Protein 3NCT (pdb70)

InterPro domains:
  IPR009385 Protein PsiB [NF010255] (1-143)
  IPR009385 Protein PsiB [PF06290] (4-141)
  IPR038131 Protein PsiB-like superfamily [G3DSA:3.40.50.11880] (1-144)

Solvent-accessible surface area: 22614 Å² total

Structure (mmCIF, N/CA/C/O backbone):
data_3NCT
#
_entry.id   3NCT
#
_cell.length_a   93.815
_cell.length_b   93.815
_cell.length_c   164.827
_cell.angle_alpha   90.00
_cell.angle_beta   90.00
_cell.angle_gamma   90.00
#
_symmetry.space_group_name_H-M   'P 43 21 2'
#
loop_
_entity.id
_entity.type
_entity.pdbx_description
1 polymer 'Protein psiB'
2 water water
#
loop_
_atom_site.group_PDB
_atom_site.id
_atom_site.type_symbol
_atom_site.label_atom_id
_atom_site.label_alt_id
_atom_site.label_comp_id
_atom_site.label_asym_id
_atom_site.label_entity_id
_atom_site.label_seq_id
_atom_site.pdbx_PDB_ins_code
_atom_site.Cartn_x
_atom_site.Cartn_y
_atom_site.Cartn_z
_atom_site.occupancy
_atom_site.B_iso_or_equiv
_atom_site.auth_seq_id
_atom_site.auth_comp_id
_atom_site.auth_asym_id
_atom_site.auth_atom_id
_atom_site.pdbx_PDB_model_num
ATOM 1 N N . LEU A 1 7 ? -27.787 3.465 -30.316 1.00 64.48 7 LEU A N 1
ATOM 2 C CA . LEU A 1 7 ? -26.855 3.626 -31.473 1.00 63.48 7 LEU A CA 1
ATOM 3 C C . LEU A 1 7 ? -25.583 4.359 -31.073 1.00 63.79 7 LEU A C 1
ATOM 4 O O . LEU A 1 7 ? -24.477 3.890 -31.356 1.00 61.95 7 LEU A O 1
ATOM 9 N N . ASN A 1 8 ? -25.741 5.507 -30.415 1.00 65.65 8 ASN A N 1
ATOM 10 C CA . ASN A 1 8 ? -24.587 6.326 -30.082 1.00 66.27 8 ASN A CA 1
ATOM 11 C C . ASN A 1 8 ? -23.661 5.664 -29.063 1.00 64.25 8 ASN A C 1
ATOM 12 O O . ASN A 1 8 ? -22.439 5.738 -29.193 1.00 63.80 8 ASN A O 1
ATOM 17 N N . VAL A 1 9 ? -24.244 5.011 -28.063 1.00 62.81 9 VAL A N 1
ATOM 18 C CA . VAL A 1 9 ? -23.465 4.206 -27.128 1.00 61.04 9 VAL A CA 1
ATOM 19 C C . VAL A 1 9 ? -22.653 3.105 -27.853 1.00 57.64 9 VAL A C 1
ATOM 20 O O . VAL A 1 9 ? -21.470 2.942 -27.573 1.00 57.28 9 VAL A O 1
ATOM 24 N N . LEU A 1 10 ? -23.265 2.395 -28.803 1.00 55.16 10 LEU A N 1
ATOM 25 C CA . LEU A 1 10 ? -22.538 1.391 -29.616 1.00 52.52 10 LEU A CA 1
ATOM 26 C C . LEU A 1 10 ? -21.309 1.962 -30.352 1.00 52.09 10 LEU A C 1
ATOM 27 O O . LEU A 1 10 ? -20.263 1.312 -30.425 1.00 50.48 10 LEU A O 1
ATOM 32 N N . GLN A 1 11 ? -21.461 3.169 -30.901 1.00 53.12 11 GLN A N 1
ATOM 33 C CA . GLN A 1 11 ? -20.394 3.848 -31.633 1.00 53.97 11 GLN A CA 1
ATOM 34 C C . GLN A 1 11 ? -19.279 4.307 -30.695 1.00 54.81 11 GLN A C 1
ATOM 35 O O . GLN A 1 11 ? -18.109 4.417 -31.088 1.00 54.73 11 GLN A O 1
ATOM 41 N N . THR A 1 12 ? -19.663 4.546 -29.446 1.00 55.32 12 THR A N 1
ATOM 42 C CA . THR A 1 12 ? -18.816 5.176 -28.450 1.00 56.88 12 THR A CA 1
ATOM 43 C C . THR A 1 12 ? -18.002 4.169 -27.613 1.00 55.53 12 THR A C 1
ATOM 44 O O . THR A 1 12 ? -16.935 4.501 -27.063 1.00 56.42 12 THR A O 1
ATOM 56 N N . ASN A 1 14 ? -15.499 1.273 -26.682 1.00 50.54 14 ASN A N 1
ATOM 57 C CA . ASN A 1 14 ? -14.245 0.746 -27.221 1.00 49.38 14 ASN A CA 1
ATOM 58 C C . ASN A 1 14 ? -14.218 -0.780 -27.150 1.00 47.06 14 ASN A C 1
ATOM 59 O O . ASN A 1 14 ? -15.126 -1.394 -26.578 1.00 46.27 14 ASN A O 1
ATOM 64 N N . ALA A 1 15 ? -13.184 -1.383 -27.734 1.00 45.75 15 ALA A N 1
ATOM 65 C CA . ALA A 1 15 ? -13.031 -2.831 -27.779 1.00 43.49 15 ALA A CA 1
ATOM 66 C C . ALA A 1 15 ? -13.191 -3.475 -26.400 1.00 43.45 15 ALA A C 1
ATOM 67 O O . ALA A 1 15 ? -13.878 -4.495 -26.250 1.00 41.52 15 ALA A O 1
ATOM 69 N N . GLN A 1 16 ? -12.548 -2.873 -25.401 1.00 44.85 16 GLN A N 1
ATOM 70 C CA . GLN A 1 16 ? -12.574 -3.392 -24.042 1.00 45.81 16 GLN A CA 1
ATOM 71 C C . GLN A 1 16 ? -13.974 -3.363 -23.407 1.00 45.13 16 GLN A C 1
ATOM 72 O O . GLN A 1 16 ? -14.306 -4.276 -22.649 1.00 44.43 16 GLN A O 1
ATOM 78 N N . GLU A 1 17 ? -14.795 -2.351 -23.712 1.00 45.34 17 GLU A N 1
ATOM 79 C CA . GLU A 1 17 ? -16.173 -2.346 -23.185 1.00 46.09 17 GLU A CA 1
ATOM 80 C C . GLU A 1 17 ? -17.032 -3.467 -23.786 1.00 43.59 17 GLU A C 1
ATOM 81 O O . GLU A 1 17 ? -17.847 -4.072 -23.078 1.00 43.16 17 GLU A O 1
ATOM 87 N N . TYR A 1 18 ? -16.832 -3.746 -25.078 1.00 41.64 18 TYR A N 1
ATOM 88 C CA . TYR A 1 18 ? -17.444 -4.915 -25.729 1.00 39.72 18 TYR A CA 1
ATOM 89 C C . TYR A 1 18 ? -17.098 -6.214 -25.019 1.00 39.02 18 TYR A C 1
ATOM 90 O O . TYR A 1 18 ? -17.987 -7.010 -24.738 1.00 37.92 18 TYR A O 1
ATOM 99 N N . GLU A 1 19 ? -15.817 -6.410 -24.700 1.00 39.85 19 GLU A N 1
ATOM 100 C CA . GLU A 1 19 ? -15.386 -7.603 -23.965 1.00 39.96 19 GLU A CA 1
ATOM 101 C C . GLU A 1 19 ? -15.890 -7.608 -22.515 1.00 41.05 19 GLU A C 1
ATOM 102 O O . GLU A 1 19 ? -16.213 -8.661 -21.991 1.00 40.92 19 GLU A O 1
ATOM 108 N N . ASP A 1 20 ? -15.941 -6.436 -21.878 1.00 42.45 20 ASP A N 1
ATOM 109 C CA . ASP A 1 20 ? -16.453 -6.305 -20.505 1.00 43.87 20 ASP A CA 1
ATOM 110 C C . ASP A 1 20 ? -17.921 -6.707 -20.419 1.00 42.84 20 ASP A C 1
ATOM 111 O O . ASP A 1 20 ? -18.344 -7.292 -19.429 1.00 43.16 20 ASP A O 1
ATOM 116 N N . ILE A 1 21 ? -18.703 -6.359 -21.439 1.00 41.57 21 ILE A N 1
ATOM 117 C CA . ILE A 1 21 ? -20.108 -6.778 -21.470 1.00 40.92 21 ILE A CA 1
ATOM 118 C C . ILE A 1 21 ? -20.246 -8.296 -21.679 1.00 39.66 21 ILE A C 1
ATOM 119 O O . ILE A 1 21 ? -21.019 -8.941 -20.963 1.00 38.82 21 ILE A O 1
ATOM 124 N N . ARG A 1 22 ? -19.492 -8.870 -22.624 1.00 38.63 22 ARG A N 1
ATOM 125 C CA . ARG A 1 22 ? -19.539 -10.322 -22.789 1.00 38.65 22 ARG A CA 1
ATOM 126 C C . ARG A 1 22 ? -19.091 -10.991 -21.480 1.00 39.09 22 ARG A C 1
ATOM 127 O O . ARG A 1 22 ? -19.679 -11.984 -21.069 1.00 38.72 22 ARG A O 1
ATOM 135 N N . ALA A 1 23 ? -18.074 -10.433 -20.824 1.00 40.10 23 ALA A N 1
ATOM 136 C CA . ALA A 1 23 ? -17.609 -10.978 -19.533 1.00 41.46 23 ALA A CA 1
ATOM 137 C C . ALA A 1 23 ? -18.622 -10.827 -18.400 1.00 42.69 23 ALA A C 1
ATOM 138 O O . ALA A 1 23 ? -18.697 -11.689 -17.520 1.00 43.43 23 ALA A O 1
ATOM 140 N N . ALA A 1 24 ? -19.410 -9.752 -18.423 1.00 43.22 24 ALA A N 1
ATOM 141 C CA . ALA A 1 24 ? -20.371 -9.499 -17.342 1.00 44.88 24 ALA A CA 1
ATOM 142 C C . ALA A 1 24 ? -21.398 -10.627 -17.240 1.00 44.45 24 ALA A C 1
ATOM 143 O O . ALA A 1 24 ? -21.864 -10.964 -16.157 1.00 4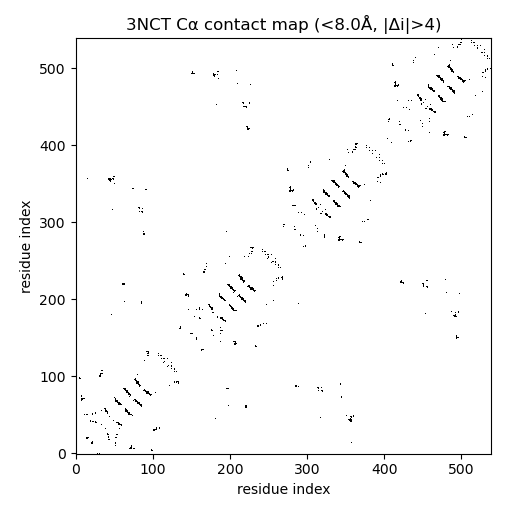6.09 24 ALA A O 1
ATOM 145 N N . GLY A 1 25 ? -21.748 -11.207 -18.377 1.00 42.92 25 GLY A N 1
ATOM 146 C CA . GLY A 1 25 ? -22.643 -12.348 -18.366 1.00 42.73 25 GLY A CA 1
ATOM 147 C C . GLY A 1 25 ? -23.425 -12.498 -19.647 1.00 41.26 25 GLY A C 1
ATOM 148 O O . GLY A 1 25 ? -23.434 -11.612 -20.516 1.00 40.61 25 GLY A O 1
ATOM 149 N N . SER A 1 26 ? -24.118 -13.623 -19.712 1.00 40.90 26 SER A N 1
ATOM 150 C CA . SER A 1 26 ? -24.868 -14.050 -20.867 1.00 40.07 26 SER A CA 1
ATOM 151 C C . SER A 1 26 ? -26.062 -13.135 -21.127 1.00 39.81 26 SER A C 1
ATOM 152 O O . SER A 1 26 ? -26.355 -12.823 -22.273 1.00 38.41 26 SER A O 1
ATOM 155 N N . ASP A 1 27 ? -26.759 -12.740 -20.062 1.00 41.03 27 ASP A N 1
ATOM 156 C CA . ASP A 1 27 ? -27.881 -11.808 -20.176 1.00 42.46 27 ASP A CA 1
ATOM 157 C C . ASP A 1 27 ? -27.427 -10.456 -20.745 1.00 41.43 27 ASP A C 1
ATOM 158 O O . ASP A 1 27 ? -28.051 -9.924 -21.663 1.00 41.21 27 ASP A O 1
ATOM 163 N N . GLU A 1 28 ? -26.354 -9.913 -20.181 1.00 41.19 28 GLU A N 1
ATOM 164 C CA . GLU A 1 28 ? -25.802 -8.617 -20.611 1.00 41.17 28 GLU A CA 1
ATOM 165 C C . GLU A 1 28 ? -25.374 -8.655 -22.074 1.00 39.15 28 GLU A C 1
ATOM 166 O O . GLU A 1 28 ? -25.670 -7.733 -22.833 1.00 39.07 28 GLU A O 1
ATOM 172 N N . ARG A 1 29 ? -24.716 -9.749 -22.464 1.00 38.09 29 ARG A N 1
ATOM 173 C CA . ARG A 1 29 ? -24.252 -9.965 -23.842 1.00 36.75 29 ARG A CA 1
ATOM 174 C C . ARG A 1 29 ? -25.423 -10.059 -24.826 1.00 36.39 29 ARG A C 1
ATOM 175 O O . ARG A 1 29 ? -25.403 -9.446 -25.897 1.00 36.25 29 ARG A O 1
ATOM 183 N N . ARG A 1 30 ? -26.437 -10.825 -24.444 1.00 36.25 30 ARG A N 1
ATOM 184 C CA . ARG A 1 30 ? -27.668 -10.946 -25.213 1.00 36.52 30 ARG A CA 1
ATOM 185 C C . ARG A 1 30 ? -28.275 -9.566 -25.494 1.00 37.24 30 ARG A C 1
ATOM 186 O O . ARG A 1 30 ? -28.627 -9.275 -26.630 1.00 36.28 30 ARG A O 1
ATOM 194 N N . GLU A 1 31 ? -28.378 -8.714 -24.469 1.00 39.14 31 GLU A N 1
ATOM 195 C CA . GLU A 1 31 ? -28.963 -7.374 -24.653 1.00 41.43 31 GLU A CA 1
ATOM 196 C C . GLU A 1 31 ? -28.132 -6.523 -25.607 1.00 39.90 31 GLU A C 1
ATOM 197 O O . GLU A 1 31 ? -28.686 -5.787 -26.411 1.00 40.90 31 GLU A O 1
ATOM 203 N N . LEU A 1 32 ? -26.810 -6.632 -25.512 1.00 38.75 32 LEU A N 1
ATOM 204 C CA . LEU A 1 32 ? -25.901 -5.931 -26.420 1.00 38.36 32 LEU A CA 1
ATOM 205 C C . LEU A 1 32 ? -26.063 -6.450 -27.865 1.00 37.09 32 LEU A C 1
ATOM 206 O O . LEU A 1 32 ? -26.105 -5.664 -28.818 1.00 37.63 32 LEU A O 1
ATOM 211 N N . THR A 1 33 ? -26.158 -7.771 -28.010 1.00 35.63 33 THR A N 1
ATOM 212 C CA . THR A 1 33 ? -26.376 -8.397 -29.312 1.00 34.13 33 THR A CA 1
ATOM 213 C C . THR A 1 33 ? -27.694 -7.923 -29.935 1.00 35.18 33 THR A C 1
ATOM 214 O O . THR A 1 33 ? -27.719 -7.536 -31.109 1.00 34.45 33 THR A O 1
ATOM 218 N N . HIS A 1 34 ? -28.778 -7.926 -29.153 1.00 36.58 34 HIS A N 1
ATOM 219 C CA . HIS A 1 34 ? -30.069 -7.437 -29.659 1.00 38.86 34 HIS A CA 1
ATOM 220 C C . HIS A 1 34 ? -30.056 -5.945 -30.045 1.00 39.88 34 HIS A C 1
ATOM 221 O O . HIS A 1 34 ? -30.700 -5.558 -31.024 1.00 40.26 34 HIS A O 1
ATOM 228 N N . ALA A 1 35 ? -29.333 -5.121 -29.285 1.00 40.56 35 ALA A N 1
ATOM 229 C CA . ALA A 1 35 ? -29.245 -3.670 -29.583 1.00 42.07 35 ALA A CA 1
ATOM 230 C C . ALA A 1 35 ? -28.537 -3.425 -30.918 1.00 41.43 35 ALA A C 1
ATOM 231 O O . ALA A 1 35 ? -28.986 -2.619 -31.722 1.00 42.55 35 ALA A O 1
ATOM 233 N N . VAL A 1 36 ? -27.442 -4.144 -31.155 1.00 40.26 36 VAL A N 1
ATOM 234 C CA . VAL A 1 36 ? -26.768 -4.140 -32.455 1.00 39.66 36 VAL A CA 1
ATOM 235 C C . VAL A 1 36 ? -27.730 -4.560 -33.588 1.00 40.18 36 VAL A C 1
ATOM 236 O O . VAL A 1 36 ? -27.900 -3.837 -34.579 1.00 40.76 36 VAL A O 1
ATOM 248 N N . ARG A 1 38 ? -30.971 -4.645 -33.703 1.00 44.65 38 ARG A N 1
ATOM 249 C CA . ARG A 1 38 ? -32.065 -3.678 -33.849 1.00 48.49 38 ARG A CA 1
ATOM 250 C C . ARG A 1 38 ? -31.728 -2.526 -34.814 1.00 49.09 38 ARG A C 1
ATOM 251 O O . ARG A 1 38 ? -32.626 -1.968 -35.452 1.00 50.58 38 ARG A O 1
ATOM 259 N N . GLU A 1 39 ? -30.441 -2.187 -34.929 1.00 48.38 39 GLU A N 1
ATOM 260 C CA . GLU A 1 39 ? -29.997 -1.103 -35.824 1.00 49.37 39 GLU A CA 1
ATOM 261 C C . GLU A 1 39 ? -29.821 -1.546 -37.283 1.00 48.16 39 GLU A C 1
ATOM 262 O O . GLU A 1 39 ? -29.660 -0.710 -38.170 1.00 48.66 39 GLU A O 1
ATOM 268 N N . LEU A 1 40 ? -29.868 -2.858 -37.524 1.00 46.11 40 LEU A N 1
ATOM 269 C CA . LEU A 1 40 ? -29.560 -3.423 -38.836 1.00 45.30 40 LEU A CA 1
ATOM 270 C C . LEU A 1 40 ? -30.801 -3.897 -39.594 1.00 46.57 40 LEU A C 1
ATOM 271 O O . LEU A 1 40 ? -31.808 -4.255 -38.986 1.00 47.12 40 LEU A O 1
ATOM 276 N N . ASP A 1 41 ? -30.720 -3.907 -40.922 1.00 47.28 41 ASP A N 1
ATOM 277 C CA . ASP A 1 41 ? -31.789 -4.483 -41.746 1.00 48.92 41 ASP A CA 1
ATOM 278 C C . ASP A 1 41 ? -31.284 -5.658 -42.562 1.00 47.42 41 ASP A C 1
ATOM 279 O O . ASP A 1 41 ? -30.320 -5.533 -43.323 1.00 47.52 41 ASP A O 1
ATOM 284 N N . ALA A 1 42 ? -31.926 -6.805 -42.389 1.00 46.64 42 ALA A N 1
ATOM 285 C CA . ALA A 1 42 ? -31.643 -7.966 -43.209 1.00 44.93 42 ALA A CA 1
ATOM 286 C C . ALA A 1 42 ? -32.363 -7.767 -44.527 1.00 45.92 42 ALA A C 1
ATOM 287 O O . ALA A 1 42 ? -33.506 -7.316 -44.532 1.00 47.16 42 ALA A O 1
ATOM 289 N N . PRO A 1 43 ? -31.703 -8.101 -45.648 1.00 45.12 43 PRO A N 1
ATOM 290 C CA . PRO A 1 43 ? -32.403 -8.023 -46.925 1.00 46.52 43 PRO A CA 1
ATOM 291 C C . PRO A 1 43 ? -33.574 -9.012 -46.941 1.00 47.16 43 PRO A C 1
ATOM 292 O O . PRO A 1 43 ? -33.608 -9.949 -46.123 1.00 45.53 43 PRO A O 1
ATOM 296 N N . ASP A 1 44 ? -34.528 -8.787 -47.846 1.00 48.76 44 ASP A N 1
ATOM 297 C CA . ASP A 1 44 ? -35.652 -9.697 -48.016 1.00 49.62 44 ASP A CA 1
ATOM 298 C C . ASP A 1 44 ? -35.133 -11.091 -48.343 1.00 47.25 44 ASP A C 1
ATOM 299 O O . ASP A 1 44 ? -34.175 -11.251 -49.107 1.00 45.75 44 ASP A O 1
ATOM 304 N N . ASN A 1 45 ? -35.770 -12.092 -47.745 1.00 46.42 45 ASN A N 1
ATOM 305 C CA . ASN A 1 45 ? -35.434 -13.501 -47.980 1.00 44.73 45 ASN A CA 1
ATOM 306 C C . ASN A 1 45 ? -34.071 -13.913 -47.424 1.00 41.72 45 ASN A C 1
ATOM 307 O O . ASN A 1 45 ? -33.487 -14.902 -47.870 1.00 41.05 45 ASN A O 1
ATOM 312 N N . TRP A 1 46 ? -33.569 -13.131 -46.470 1.00 39.96 46 TRP A N 1
ATOM 313 C CA . TRP A 1 46 ? -32.369 -13.457 -45.713 1.00 37.75 46 TRP A CA 1
ATOM 314 C C . TRP A 1 46 ? -32.738 -13.497 -44.252 1.00 37.25 46 TRP A C 1
ATOM 315 O O . TRP A 1 46 ? -33.655 -12.797 -43.833 1.00 37.85 46 TRP A O 1
ATOM 326 N N . THR A 1 47 ? -31.996 -14.278 -43.468 1.00 35.95 47 THR A N 1
ATOM 327 C CA . THR A 1 47 ? -32.195 -14.297 -42.030 1.00 36.57 47 THR A CA 1
ATOM 328 C C . THR A 1 47 ? -31.043 -13.576 -41.339 1.00 35.75 47 THR A C 1
ATOM 329 O O . THR A 1 47 ? -29.987 -13.377 -41.925 1.00 35.00 47 THR A O 1
ATOM 341 N N . ASN A 1 49 ? -29.135 -13.643 -37.475 1.00 34.53 49 ASN A N 1
ATOM 342 C CA A ASN A 1 49 ? -29.029 -14.318 -36.184 0.50 34.28 49 ASN A CA 1
ATOM 343 C CA B ASN A 1 49 ? -29.019 -14.366 -36.201 0.50 34.66 49 ASN A CA 1
ATOM 344 C C . ASN A 1 49 ? -27.763 -13.915 -35.459 1.00 33.70 49 ASN A C 1
ATOM 345 O O . ASN A 1 49 ? -26.703 -13.810 -36.066 1.00 32.75 49 ASN A O 1
ATOM 354 N N . GLY A 1 50 ? -27.894 -13.670 -34.156 1.00 33.68 50 GLY A N 1
ATOM 355 C CA . GLY A 1 50 ? -26.765 -13.275 -33.318 1.00 33.45 50 GLY A CA 1
ATOM 356 C C . GLY A 1 50 ? -26.258 -14.452 -32.516 1.00 33.34 50 GLY A C 1
ATOM 357 O O . GLY A 1 50 ? -27.025 -15.349 -32.194 1.00 34.61 50 GLY A O 1
ATOM 358 N N . GLU A 1 51 ? -24.969 -14.472 -32.197 1.00 32.77 51 GLU A N 1
ATOM 359 C CA . GLU A 1 51 ? -24.437 -15.532 -31.348 1.00 32.83 51 GLU A CA 1
ATOM 360 C C . GLU A 1 51 ? -24.846 -15.294 -29.886 1.00 33.66 51 GLU A C 1
ATOM 361 O O . GLU A 1 51 ? -24.639 -14.196 -29.356 1.00 34.46 51 GLU A O 1
ATOM 367 N N . TYR A 1 52 ? -25.438 -16.309 -29.252 1.00 34.34 52 TYR A N 1
ATOM 368 C CA A TYR A 1 52 ? -25.782 -16.184 -27.836 0.50 35.22 52 TYR A CA 1
ATOM 369 C CA B TYR A 1 52 ? -25.866 -16.281 -27.841 0.50 35.82 52 TYR A CA 1
ATOM 370 C C . TYR A 1 52 ? -24.804 -16.918 -26.932 1.00 35.85 52 TYR A C 1
ATOM 371 O O . TYR A 1 52 ? -24.625 -16.526 -25.778 1.00 37.17 52 TYR A O 1
ATOM 388 N N . GLY A 1 53 ? -24.141 -17.946 -27.457 1.00 34.89 53 GLY A N 1
ATOM 389 C CA . GLY A 1 53 ? -23.116 -18.660 -26.701 1.00 35.28 53 GLY A CA 1
ATOM 390 C C . GLY A 1 53 ? -21.818 -18.735 -27.487 1.00 34.38 53 GLY A C 1
ATOM 391 O O . GLY A 1 53 ? -21.190 -17.718 -27.759 1.00 34.39 53 GLY A O 1
ATOM 392 N N . SER A 1 54 ? -21.422 -19.943 -27.856 1.00 34.14 54 SER A N 1
ATOM 393 C CA . SER A 1 54 ? -20.243 -20.145 -28.688 1.00 34.75 54 SER A CA 1
ATOM 394 C C . SER A 1 54 ? -20.569 -20.944 -29.962 1.00 34.50 54 SER A C 1
ATOM 395 O O . SER A 1 54 ? -19.670 -21.546 -30.563 1.00 34.93 54 SER A O 1
ATOM 398 N N . GLU A 1 55 ? -21.842 -20.938 -30.376 1.00 34.07 55 GLU A N 1
ATOM 399 C CA . GLU A 1 55 ? -22.270 -21.670 -31.583 1.00 34.47 55 GLU A CA 1
ATOM 400 C C . GLU A 1 55 ? -21.720 -21.074 -32.898 1.00 34.36 55 GLU A C 1
ATOM 401 O O . GLU A 1 55 ? -21.698 -21.764 -33.906 1.00 34.08 55 GLU A O 1
ATOM 407 N N . PHE A 1 56 ? -21.293 -19.802 -32.892 1.00 34.12 56 PHE A N 1
ATOM 408 C CA . PHE A 1 56 ? -20.574 -19.222 -34.057 1.00 33.83 56 PHE A CA 1
ATOM 409 C C . PHE A 1 56 ? -19.050 -19.106 -33.801 1.00 34.54 56 PHE A C 1
ATOM 410 O O . PHE A 1 56 ? -18.350 -18.328 -34.479 1.00 34.52 56 PHE A O 1
ATOM 418 N N . GLY A 1 57 ? -18.545 -19.859 -32.822 1.00 34.72 57 GLY A N 1
ATOM 419 C CA . GLY A 1 57 ? -17.109 -19.835 -32.483 1.00 35.48 57 GLY A CA 1
ATOM 420 C C . GLY A 1 57 ? -16.722 -18.997 -31.254 1.00 35.49 57 GLY A C 1
ATOM 421 O O . GLY A 1 57 ? -15.684 -19.234 -30.638 1.00 36.87 57 GLY A O 1
ATOM 422 N N . GLY A 1 58 ? -17.551 -18.020 -30.904 1.00 34.37 58 GLY A N 1
ATOM 423 C CA . GLY A 1 58 ? -17.344 -17.201 -29.708 1.00 34.55 58 GLY A CA 1
ATOM 424 C C . GLY A 1 58 ? -16.194 -16.198 -29.766 1.00 35.20 58 GLY A C 1
ATOM 425 O O . GLY A 1 58 ? -15.792 -15.662 -28.731 1.00 35.59 58 GLY A O 1
ATOM 426 N N . PHE A 1 59 ? -15.674 -15.935 -30.966 1.00 34.26 59 PHE A N 1
ATOM 427 C CA . PHE A 1 59 ? -14.486 -15.089 -31.127 1.00 34.81 59 PHE A CA 1
ATOM 428 C C . PHE A 1 59 ? -14.746 -13.632 -30.783 1.00 34.65 59 PHE A C 1
ATOM 429 O O . PHE A 1 59 ? -13.850 -12.938 -30.303 1.00 35.78 59 PHE A O 1
ATOM 437 N N . PHE A 1 60 ? -15.970 -13.173 -31.018 1.00 33.06 60 PHE A N 1
ATOM 438 C CA . PHE A 1 60 ? -16.267 -11.749 -30.931 1.00 33.76 60 PHE A CA 1
ATOM 439 C C . PHE A 1 60 ? -17.386 -11.511 -29.928 1.00 33.69 60 PHE A C 1
ATOM 440 O O . PHE A 1 60 ? -18.337 -12.281 -29.882 1.00 34.07 60 PHE A O 1
ATOM 448 N N . PRO A 1 61 ? -17.272 -10.456 -29.105 1.00 34.62 61 PRO A N 1
ATOM 449 C CA . PRO A 1 61 ? -18.329 -10.184 -28.129 1.00 35.19 61 PRO A CA 1
ATOM 450 C C . PRO A 1 61 ? -19.720 -10.101 -28.772 1.00 34.76 61 PRO A C 1
ATOM 451 O O . PRO A 1 61 ? -20.679 -10.603 -28.199 1.00 35.15 61 PRO A O 1
ATOM 455 N N . VAL A 1 62 ? -19.820 -9.487 -29.951 1.00 34.45 62 VAL A N 1
ATOM 456 C CA . VAL A 1 62 ? -21.039 -9.576 -30.763 1.00 33.64 62 VAL A CA 1
ATOM 457 C C . VAL A 1 62 ? -20.693 -10.113 -32.151 1.00 32.82 62 VAL A C 1
ATOM 458 O O . VAL A 1 62 ? -19.732 -9.669 -32.781 1.00 33.55 62 VAL A O 1
ATOM 462 N N . GLN A 1 63 ? -21.459 -11.099 -32.593 1.00 31.87 63 GLN A N 1
ATOM 463 C CA . GLN A 1 63 ? -21.319 -11.650 -33.930 1.00 31.40 63 GLN A CA 1
ATOM 464 C C . GLN A 1 63 ? -22.703 -11.880 -34.503 1.00 30.90 63 GLN A C 1
ATOM 465 O O . GLN A 1 63 ? -23.483 -12.645 -33.946 1.00 30.59 63 GLN A O 1
ATOM 471 N N . VAL A 1 64 ? -23.010 -11.195 -35.599 1.00 31.40 64 VAL A N 1
ATOM 472 C CA . VAL A 1 64 ? -24.309 -11.354 -36.253 1.00 31.97 64 VAL A CA 1
ATOM 473 C C . VAL A 1 64 ? -24.107 -11.970 -37.630 1.00 32.35 64 VAL A C 1
ATOM 474 O O . VAL A 1 64 ? -23.269 -11.493 -38.408 1.00 32.77 64 VAL A O 1
ATOM 478 N N . ARG A 1 65 ? -24.857 -13.036 -37.921 1.00 31.50 65 ARG A N 1
ATOM 479 C CA . ARG A 1 65 ? -24.790 -13.662 -39.245 1.00 31.42 65 ARG A CA 1
ATOM 480 C C . ARG A 1 65 ? -25.997 -13.321 -40.096 1.00 32.13 65 ARG A C 1
ATOM 481 O O . ARG A 1 65 ? -27.125 -13.285 -39.596 1.00 32.69 65 ARG A O 1
ATOM 489 N N . PHE A 1 66 ? -25.738 -13.062 -41.377 1.00 31.76 66 PHE A N 1
ATOM 490 C CA . PHE A 1 66 ? -26.780 -12.790 -42.360 1.00 32.17 66 PHE A CA 1
ATOM 491 C C . PHE A 1 66 ? -26.649 -13.814 -43.488 1.00 32.17 66 PHE A C 1
ATOM 492 O O . PHE A 1 66 ? -25.573 -13.956 -44.100 1.00 31.73 66 PHE A O 1
ATOM 500 N N . THR A 1 67 ? -27.748 -14.518 -43.755 1.00 31.76 67 THR A N 1
ATOM 501 C CA . THR A 1 67 ? -27.729 -15.695 -44.606 1.00 31.71 67 THR A CA 1
ATOM 502 C C . THR A 1 67 ? -28.902 -15.667 -45.583 1.00 32.47 67 THR A C 1
ATOM 503 O O . THR A 1 67 ? -30.050 -15.523 -45.176 1.00 32.98 67 THR A O 1
ATOM 507 N N . PRO A 1 68 ? -28.615 -15.780 -46.881 1.00 32.82 68 PRO A N 1
ATOM 508 C CA . PRO A 1 68 ? -29.700 -15.968 -47.855 1.00 33.91 68 PRO A CA 1
ATOM 509 C C . PRO A 1 68 ? -30.296 -17.354 -47.676 1.00 34.16 68 PRO A C 1
ATOM 510 O O . PRO A 1 68 ? -29.615 -18.258 -47.170 1.00 33.54 68 PRO A O 1
ATOM 514 N N . ALA A 1 69 ? -31.560 -17.510 -48.062 1.00 34.80 69 ALA A N 1
ATOM 515 C CA . ALA A 1 69 ? -32.281 -18.762 -47.868 1.00 35.22 69 ALA A CA 1
ATOM 516 C C . ALA A 1 69 ? -31.647 -19.932 -48.617 1.00 34.99 69 ALA A C 1
ATOM 517 O O . ALA A 1 69 ? -31.771 -21.072 -48.173 1.00 35.61 69 ALA A O 1
ATOM 519 N N . HIS A 1 70 ? -30.964 -19.654 -49.727 1.00 34.38 70 HIS A N 1
ATOM 520 C CA . HIS A 1 70 ? -30.266 -20.700 -50.482 1.00 34.93 70 HIS A CA 1
ATOM 521 C C . HIS A 1 70 ? -28.988 -21.199 -49.785 1.00 33.75 70 HIS A C 1
ATOM 522 O O . HIS A 1 70 ? -28.485 -22.268 -50.113 1.00 34.43 70 HIS A O 1
ATOM 529 N N . GLU A 1 71 ? -28.481 -20.435 -48.814 1.00 32.28 71 GLU A N 1
ATOM 530 C CA . GLU A 1 71 ? -27.364 -20.863 -47.966 1.00 31.36 71 GLU A CA 1
ATOM 531 C C . GLU A 1 71 ? -26.065 -21.227 -48.723 1.00 31.69 71 GLU A C 1
ATOM 532 O O . GLU A 1 71 ? -25.254 -22.021 -48.233 1.00 30.96 71 GLU A O 1
ATOM 538 N N . ARG A 1 72 ? -25.870 -20.642 -49.907 1.00 32.30 72 ARG A N 1
ATOM 539 C CA . ARG A 1 72 ? -24.622 -20.829 -50.659 1.00 33.17 72 ARG A CA 1
ATOM 540 C C . ARG A 1 72 ? -23.455 -20.091 -50.015 1.00 32.06 72 ARG A C 1
ATOM 541 O O . ARG A 1 72 ? -22.297 -20.460 -50.200 1.00 32.32 72 ARG A O 1
ATOM 549 N N . PHE A 1 73 ? -23.769 -19.049 -49.256 1.00 31.26 73 PHE A N 1
ATOM 550 C CA . PHE A 1 73 ? -22.761 -18.279 -48.541 1.00 31.19 73 PHE A CA 1
ATOM 551 C C . PHE A 1 73 ? -23.436 -17.513 -47.414 1.00 30.55 73 PHE A C 1
ATOM 552 O O . PHE A 1 73 ? -24.659 -17.496 -47.339 1.00 30.69 73 PHE A O 1
ATOM 560 N N . HIS A 1 74 ? -22.651 -16.879 -46.546 1.00 29.60 74 HIS A N 1
ATOM 561 C CA . HIS A 1 74 ? -23.225 -15.951 -45.576 1.00 29.68 74 HIS A CA 1
ATOM 562 C C . HIS A 1 74 ? -22.241 -14.828 -45.279 1.00 29.89 74 HIS A C 1
ATOM 563 O O . HIS A 1 74 ? -21.061 -14.923 -45.624 1.00 30.27 74 HIS A O 1
ATOM 570 N N . LEU A 1 75 ? -22.743 -13.778 -44.632 1.00 29.86 75 LEU A N 1
ATOM 571 C CA . LEU A 1 75 ? -21.895 -12.707 -44.116 1.00 30.12 75 LEU A CA 1
ATOM 572 C C . LEU A 1 75 ? -21.983 -12.701 -42.596 1.00 29.82 75 LEU A C 1
ATOM 573 O O . LEU A 1 75 ? -22.997 -13.118 -42.024 1.00 29.81 75 LEU A O 1
ATOM 578 N N . ALA A 1 76 ? -20.899 -12.286 -41.949 1.00 29.43 76 ALA A N 1
ATOM 579 C CA . ALA A 1 76 ? -20.896 -12.164 -40.507 1.00 29.71 76 ALA A CA 1
ATOM 580 C C . ALA A 1 76 ? -20.313 -10.812 -40.128 1.00 30.66 76 ALA A C 1
ATOM 581 O O . ALA A 1 76 ? -19.238 -10.432 -40.605 1.00 31.19 76 ALA A O 1
ATOM 583 N N . LEU A 1 77 ? -21.041 -10.100 -39.276 1.00 30.66 77 LEU A N 1
ATOM 584 C CA . LEU A 1 77 ? -20.566 -8.875 -38.688 1.00 31.55 77 LEU A CA 1
ATOM 585 C C . LEU A 1 77 ? -19.947 -9.216 -37.330 1.00 31.33 77 LEU A C 1
ATOM 586 O O . LEU A 1 77 ? -20.612 -9.801 -36.481 1.00 30.91 77 LEU A O 1
ATOM 591 N N . CYS A 1 78 ? -18.683 -8.851 -37.142 1.00 31.71 78 CYS A N 1
ATOM 592 C CA . CYS A 1 78 ? -17.909 -9.219 -35.951 1.00 32.24 78 CYS A CA 1
ATOM 593 C C . CYS A 1 78 ? -17.459 -7.940 -35.223 1.00 32.92 78 CYS A C 1
ATOM 594 O O . CYS A 1 78 ? -16.888 -7.038 -35.838 1.00 32.75 78 CYS A O 1
ATOM 597 N N . SER A 1 79 ? -17.734 -7.873 -33.920 1.00 32.92 79 SER A N 1
ATOM 598 C CA . SER A 1 79 ? -17.533 -6.647 -33.156 1.00 33.43 79 SER A CA 1
ATOM 599 C C . SER A 1 79 ? -16.085 -6.492 -32.707 1.00 34.19 79 SER A C 1
ATOM 600 O O . SER A 1 79 ? -15.321 -7.457 -32.720 1.00 33.60 79 SER A O 1
ATOM 603 N N . PRO A 1 80 ? -15.701 -5.271 -32.300 1.00 35.59 80 PRO A N 1
ATOM 604 C CA . PRO A 1 80 ? -14.410 -5.108 -31.635 1.00 36.89 80 PRO A CA 1
ATOM 605 C C . PRO A 1 80 ? -14.365 -5.930 -30.356 1.00 36.73 80 PRO A C 1
ATOM 606 O O . PRO A 1 80 ? -15.412 -6.281 -29.806 1.00 35.77 80 PRO A O 1
ATOM 610 N N . GLY A 1 81 ? -13.156 -6.249 -29.918 1.00 38.06 81 GLY A N 1
ATOM 611 C CA . GLY A 1 81 ? -12.919 -7.009 -28.695 1.00 39.29 81 GLY A CA 1
ATOM 612 C C . GLY A 1 81 ? -11.448 -7.355 -28.641 1.00 41.11 81 GLY A C 1
ATOM 613 O O . GLY A 1 81 ? -10.620 -6.586 -29.134 1.00 42.48 81 GLY A O 1
ATOM 614 N N . ASP A 1 82 ? -11.121 -8.512 -28.068 1.00 41.67 82 ASP A N 1
ATOM 615 C CA . ASP A 1 82 ? -9.730 -8.967 -27.977 1.00 43.64 82 ASP A CA 1
ATOM 616 C C . ASP A 1 82 ? -9.111 -9.237 -29.346 1.00 43.26 82 ASP A C 1
ATOM 617 O O . ASP A 1 82 ? -7.950 -8.904 -29.576 1.00 44.88 82 ASP A O 1
ATOM 622 N N . VAL A 1 83 ? -9.886 -9.861 -30.232 1.00 41.50 83 VAL A N 1
ATOM 623 C CA . VAL A 1 83 ? -9.413 -10.340 -31.541 1.00 41.28 83 VAL A CA 1
ATOM 624 C C . VAL A 1 83 ? -9.204 -9.192 -32.554 1.00 42.13 83 VAL A C 1
ATOM 625 O O . VAL A 1 83 ? -8.232 -9.186 -33.312 1.00 43.33 83 VAL A O 1
ATOM 629 N N . SER A 1 84 ? -10.112 -8.218 -32.547 1.00 41.77 84 SER A N 1
ATOM 630 C CA . SER A 1 84 ? -10.092 -7.106 -33.497 1.00 41.79 84 SER A CA 1
ATOM 631 C C . SER A 1 84 ? -10.433 -5.793 -32.798 1.00 42.24 84 SER A C 1
ATOM 632 O O . SER A 1 84 ? -11.364 -5.745 -31.993 1.00 42.02 84 SER A O 1
ATOM 635 N N . GLN A 1 85 ? -9.682 -4.733 -33.101 1.00 43.23 85 GLN A N 1
ATOM 636 C CA . GLN A 1 85 ? -9.992 -3.392 -32.594 1.00 43.59 85 GLN A CA 1
ATOM 637 C C . GLN A 1 85 ? -11.153 -2.741 -33.367 1.00 42.33 85 GLN A C 1
ATOM 638 O O . GLN A 1 85 ? -11.718 -1.739 -32.923 1.00 42.78 85 GLN A O 1
ATOM 644 N N . VAL A 1 86 ? -11.514 -3.328 -34.508 1.00 40.14 86 VAL A N 1
ATOM 645 C CA . VAL A 1 86 ? -12.520 -2.757 -35.402 1.00 39.32 86 VAL A CA 1
ATOM 646 C C . VAL A 1 86 ? -13.665 -3.735 -35.686 1.00 37.91 86 VAL A C 1
ATOM 647 O O . VAL A 1 86 ? -13.494 -4.956 -35.587 1.00 36.08 86 VAL A O 1
ATOM 651 N N . TRP A 1 87 ? -14.828 -3.196 -36.050 1.00 38.12 87 TRP A N 1
ATOM 652 C CA . TRP A 1 87 ? -15.891 -4.020 -36.614 1.00 37.20 87 TRP A CA 1
ATOM 653 C C . TRP A 1 87 ? -15.393 -4.582 -37.935 1.00 37.39 87 TRP A C 1
ATOM 654 O O . TRP A 1 87 ? -14.815 -3.850 -38.726 1.00 38.43 87 TRP A O 1
ATOM 665 N N . VAL A 1 88 ? -15.571 -5.880 -38.158 1.00 36.75 88 VAL A N 1
ATOM 666 C CA . VAL A 1 88 ? -15.329 -6.466 -39.487 1.00 37.21 88 VAL A CA 1
ATOM 667 C C . VAL A 1 88 ? -16.576 -7.125 -40.061 1.00 36.13 88 VAL A C 1
ATOM 668 O O . VAL A 1 88 ? -17.316 -7.836 -39.360 1.00 35.33 88 VAL A O 1
ATOM 672 N N . LEU A 1 89 ? -16.814 -6.880 -41.343 1.00 35.99 89 LEU A N 1
ATOM 673 C CA . LEU A 1 89 ? -17.831 -7.619 -42.071 1.00 34.87 89 LEU A CA 1
ATOM 674 C C . LEU A 1 89 ? -17.109 -8.561 -43.032 1.00 34.53 89 LEU A C 1
ATOM 675 O O . LEU A 1 89 ? -16.323 -8.123 -43.887 1.00 34.98 89 LEU A O 1
ATOM 680 N N . VAL A 1 90 ? -17.367 -9.854 -42.871 1.00 33.18 90 VAL A N 1
ATOM 681 C CA . VAL A 1 90 ? -16.765 -10.879 -43.717 1.00 32.78 90 VAL A CA 1
ATOM 682 C C . VAL A 1 90 ? -17.855 -11.590 -44.542 1.00 32.45 90 VAL A C 1
ATOM 683 O O . VAL A 1 90 ? -19.010 -11.638 -44.141 1.00 31.27 90 VAL A O 1
ATOM 687 N N . LEU A 1 91 ? -17.477 -12.110 -45.708 1.00 33.17 91 LEU A N 1
ATOM 688 C CA . LEU A 1 91 ? -18.344 -12.970 -46.503 1.00 32.58 91 LEU A CA 1
ATOM 689 C C . LEU A 1 91 ? -17.646 -14.312 -46.572 1.00 32.72 91 LEU A C 1
ATOM 690 O O . LEU A 1 91 ? -16.480 -14.388 -46.960 1.00 33.68 91 LEU A O 1
ATOM 695 N N . VAL A 1 92 ? -18.359 -15.362 -46.172 1.00 32.11 92 VAL A N 1
ATOM 696 C CA . VAL A 1 92 ? -17.827 -16.726 -46.166 1.00 31.87 92 VAL A CA 1
ATOM 697 C C . VAL A 1 92 ? -18.670 -17.576 -47.110 1.00 31.90 92 VAL A C 1
ATOM 698 O O . VAL A 1 92 ? -19.879 -17.696 -46.923 1.00 30.89 92 VAL A O 1
ATOM 702 N N . ASN A 1 93 ? -18.045 -18.129 -48.146 1.00 32.87 93 ASN A N 1
ATOM 703 C CA . ASN A 1 93 ? -18.741 -19.053 -49.033 1.00 33.15 93 ASN A CA 1
ATOM 704 C C . ASN A 1 93 ? -18.844 -20.423 -48.394 1.00 32.82 93 ASN A C 1
ATOM 705 O O . ASN A 1 93 ? -17.987 -20.800 -47.591 1.00 32.67 93 ASN A O 1
ATOM 710 N N . ALA A 1 94 ? -19.883 -21.169 -48.753 1.00 33.03 94 ALA A N 1
ATOM 711 C CA . ALA A 1 94 ? -19.918 -22.598 -48.465 1.00 33.90 94 ALA A CA 1
ATOM 712 C C . ALA A 1 94 ? -18.532 -23.185 -48.721 1.00 35.23 94 ALA A C 1
ATOM 713 O O . ALA A 1 94 ? -17.898 -22.874 -49.735 1.00 36.53 94 ALA A O 1
ATOM 715 N N . GLY A 1 95 ? -18.045 -24.003 -47.793 1.00 35.43 95 GLY A N 1
ATOM 716 C CA . GLY A 1 95 ? -16.731 -24.618 -47.937 1.00 36.61 95 GLY A CA 1
ATOM 717 C C . GLY A 1 95 ? -15.548 -23.743 -47.539 1.00 37.06 95 GLY A C 1
ATOM 718 O O . GLY A 1 95 ? -14.408 -24.152 -47.689 1.00 37.95 95 GLY A O 1
ATOM 719 N N . GLY A 1 96 ? -15.812 -22.534 -47.050 1.00 36.57 96 GLY A N 1
ATOM 720 C CA . GLY A 1 96 ? -14.752 -21.653 -46.512 1.00 36.99 96 GLY A CA 1
ATOM 721 C C . GLY A 1 96 ? -13.943 -20.870 -47.533 1.00 38.23 96 GLY A C 1
ATOM 722 O O . GLY A 1 96 ? -12.973 -20.205 -47.176 1.00 38.64 96 GLY A O 1
ATOM 723 N N . GLU A 1 97 ? -14.353 -20.934 -48.795 1.00 38.99 97 GLU A N 1
ATOM 724 C CA . GLU A 1 97 ? -13.644 -20.291 -49.897 1.00 41.05 97 GLU A CA 1
ATOM 725 C C . GLU A 1 97 ? -14.618 -20.162 -51.065 1.00 40.82 97 GLU A C 1
ATOM 726 O O . GLU A 1 97 ? -15.277 -21.131 -51.405 1.00 41.10 97 GLU A O 1
ATOM 732 N N . PRO A 1 98 ? -14.693 -18.977 -51.698 1.00 40.74 98 PRO A N 1
ATOM 733 C CA . PRO A 1 98 ? -13.898 -17.802 -51.346 1.00 40.72 98 PRO A CA 1
ATOM 734 C C . PRO A 1 98 ? -14.320 -17.160 -50.024 1.00 38.77 98 PRO A C 1
ATOM 735 O O . PRO A 1 98 ? -15.420 -17.414 -49.511 1.00 37.65 98 PRO A O 1
ATOM 739 N N . PHE A 1 99 ? -13.416 -16.356 -49.479 1.00 38.18 99 PHE A N 1
ATOM 740 C CA . PHE A 1 99 ? -13.617 -15.675 -48.217 1.00 36.55 99 PHE A CA 1
ATOM 741 C C . PHE A 1 99 ? -13.018 -14.288 -48.354 1.00 36.90 99 PHE A C 1
ATOM 742 O O . PHE A 1 99 ? -12.013 -14.132 -49.036 1.00 38.77 99 PHE A O 1
ATOM 750 N N . ALA A 1 100 ? -13.635 -13.289 -47.728 1.00 35.18 100 ALA A N 1
ATOM 751 C CA . ALA A 1 100 ? -12.985 -11.991 -47.595 1.00 35.97 100 ALA A CA 1
ATOM 752 C C . ALA A 1 100 ? -13.576 -11.146 -46.485 1.00 34.64 100 ALA A C 1
ATOM 753 O O . ALA A 1 100 ? -14.743 -11.283 -46.137 1.00 33.52 100 ALA A O 1
ATOM 755 N N . VAL A 1 101 ? -12.748 -10.267 -45.939 1.00 35.17 101 VAL A N 1
ATOM 756 C CA . VAL A 1 101 ? -13.232 -9.123 -45.192 1.00 35.15 101 VAL A CA 1
ATOM 757 C C . VAL A 1 101 ? -13.699 -8.105 -46.246 1.00 35.85 101 VAL A C 1
ATOM 758 O O . VAL A 1 101 ? -12.914 -7.657 -47.070 1.00 37.02 101 VAL A O 1
ATOM 762 N N . VAL A 1 102 ? -14.981 -7.764 -46.246 1.00 35.80 102 VAL A N 1
ATOM 763 C CA . VAL A 1 102 ? -15.505 -6.849 -47.266 1.00 36.86 102 VAL A CA 1
ATOM 764 C C . VAL A 1 102 ? -15.605 -5.402 -46.777 1.00 38.53 102 VAL A C 1
ATOM 765 O O . VAL A 1 102 ? -15.730 -4.465 -47.586 1.00 39.68 102 VAL A O 1
ATOM 769 N N . GLN A 1 103 ? -15.532 -5.234 -45.460 1.00 38.78 103 GLN A N 1
ATOM 770 C CA . GLN A 1 103 ? -15.668 -3.932 -44.827 1.00 40.83 103 GLN A CA 1
ATOM 771 C C . GLN A 1 103 ? -15.149 -3.956 -43.392 1.00 41.28 103 GLN A C 1
ATOM 772 O O . GLN A 1 103 ? -15.354 -4.922 -42.641 1.00 39.12 103 GLN A O 1
ATOM 778 N N . VAL A 1 104 ? -14.483 -2.865 -43.031 1.00 43.20 104 VAL A N 1
ATOM 779 C CA . VAL A 1 104 ? -13.955 -2.648 -41.696 1.00 44.73 104 VAL A CA 1
ATOM 780 C C . VAL A 1 104 ? -14.534 -1.306 -41.222 1.00 46.12 104 VAL A C 1
ATOM 781 O O . VAL A 1 104 ? -14.695 -0.389 -42.027 1.00 46.87 104 VAL A O 1
ATOM 785 N N . GLN A 1 105 ? -14.893 -1.207 -39.941 1.00 46.29 105 GLN A N 1
ATOM 786 C CA . GLN A 1 105 ? -15.381 0.057 -39.377 1.00 48.10 105 GLN A CA 1
ATOM 787 C C . GLN A 1 105 ? -14.761 0.296 -38.008 1.00 48.87 105 GLN A C 1
ATOM 788 O O . GLN A 1 105 ? -14.891 -0.540 -37.114 1.00 47.67 105 GLN A O 1
ATOM 794 N N . ARG A 1 106 ? -14.100 1.439 -37.834 1.00 51.09 106 ARG A N 1
ATOM 795 C CA . ARG A 1 106 ? -13.578 1.811 -36.514 1.00 52.62 106 ARG A CA 1
ATOM 796 C C . ARG A 1 106 ? -14.723 2.049 -35.525 1.00 51.97 106 ARG A C 1
ATOM 797 O O . ARG A 1 106 ? -14.640 1.645 -34.369 1.00 51.68 106 ARG A O 1
ATOM 805 N N . ARG A 1 107 ? -15.791 2.685 -35.997 1.00 52.02 107 ARG A N 1
ATOM 806 C CA . ARG A 1 107 ? -16.985 2.911 -35.192 1.00 52.47 107 ARG A CA 1
ATOM 807 C C . ARG A 1 107 ? -18.197 2.319 -35.901 1.00 50.63 107 ARG A C 1
ATOM 808 O O . ARG A 1 107 ? -18.378 2.533 -37.104 1.00 50.85 107 ARG A O 1
ATOM 816 N N . PHE A 1 108 ? -19.013 1.585 -35.148 1.00 48.91 108 PHE A N 1
ATOM 817 C CA . PHE A 1 108 ? -20.213 0.924 -35.672 1.00 47.55 108 PHE A CA 1
ATOM 818 C C . PHE A 1 108 ? -21.025 1.862 -36.558 1.00 48.70 108 PHE A C 1
ATOM 819 O O . PHE A 1 108 ? -21.466 2.927 -36.118 1.00 49.89 108 PHE A O 1
ATOM 827 N N . ALA A 1 109 ? -21.189 1.473 -37.820 1.00 47.93 109 ALA A N 1
ATOM 828 C CA . ALA A 1 109 ? -21.983 2.259 -38.760 1.00 49.27 109 ALA A CA 1
ATOM 829 C C . ALA A 1 109 ? -23.080 1.357 -39.303 1.00 47.99 109 ALA A C 1
ATOM 830 O O . ALA A 1 109 ? -22.884 0.638 -40.278 1.00 47.41 109 ALA A O 1
ATOM 832 N N . SER A 1 110 ? -24.229 1.397 -38.637 1.00 48.48 110 SER A N 1
ATOM 833 C CA . SER A 1 110 ? -25.317 0.461 -38.876 1.00 47.64 110 SER A CA 1
ATOM 834 C C . SER A 1 110 ? -25.870 0.564 -40.296 1.00 48.28 110 SER A C 1
ATOM 835 O O . SER A 1 110 ? -26.138 -0.458 -40.930 1.00 46.54 110 SER A O 1
ATOM 838 N N . GLU A 1 111 ? -26.022 1.793 -40.791 1.00 50.18 111 GLU A N 1
ATOM 839 C CA . GLU A 1 111 ? -26.545 2.012 -42.136 1.00 51.77 111 GLU A CA 1
ATOM 840 C C . GLU A 1 111 ? -25.610 1.466 -43.204 1.00 49.95 111 GLU A C 1
ATOM 841 O O . GLU A 1 111 ? -26.070 0.933 -44.214 1.00 49.94 111 GLU A O 1
ATOM 847 N N . ALA A 1 112 ? -24.305 1.591 -42.973 1.00 48.62 112 ALA A N 1
ATOM 848 C CA . ALA A 1 112 ? -23.313 1.104 -43.925 1.00 47.17 112 ALA A CA 1
ATOM 849 C C . ALA A 1 112 ? -23.306 -0.424 -44.014 1.00 44.94 112 ALA A C 1
ATOM 850 O O . ALA A 1 112 ? -23.116 -0.980 -45.101 1.00 44.43 112 ALA A O 1
ATOM 852 N N . VAL A 1 113 ? -23.514 -1.099 -42.880 1.00 43.24 113 VAL A N 1
ATOM 853 C CA . VAL A 1 113 ? -23.658 -2.557 -42.876 1.00 41.00 113 VAL A CA 1
ATOM 854 C C . VAL A 1 113 ? -24.898 -2.973 -43.666 1.00 41.11 113 VAL A C 1
ATOM 855 O O . VAL A 1 113 ? -24.814 -3.808 -44.555 1.00 40.63 113 VAL A O 1
ATOM 859 N N . SER A 1 114 ? -26.044 -2.382 -43.344 1.00 42.29 114 SER A N 1
ATOM 860 C CA . SER A 1 114 ? -27.297 -2.708 -44.030 1.00 43.60 114 SER A CA 1
ATOM 861 C C . SER A 1 114 ? -27.219 -2.477 -45.548 1.00 44.76 114 SER A C 1
ATOM 862 O O . SER A 1 114 ? -27.735 -3.286 -46.333 1.00 44.59 114 SER A O 1
ATOM 865 N N . HIS A 1 115 ? -26.552 -1.393 -45.944 1.00 45.56 115 HIS A N 1
ATOM 866 C CA . HIS A 1 115 ? -26.353 -1.076 -47.353 1.00 47.26 115 HIS A CA 1
ATOM 867 C C . HIS A 1 115 ? -25.490 -2.101 -48.065 1.00 45.28 115 HIS A C 1
ATOM 868 O O . HIS A 1 115 ? -25.828 -2.521 -49.165 1.00 45.92 115 HIS A O 1
ATOM 875 N N . SER A 1 116 ? -24.380 -2.493 -47.441 1.00 43.23 116 SER A N 1
ATOM 876 C CA . SER A 1 116 ? -23.524 -3.549 -47.985 1.00 42.18 116 SER A CA 1
ATOM 877 C C . SER A 1 116 ? -24.255 -4.883 -48.117 1.00 40.48 116 SER A C 1
ATOM 878 O O . SER A 1 116 ? -24.062 -5.614 -49.099 1.00 40.30 116 SER A O 1
ATOM 881 N N . LEU A 1 117 ? -25.087 -5.196 -47.128 1.00 38.96 117 LEU A N 1
ATOM 882 C CA . LEU A 1 117 ? -25.883 -6.422 -47.183 1.00 38.11 117 LEU A CA 1
ATOM 883 C C . LEU A 1 117 ? -26.915 -6.365 -48.313 1.00 39.23 117 LEU A C 1
ATOM 884 O O . LEU A 1 117 ? -27.116 -7.366 -49.012 1.00 39.17 117 LEU A O 1
ATOM 889 N N . ALA A 1 118 ? -27.565 -5.210 -48.489 1.00 40.26 118 ALA A N 1
ATOM 890 C CA . ALA A 1 118 ? -28.547 -5.056 -49.568 1.00 42.27 118 ALA A CA 1
ATOM 891 C C . ALA A 1 118 ? -27.882 -5.173 -50.945 1.00 42.66 118 ALA A C 1
ATOM 892 O O . ALA A 1 118 ? -28.463 -5.709 -51.887 1.00 43.37 118 ALA A O 1
ATOM 894 N N . LEU A 1 119 ? -26.654 -4.682 -51.053 1.00 42.21 119 LEU A N 1
ATOM 895 C CA . LEU A 1 119 ? -25.920 -4.811 -52.303 1.00 42.71 119 LEU A CA 1
ATOM 896 C C . LEU A 1 119 ? -25.543 -6.273 -52.559 1.00 41.24 119 LEU A C 1
ATOM 897 O O . LEU A 1 119 ? -25.684 -6.756 -53.676 1.00 41.95 119 LEU A O 1
ATOM 902 N N . ALA A 1 120 ? -25.075 -6.972 -51.529 1.00 39.62 120 ALA A N 1
ATOM 903 C CA . ALA A 1 120 ? -24.776 -8.394 -51.681 1.00 39.07 120 ALA A CA 1
ATOM 904 C C . ALA A 1 120 ? -26.016 -9.168 -52.167 1.00 39.70 120 ALA A C 1
ATOM 905 O O . ALA A 1 120 ? -25.908 -9.973 -53.086 1.00 39.76 120 ALA A O 1
ATOM 907 N N . ALA A 1 121 ? -27.175 -8.896 -51.562 1.00 40.15 121 ALA A N 1
ATOM 908 C CA . ALA A 1 121 ? -28.431 -9.564 -51.917 1.00 41.71 121 ALA A CA 1
ATOM 909 C C . ALA A 1 121 ? -28.847 -9.239 -53.345 1.00 44.03 121 ALA A C 1
ATOM 910 O O . ALA A 1 121 ? -29.335 -10.099 -54.081 1.00 45.49 121 ALA A O 1
ATOM 912 N N . SER A 1 122 ? -28.646 -7.982 -53.721 1.00 45.33 122 SER A N 1
ATOM 913 C CA . SER A 1 122 ? -28.967 -7.486 -55.051 1.00 47.38 122 SER A CA 1
ATOM 914 C C . SER A 1 122 ? -28.107 -8.163 -56.122 1.00 47.35 122 SER A C 1
ATOM 915 O O . SER A 1 122 ? -28.630 -8.666 -57.118 1.00 48.54 122 SER A O 1
ATOM 918 N N . LEU A 1 123 ? -26.790 -8.168 -55.913 1.00 46.17 123 LEU A N 1
ATOM 919 C CA . LEU A 1 123 ? -25.852 -8.826 -56.828 1.00 46.52 123 LEU A CA 1
ATOM 920 C C . LEU A 1 123 ? -26.108 -10.329 -56.962 1.00 46.68 123 LEU A C 1
ATOM 921 O O . LEU A 1 123 ? -25.986 -10.900 -58.057 1.00 47.63 123 LEU A O 1
ATOM 926 N N . ASP A 1 124 ? -26.468 -10.955 -55.844 1.00 45.34 124 ASP A N 1
ATOM 927 C CA . ASP A 1 124 ? -26.743 -12.379 -55.802 1.00 45.84 124 ASP A CA 1
ATOM 928 C C . ASP A 1 124 ? -27.961 -12.745 -56.665 1.00 47.80 124 ASP A C 1
ATOM 929 O O . ASP A 1 124 ? -27.897 -13.700 -57.436 1.00 47.91 124 ASP A O 1
ATOM 934 N N . THR A 1 125 ? -29.046 -11.977 -56.535 1.00 49.93 125 THR A N 1
ATOM 935 C CA . THR A 1 125 ? -30.235 -12.106 -57.405 1.00 52.97 125 THR A CA 1
ATOM 936 C C . THR A 1 125 ? -29.898 -11.893 -58.880 1.00 54.85 125 THR A C 1
ATOM 937 O O . THR A 1 125 ? -30.330 -12.663 -59.738 1.00 56.92 125 THR A O 1
ATOM 941 N N . GLN A 1 126 ? -29.121 -10.853 -59.168 1.00 55.41 126 GLN A N 1
ATOM 942 C CA . GLN A 1 126 ? -28.689 -10.552 -60.536 1.00 56.95 126 GLN A CA 1
ATOM 943 C C . GLN A 1 126 ? -27.700 -11.593 -61.103 1.00 56.12 126 GLN A C 1
ATOM 944 O O . GLN A 1 126 ? -27.186 -11.422 -62.214 1.00 57.50 126 GLN A O 1
ATOM 950 N N . GLY A 1 127 ? -27.428 -12.652 -60.328 1.00 53.78 127 GLY A N 1
ATOM 951 C CA . GLY A 1 127 ? -26.625 -13.796 -60.786 1.00 52.41 127 GLY A CA 1
ATOM 952 C C . GLY A 1 127 ? -25.107 -13.651 -60.756 1.00 51.47 127 GLY A C 1
ATOM 953 O O . GLY A 1 127 ? -24.404 -14.394 -61.448 1.00 52.19 127 GLY A O 1
ATOM 954 N N . TYR A 1 128 ? -24.595 -12.706 -59.962 1.00 49.32 128 TYR A N 1
ATOM 955 C CA . TYR A 1 128 ? -23.147 -12.543 -59.802 1.00 48.43 128 TYR A CA 1
ATOM 956 C C . TYR A 1 128 ? -22.559 -13.709 -59.022 1.00 47.03 128 TYR A C 1
ATOM 957 O O . TYR A 1 128 ? -23.198 -14.237 -58.115 1.00 45.16 128 TYR A O 1
ATOM 966 N N . SER A 1 129 ? -21.351 -14.122 -59.398 1.00 47.82 129 SER A N 1
ATOM 967 C CA . SER A 1 129 ? -20.635 -15.146 -58.642 1.00 47.44 129 SER A CA 1
ATOM 968 C C . SER A 1 129 ? -20.177 -14.566 -57.304 1.00 46.01 129 SER A C 1
ATOM 969 O O . SER A 1 129 ? -20.023 -13.342 -57.154 1.00 46.23 129 SER A O 1
ATOM 972 N N . VAL A 1 130 ? -19.965 -15.439 -56.328 1.00 44.84 130 VAL A N 1
ATOM 973 C CA . VAL A 1 130 ? -19.502 -15.003 -55.028 1.00 43.44 130 VAL A CA 1
ATOM 974 C C . VAL A 1 130 ? -18.147 -14.293 -55.134 1.00 44.06 130 VAL A C 1
ATOM 975 O O . VAL A 1 130 ? -17.949 -13.277 -54.481 1.00 43.24 130 VAL A O 1
ATOM 979 N N . ASN A 1 131 ? -17.240 -14.811 -55.967 1.00 45.77 131 ASN A N 1
ATOM 980 C CA . ASN A 1 131 ? -15.970 -14.124 -56.263 1.00 47.82 131 ASN A CA 1
ATOM 981 C C . ASN A 1 131 ? -16.175 -12.674 -56.707 1.00 48.07 131 ASN A C 1
ATOM 982 O O . ASN A 1 131 ? -15.458 -11.774 -56.266 1.00 47.96 131 ASN A O 1
ATOM 987 N N . ASP A 1 132 ? -17.174 -12.461 -57.559 1.00 48.47 132 ASP A N 1
ATOM 988 C CA . ASP A 1 132 ? -17.490 -11.133 -58.083 1.00 49.36 132 ASP A CA 1
ATOM 989 C C . ASP A 1 132 ? -18.175 -10.255 -57.033 1.00 47.41 132 ASP A C 1
ATOM 990 O O . ASP A 1 132 ? -17.919 -9.049 -56.966 1.00 47.42 132 ASP A O 1
ATOM 995 N N . ILE A 1 133 ? -19.032 -10.862 -56.211 1.00 45.49 133 ILE A N 1
ATOM 996 C CA . ILE A 1 133 ? -19.697 -10.132 -55.121 1.00 43.98 133 ILE A CA 1
ATOM 997 C C . ILE A 1 133 ? -18.665 -9.615 -54.124 1.00 43.04 133 ILE A C 1
ATOM 998 O O . ILE A 1 133 ? -18.727 -8.466 -53.702 1.00 43.23 133 ILE A O 1
ATOM 1003 N N . ILE A 1 134 ? -17.712 -10.468 -53.761 1.00 42.53 134 ILE A N 1
ATOM 1004 C CA . ILE A 1 134 ? -16.593 -10.067 -52.901 1.00 41.96 134 ILE A CA 1
ATOM 1005 C C . ILE A 1 134 ? -15.852 -8.834 -53.447 1.00 43.51 134 ILE A C 1
ATOM 1006 O O . ILE A 1 134 ? -15.735 -7.813 -52.759 1.00 43.64 134 ILE A O 1
ATOM 1011 N N . HIS A 1 135 ? -15.370 -8.929 -54.685 1.00 45.13 135 HIS A N 1
ATOM 1012 C CA . HIS A 1 135 ? -14.597 -7.851 -55.328 1.00 46.53 135 HIS A CA 1
ATOM 1013 C C . HIS A 1 135 ? -15.418 -6.543 -55.371 1.00 46.53 135 HIS A C 1
ATOM 1014 O O . HIS A 1 135 ? -14.883 -5.453 -55.117 1.00 47.05 135 HIS A O 1
ATOM 1021 N N . ILE A 1 136 ? -16.719 -6.656 -55.641 1.00 45.71 136 ILE A N 1
ATOM 1022 C CA . ILE A 1 136 ? -17.603 -5.488 -55.671 1.00 46.42 136 ILE A CA 1
ATOM 1023 C C . ILE A 1 136 ? -17.865 -4.891 -54.279 1.00 45.84 136 ILE A C 1
ATOM 1024 O O . ILE A 1 136 ? -17.795 -3.671 -54.104 1.00 46.56 136 ILE A O 1
ATOM 1029 N N . LEU A 1 137 ? -18.159 -5.744 -53.301 1.00 44.68 137 LEU A N 1
ATOM 1030 C CA . LEU A 1 137 ? -18.393 -5.282 -51.929 1.00 44.59 137 LEU A CA 1
ATOM 1031 C C . LEU A 1 137 ? -17.149 -4.684 -51.283 1.00 45.43 137 LEU A C 1
ATOM 1032 O O . LEU A 1 137 ? -17.259 -3.748 -50.501 1.00 46.08 137 LEU A O 1
ATOM 1045 N N . ALA A 1 139 ? -14.859 -2.978 -52.928 1.00 51.80 139 ALA A N 1
ATOM 1046 C CA . ALA A 1 139 ? -14.838 -1.632 -53.503 1.00 54.32 139 ALA A CA 1
ATOM 1047 C C . ALA A 1 139 ? -15.876 -0.723 -52.836 1.00 54.78 139 ALA A C 1
ATOM 1048 O O . ALA A 1 139 ? -15.555 0.385 -52.439 1.00 56.51 139 ALA A O 1
ATOM 1050 N N . GLU A 1 140 ? -17.107 -1.207 -52.693 1.00 54.53 140 GLU A N 1
ATOM 1051 C CA . GLU A 1 140 ? -18.154 -0.483 -51.964 1.00 55.15 140 GLU A CA 1
ATOM 1052 C C . GLU A 1 140 ? -17.806 -0.269 -50.481 1.00 54.71 140 GLU A C 1
ATOM 1053 O O . GLU A 1 140 ? -18.129 0.768 -49.914 1.00 55.60 140 GLU A O 1
ATOM 1059 N N . GLY A 1 141 ? -17.172 -1.259 -49.856 1.00 53.80 141 GLY A N 1
ATOM 1060 C CA . GLY A 1 141 ? -16.773 -1.154 -48.448 1.00 54.08 141 GLY A CA 1
ATOM 1061 C C . GLY A 1 141 ? -15.470 -0.416 -48.168 1.00 56.04 141 GLY A C 1
ATOM 1062 O O . GLY A 1 141 ? -15.120 -0.203 -47.003 1.00 56.24 141 GLY A O 1
ATOM 1063 N N . GLY A 1 142 ? -14.748 -0.036 -49.224 1.00 57.88 142 GLY A N 1
ATOM 1064 C CA . GLY A 1 142 ? -13.479 0.690 -49.088 1.00 60.33 142 GLY A CA 1
ATOM 1065 C C . GLY A 1 142 ? -12.279 -0.195 -48.772 1.00 60.55 142 GLY A C 1
ATOM 1066 O O . GLY A 1 142 ? -11.216 0.305 -48.375 1.00 62.01 142 GLY A O 1
ATOM 1067 N N . GLN A 1 143 ? -12.453 -1.508 -48.943 1.00 59.35 143 GLN A N 1
ATOM 1068 C CA . GLN A 1 143 ? -11.380 -2.486 -48.772 1.00 59.38 143 GLN A CA 1
ATOM 1069 C C . GLN A 1 143 ? -10.576 -2.646 -50.063 1.00 60.98 143 GLN A C 1
ATOM 1070 O O . GLN A 1 143 ? -9.428 -3.097 -50.040 1.00 61.76 143 GLN A O 1
ATOM 1076 N N . LEU B 1 5 ? -21.583 -48.336 -22.039 1.00 57.46 5 LEU B N 1
ATOM 1077 C CA . LEU B 1 5 ? -22.121 -48.193 -23.426 1.00 55.02 5 LEU B CA 1
ATOM 1078 C C . LEU B 1 5 ? -21.178 -48.877 -24.402 1.00 55.33 5 LEU B C 1
ATOM 1079 O O . LEU B 1 5 ? -19.967 -48.648 -24.362 1.00 57.16 5 LEU B O 1
ATOM 1084 N N . THR B 1 6 ? -21.737 -49.766 -25.221 1.00 53.94 6 THR B N 1
ATOM 1085 C CA . THR B 1 6 ? -21.029 -50.467 -26.294 1.00 53.04 6 THR B CA 1
ATOM 1086 C C . THR B 1 6 ? -22.051 -50.593 -27.417 1.00 50.49 6 THR B C 1
ATOM 1087 O O . THR B 1 6 ? -23.213 -50.226 -27.233 1.00 48.51 6 THR B O 1
ATOM 1091 N N . LEU B 1 7 ? -21.640 -51.130 -28.562 1.00 49.86 7 LEU B N 1
ATOM 1092 C CA . LEU B 1 7 ? -22.576 -51.356 -29.668 1.00 48.17 7 LEU B CA 1
ATOM 1093 C C . LEU B 1 7 ? -23.805 -52.157 -29.223 1.00 47.72 7 LEU B C 1
ATOM 1094 O O . LEU B 1 7 ? -24.925 -51.784 -29.538 1.00 46.47 7 LEU B O 1
ATOM 1099 N N . ASN B 1 8 ? -23.580 -53.249 -28.493 1.00 49.08 8 ASN B N 1
ATOM 1100 C CA . ASN B 1 8 ? -24.659 -54.089 -27.958 1.00 49.20 8 ASN B CA 1
ATOM 1101 C C . ASN B 1 8 ? -25.664 -53.307 -27.095 1.00 47.29 8 ASN B C 1
ATOM 1102 O O . ASN B 1 8 ? -26.876 -53.475 -27.232 1.00 46.52 8 ASN B O 1
ATOM 1107 N N . VAL B 1 9 ? -25.151 -52.455 -26.213 1.00 46.38 9 VAL B N 1
ATOM 1108 C CA . VAL B 1 9 ? -25.997 -51.599 -25.383 1.00 45.47 9 VAL B CA 1
ATOM 1109 C C . VAL B 1 9 ? -26.825 -50.631 -26.233 1.00 43.75 9 VAL B C 1
ATOM 1110 O O . VAL B 1 9 ? -28.017 -50.430 -25.970 1.00 43.75 9 VAL B O 1
ATOM 1114 N N . LEU B 1 10 ? -26.199 -50.029 -27.245 1.00 42.42 10 LEU B N 1
ATOM 1115 C CA . LEU B 1 10 ? -26.895 -49.059 -28.097 1.00 41.21 10 LEU B CA 1
ATOM 1116 C C . LEU B 1 10 ? -28.048 -49.720 -28.842 1.00 41.70 10 LEU B C 1
ATOM 1117 O O . LEU B 1 10 ? -29.083 -49.100 -29.060 1.00 40.53 10 LEU B O 1
ATOM 1122 N N . GLN B 1 11 ? -27.855 -50.987 -29.206 1.00 43.45 11 GLN B N 1
ATOM 1123 C CA . GLN B 1 11 ? -28.865 -51.756 -29.913 1.00 44.87 11 GLN B CA 1
ATOM 1124 C C . GLN B 1 11 ? -29.984 -52.223 -28.979 1.00 45.89 11 GLN B C 1
ATOM 1125 O O . GLN B 1 11 ? -31.123 -52.388 -29.411 1.00 45.78 11 GLN B O 1
ATOM 1131 N N . THR B 1 12 ? -29.657 -52.429 -27.703 1.00 47.37 12 THR B N 1
ATOM 1132 C CA . THR B 1 12 ? -30.621 -52.915 -26.716 1.00 48.82 12 THR B CA 1
ATOM 1133 C C . THR B 1 12 ? -31.568 -51.808 -26.218 1.00 47.98 12 THR B C 1
ATOM 1134 O O . THR B 1 12 ? -32.753 -52.054 -25.986 1.00 48.17 12 THR B O 1
ATOM 1146 N N . ASN B 1 14 ? -34.127 -48.851 -25.865 1.00 46.56 14 ASN B N 1
ATOM 1147 C CA . ASN B 1 14 ? -35.245 -48.277 -26.624 1.00 46.13 14 ASN B CA 1
ATOM 1148 C C . ASN B 1 14 ? -35.264 -46.743 -26.609 1.00 44.23 14 ASN B C 1
ATOM 1149 O O . ASN B 1 14 ? -34.413 -46.109 -25.979 1.00 43.52 14 ASN B O 1
ATOM 1154 N N . ALA B 1 15 ? -36.228 -46.164 -27.321 1.00 43.33 15 ALA B N 1
ATOM 1155 C CA . ALA B 1 15 ? -36.406 -44.714 -27.425 1.00 41.84 15 ALA B CA 1
ATOM 1156 C C . ALA B 1 15 ? -36.408 -44.009 -26.069 1.00 42.05 15 ALA B C 1
ATOM 1157 O O . ALA B 1 15 ? -35.713 -43.002 -25.894 1.00 40.33 15 ALA B O 1
ATOM 1159 N N . GLN B 1 16 ? -37.187 -44.536 -25.118 1.00 43.38 16 GLN B N 1
ATOM 1160 C CA . GLN B 1 16 ? -37.291 -43.911 -23.799 1.00 44.52 16 GLN B CA 1
ATOM 1161 C C . GLN B 1 16 ? -35.924 -43.853 -23.102 1.00 43.88 16 GLN B C 1
ATOM 1162 O O . GLN B 1 16 ? -35.599 -42.846 -22.486 1.00 43.61 16 GLN B O 1
ATOM 1168 N N . GLU B 1 17 ? -35.128 -44.917 -23.217 1.00 43.14 17 GLU B N 1
ATOM 1169 C CA . GLU B 1 17 ? -33.781 -44.924 -22.632 1.00 43.13 17 GLU B CA 1
ATOM 1170 C C . GLU B 1 17 ? -32.815 -43.907 -23.249 1.00 40.79 17 GLU B C 1
ATOM 1171 O O . GLU B 1 17 ? -32.008 -43.303 -22.539 1.00 40.62 17 GLU B O 1
ATOM 1177 N N . TYR B 1 18 ? -32.887 -43.726 -24.565 1.00 38.84 18 TYR B N 1
ATOM 1178 C CA . TYR B 1 18 ? -32.141 -42.640 -25.222 1.00 37.12 18 TYR B CA 1
ATOM 1179 C C . TYR B 1 18 ? -32.466 -41.274 -24.586 1.00 36.91 18 TYR B C 1
ATOM 1180 O O . TYR B 1 18 ? -31.562 -40.504 -24.240 1.00 36.28 18 TYR B O 1
ATOM 1189 N N . GLU B 1 19 ? -33.755 -41.006 -24.393 1.00 37.57 19 GLU B N 1
ATOM 1190 C CA . GLU B 1 19 ? -34.207 -39.770 -23.740 1.00 38.27 19 GLU B CA 1
ATOM 1191 C C . GLU B 1 19 ? -33.802 -39.661 -22.262 1.00 40.02 19 GLU B C 1
ATOM 1192 O O . GLU B 1 19 ? -33.436 -38.579 -21.807 1.00 40.03 19 GLU B O 1
ATOM 1198 N N . ASP B 1 20 ? -33.855 -40.774 -21.523 1.00 41.77 20 ASP B N 1
ATOM 1199 C CA . ASP B 1 20 ? -33.428 -40.789 -20.112 1.00 44.18 20 ASP B CA 1
ATOM 1200 C C . ASP B 1 20 ? -31.947 -40.446 -19.930 1.00 43.76 20 ASP B C 1
ATOM 1201 O O . ASP B 1 20 ? -31.593 -39.756 -18.985 1.00 44.96 20 ASP B O 1
ATOM 1206 N N . ILE B 1 21 ? -31.088 -40.930 -20.826 1.00 42.61 21 ILE B N 1
ATOM 1207 C CA . ILE B 1 21 ? -29.667 -40.577 -20.778 1.00 42.16 21 ILE B CA 1
ATOM 1208 C C . ILE B 1 21 ? -29.447 -39.092 -21.104 1.00 41.30 21 ILE B C 1
ATOM 1209 O O . ILE B 1 21 ? -28.647 -38.415 -20.433 1.00 41.35 21 ILE B O 1
ATOM 1214 N N . ARG B 1 22 ? -30.170 -38.580 -22.106 1.00 39.67 22 ARG B N 1
ATOM 1215 C CA . ARG B 1 22 ? -30.134 -37.134 -22.392 1.00 39.36 22 ARG B CA 1
ATOM 1216 C C . ARG B 1 22 ? -30.615 -36.331 -21.184 1.00 40.59 22 ARG B C 1
ATOM 1217 O O . ARG B 1 22 ? -29.993 -35.338 -20.819 1.00 39.96 22 ARG B O 1
ATOM 1225 N N . ALA B 1 23 ? -31.699 -36.794 -20.558 1.00 42.24 23 ALA B N 1
ATOM 1226 C CA . ALA B 1 23 ? -32.292 -36.120 -19.403 1.00 44.89 23 ALA B CA 1
ATOM 1227 C C . ALA B 1 23 ? -31.388 -36.177 -18.187 1.00 47.05 23 ALA B C 1
ATOM 1228 O O . ALA B 1 23 ? -31.477 -35.321 -17.311 1.00 48.63 23 ALA B O 1
ATOM 1230 N N . ALA B 1 24 ? -30.517 -37.186 -18.140 1.00 47.69 24 ALA B N 1
ATOM 1231 C CA . ALA B 1 24 ? -29.637 -37.394 -16.990 1.00 49.49 24 ALA B CA 1
ATOM 1232 C C . ALA B 1 24 ? -28.593 -36.286 -16.879 1.00 49.96 24 ALA B C 1
ATOM 1233 O O . ALA B 1 24 ? -28.073 -36.019 -15.795 1.00 52.20 24 ALA B O 1
ATOM 1235 N N . GLY B 1 25 ? -28.288 -35.641 -17.999 1.00 48.39 25 GLY B N 1
ATOM 1236 C CA . GLY B 1 25 ? -27.367 -34.514 -17.988 1.00 48.80 25 GLY B CA 1
ATOM 1237 C C . GLY B 1 25 ? -26.392 -34.514 -19.143 1.00 47.60 25 GLY B C 1
ATOM 1238 O O . GLY B 1 25 ? -26.301 -35.488 -19.891 1.00 46.66 25 GLY B O 1
ATOM 1239 N N . SER B 1 26 ? -25.651 -33.414 -19.243 1.00 48.02 26 SER B N 1
ATOM 1240 C CA . SER B 1 26 ? -24.727 -33.108 -20.331 1.00 47.20 26 SER B CA 1
ATOM 1241 C C . SER B 1 26 ? -23.585 -34.103 -20.521 1.00 47.35 26 SER B C 1
ATOM 1242 O O . SER B 1 26 ? -23.262 -34.458 -21.665 1.00 45.83 26 SER B O 1
ATOM 1245 N N . ASP B 1 27 ? -22.959 -34.512 -19.411 1.00 48.82 27 ASP B N 1
ATOM 1246 C CA . ASP B 1 27 ? -21.865 -35.491 -19.411 1.00 49.83 27 ASP B CA 1
ATOM 1247 C C . ASP B 1 27 ? -22.322 -36.883 -19.852 1.00 48.50 27 ASP B C 1
ATOM 1248 O O . ASP B 1 27 ? -21.637 -37.544 -20.619 1.00 47.85 27 ASP B O 1
ATOM 1253 N N . GLU B 1 28 ? -23.463 -37.325 -19.328 1.00 48.42 28 GLU B N 1
ATOM 1254 C CA . GLU B 1 28 ? -24.061 -38.606 -19.700 1.00 48.04 28 GLU B CA 1
ATOM 1255 C C . GLU B 1 28 ? -24.419 -38.615 -21.187 1.00 45.30 28 GLU B C 1
ATOM 1256 O O . GLU B 1 28 ? -24.164 -39.584 -21.889 1.00 44.82 28 GLU B O 1
ATOM 1262 N N . ARG B 1 29 ? -24.998 -37.514 -21.660 1.00 43.41 29 ARG B N 1
ATOM 1263 C CA . ARG B 1 29 ? -25.398 -37.408 -23.052 1.00 40.80 29 ARG B CA 1
ATOM 1264 C C . ARG B 1 29 ? -24.183 -37.455 -23.976 1.00 40.69 29 ARG B C 1
ATOM 1265 O O . ARG B 1 29 ? -24.214 -38.121 -25.010 1.00 39.57 29 ARG B O 1
ATOM 1273 N N . ARG B 1 30 ? -23.111 -36.767 -23.583 1.00 41.71 30 ARG B N 1
ATOM 1274 C CA . ARG B 1 30 ? -21.884 -36.710 -24.373 1.00 42.09 30 ARG B CA 1
ATOM 1275 C C . ARG B 1 30 ? -21.222 -38.081 -24.520 1.00 42.60 30 ARG B C 1
ATOM 1276 O O . ARG B 1 30 ? -20.698 -38.417 -25.584 1.00 41.83 30 ARG B O 1
ATOM 1284 N N . GLU B 1 31 ? -21.235 -38.858 -23.439 1.00 43.75 31 GLU B N 1
ATOM 1285 C CA . GLU B 1 31 ? -20.706 -40.215 -23.469 1.00 45.12 31 GLU B CA 1
ATOM 1286 C C . GLU B 1 31 ? -21.512 -41.069 -24.438 1.00 43.01 31 GLU B C 1
ATOM 1287 O O . GLU B 1 31 ? -20.942 -41.835 -25.198 1.00 43.29 31 GLU B O 1
ATOM 1293 N N . LEU B 1 32 ? -22.836 -40.921 -24.406 1.00 41.81 32 LEU B N 1
ATOM 1294 C CA . LEU B 1 32 ? -23.726 -41.612 -25.349 1.00 40.69 32 LEU B CA 1
ATOM 1295 C C . LEU B 1 32 ? -23.439 -41.218 -26.805 1.00 39.49 32 LEU B C 1
ATOM 1296 O O . LEU B 1 32 ? -23.294 -42.086 -27.663 1.00 39.60 32 LEU B O 1
ATOM 1301 N N . THR B 1 33 ? -23.333 -39.914 -27.062 1.00 38.45 33 THR B N 1
ATOM 1302 C CA . THR B 1 33 ? -22.967 -39.392 -28.384 1.00 37.35 33 THR B CA 1
ATOM 1303 C C . THR B 1 33 ? -21.620 -39.937 -28.863 1.00 38.68 33 THR B C 1
ATOM 1304 O O . THR B 1 33 ? -21.493 -40.369 -30.008 1.00 38.59 33 THR B O 1
ATOM 1308 N N . HIS B 1 34 ? -20.620 -39.937 -27.985 1.00 40.35 34 HIS B N 1
ATOM 1309 C CA . HIS B 1 34 ? -19.310 -40.471 -28.351 1.00 41.74 34 HIS B CA 1
ATOM 1310 C C . HIS B 1 34 ? -19.321 -41.978 -28.588 1.00 41.90 34 HIS B C 1
ATOM 1311 O O . HIS B 1 34 ? -18.570 -42.470 -29.431 1.00 42.82 34 HIS B O 1
ATOM 1318 N N . ALA B 1 35 ? -20.167 -42.705 -27.866 1.00 40.94 35 ALA B N 1
ATOM 1319 C CA . ALA B 1 35 ? -20.243 -44.155 -28.056 1.00 41.71 35 ALA B CA 1
ATOM 1320 C C . ALA B 1 35 ? -20.850 -44.484 -29.414 1.00 40.15 35 ALA B C 1
ATOM 1321 O O . ALA B 1 35 ? -20.441 -45.432 -30.082 1.00 41.12 35 ALA B O 1
ATOM 1323 N N . VAL B 1 36 ? -21.811 -43.675 -29.831 1.00 38.72 36 VAL B N 1
ATOM 1324 C CA . VAL B 1 36 ? -22.382 -43.794 -31.169 1.00 37.63 36 VAL B CA 1
ATOM 1325 C C . VAL B 1 36 ? -21.327 -43.482 -32.241 1.00 38.26 36 VAL B C 1
ATOM 1326 O O . VAL B 1 36 ? -21.148 -44.245 -33.185 1.00 38.52 36 VAL B O 1
ATOM 1338 N N . ARG B 1 38 ? -18.032 -43.433 -32.154 1.00 44.50 38 ARG B N 1
ATOM 1339 C CA . ARG B 1 38 ? -16.936 -44.397 -32.175 1.00 47.45 38 ARG B CA 1
ATOM 1340 C C . ARG B 1 38 ? -17.243 -45.596 -33.092 1.00 47.66 38 ARG B C 1
ATOM 1341 O O . ARG B 1 38 ? -16.324 -46.242 -33.606 1.00 49.20 38 ARG B O 1
ATOM 1349 N N . GLU B 1 39 ? -18.534 -45.876 -33.295 1.00 46.12 39 GLU B N 1
ATOM 1350 C CA . GLU B 1 39 ? -18.981 -47.027 -34.096 1.00 46.77 39 GLU B CA 1
ATOM 1351 C C . GLU B 1 39 ? -19.149 -46.699 -35.580 1.00 46.32 39 GLU B C 1
ATOM 1352 O O . GLU B 1 39 ? -19.497 -47.572 -36.382 1.00 46.28 39 GLU B O 1
ATOM 1358 N N . LEU B 1 40 ? -18.909 -45.436 -35.933 1.00 45.26 40 LEU B N 1
ATOM 1359 C CA . LEU B 1 40 ? -19.117 -44.952 -37.290 1.00 45.26 40 LEU B CA 1
ATOM 1360 C C . LEU B 1 40 ? -17.811 -44.507 -37.933 1.00 46.54 40 LEU B C 1
ATOM 1361 O O . LEU B 1 40 ? -16.864 -44.137 -37.240 1.00 46.92 40 LEU B O 1
ATOM 1366 N N . ASP B 1 41 ? -17.770 -44.552 -39.264 1.00 47.40 41 ASP B N 1
ATOM 1367 C CA . ASP B 1 41 ? -16.642 -44.031 -40.024 1.00 48.82 41 ASP B CA 1
ATOM 1368 C C . ASP B 1 41 ? -17.115 -42.926 -40.948 1.00 47.31 41 ASP B C 1
ATOM 1369 O O . ASP B 1 41 ? -18.009 -43.138 -41.770 1.00 47.37 41 ASP B O 1
ATOM 1374 N N . ALA B 1 42 ? -16.529 -41.743 -40.803 1.00 46.21 42 ALA B N 1
ATOM 1375 C CA . ALA B 1 42 ? -16.744 -40.678 -41.768 1.00 44.63 42 ALA B CA 1
ATOM 1376 C C . ALA B 1 42 ? -15.933 -40.964 -43.045 1.00 45.99 42 ALA B C 1
ATOM 1377 O O . ALA B 1 42 ? -14.786 -41.408 -42.972 1.00 46.55 42 ALA B O 1
ATOM 1379 N N . PRO B 1 43 ? -16.538 -40.702 -44.219 1.00 45.37 43 PRO B N 1
ATOM 1380 C CA . PRO B 1 43 ? -15.824 -40.769 -45.486 1.00 46.76 43 PRO B CA 1
ATOM 1381 C C . PRO B 1 43 ? -14.633 -39.820 -45.496 1.00 47.40 43 PRO B C 1
ATOM 1382 O O . PRO B 1 43 ? -14.624 -38.826 -44.755 1.00 45.71 43 PRO B O 1
ATOM 1386 N N . ASP B 1 44 ? -13.641 -40.134 -46.327 1.00 49.41 44 ASP B N 1
ATOM 1387 C CA . ASP B 1 44 ? -12.468 -39.275 -46.528 1.00 50.62 44 ASP B CA 1
ATOM 1388 C C . ASP B 1 44 ? -12.895 -37.869 -46.938 1.00 48.28 44 ASP B C 1
ATOM 1389 O O . ASP B 1 44 ? -13.764 -37.701 -47.788 1.00 47.35 44 ASP B O 1
ATOM 1394 N N . ASN B 1 45 ? -12.282 -36.867 -46.319 1.00 47.69 45 ASN B N 1
ATOM 1395 C CA . ASN B 1 45 ? -12.583 -35.455 -46.592 1.00 46.05 45 ASN B CA 1
ATOM 1396 C C . ASN B 1 45 ? -13.994 -35.027 -46.169 1.00 43.03 45 ASN B C 1
ATOM 1397 O O . ASN B 1 45 ? -14.517 -34.029 -46.673 1.00 42.17 45 ASN B O 1
ATOM 1402 N N . TRP B 1 46 ? -14.609 -35.805 -45.281 1.00 41.45 46 TRP B N 1
ATOM 1403 C CA . TRP B 1 46 ? -15.851 -35.417 -44.626 1.00 39.24 46 TRP B CA 1
ATOM 1404 C C . TRP B 1 46 ? -15.554 -35.266 -43.143 1.00 39.19 46 TRP B C 1
ATOM 1405 O O . TRP B 1 46 ? -14.680 -35.950 -42.621 1.00 39.54 46 TRP B O 1
ATOM 1416 N N . THR B 1 47 ? -16.295 -34.393 -42.462 1.00 37.73 47 THR B N 1
ATOM 1417 C CA . THR B 1 47 ? -16.219 -34.339 -41.011 1.00 38.47 47 THR B CA 1
ATOM 1418 C C . THR B 1 47 ? -17.430 -35.016 -40.368 1.00 37.29 47 THR B C 1
ATOM 1419 O O . THR B 1 47 ? -18.465 -35.226 -40.996 1.00 36.50 47 THR B O 1
ATOM 1431 N N . ASN B 1 49 ? -19.548 -34.693 -36.655 1.00 36.05 49 ASN B N 1
ATOM 1432 C CA A ASN B 1 49 ? -19.752 -33.870 -35.462 0.60 36.15 49 ASN B CA 1
ATOM 1433 C CA B ASN B 1 49 ? -19.735 -33.920 -35.441 0.40 35.88 49 ASN B CA 1
ATOM 1434 C C . ASN B 1 49 ? -21.048 -34.304 -34.773 1.00 35.12 49 ASN B C 1
ATOM 1435 O O . ASN B 1 49 ? -22.091 -34.406 -35.432 1.00 33.83 49 ASN B O 1
ATOM 1444 N N . GLY B 1 50 ? -20.980 -34.548 -33.463 1.00 35.25 50 GLY B N 1
ATOM 1445 C CA . GLY B 1 50 ? -22.161 -34.880 -32.669 1.00 34.56 50 GLY B CA 1
ATOM 1446 C C . GLY B 1 50 ? -22.690 -33.631 -31.976 1.00 34.59 50 GLY B C 1
ATOM 1447 O O . GLY B 1 50 ? -21.933 -32.709 -31.679 1.00 34.67 50 GLY B O 1
ATOM 1448 N N . GLU B 1 51 ? -23.992 -33.576 -31.730 1.00 33.44 51 GLU B N 1
ATOM 1449 C CA . GLU B 1 51 ? -24.534 -32.441 -31.000 1.00 33.48 51 GLU B CA 1
ATOM 1450 C C . GLU B 1 51 ? -24.171 -32.535 -29.512 1.00 34.60 51 GLU B C 1
ATOM 1451 O O . GLU B 1 51 ? -24.400 -33.562 -28.868 1.00 34.39 51 GLU B O 1
ATOM 1457 N N . TYR B 1 52 ? -23.601 -31.461 -28.982 1.00 35.40 52 TYR B N 1
ATOM 1458 C CA A TYR B 1 52 ? -23.291 -31.450 -27.562 0.50 37.28 52 TYR B CA 1
ATOM 1459 C CA B TYR B 1 52 ? -23.211 -31.355 -27.572 0.50 37.33 52 TYR B CA 1
ATOM 1460 C C . TYR B 1 52 ? -24.333 -30.712 -26.738 1.00 37.39 52 TYR B C 1
ATOM 1461 O O . TYR B 1 52 ? -24.612 -31.115 -25.615 1.00 38.77 52 TYR B O 1
ATOM 1478 N N . GLY B 1 53 ? -24.959 -29.694 -27.312 1.00 36.77 53 GLY B N 1
ATOM 1479 C CA . GLY B 1 53 ? -26.037 -28.970 -26.651 1.00 37.07 53 GLY B CA 1
ATOM 1480 C C . GLY B 1 53 ? -27.296 -28.928 -27.497 1.00 36.06 53 GLY B C 1
ATOM 1481 O O . GLY B 1 53 ? -27.952 -29.949 -27.706 1.00 35.43 53 GLY B O 1
ATOM 1482 N N . SER B 1 54 ? -27.645 -27.741 -27.976 1.00 36.13 54 SER B N 1
ATOM 1483 C CA . SER B 1 54 ? -28.809 -27.590 -28.839 1.00 36.45 54 SER B CA 1
ATOM 1484 C C . SER B 1 54 ? -28.456 -26.939 -30.178 1.00 35.95 54 SER B C 1
ATOM 1485 O O . SER B 1 54 ? -29.344 -26.505 -30.902 1.00 35.94 54 SER B O 1
ATOM 1488 N N . GLU B 1 55 ? -27.164 -26.896 -30.510 1.00 36.09 55 GLU B N 1
ATOM 1489 C CA . GLU B 1 55 ? -26.689 -26.223 -31.730 1.00 36.29 55 GLU B CA 1
ATOM 1490 C C . GLU B 1 55 ? -27.199 -26.856 -33.044 1.00 35.06 55 GLU B C 1
ATOM 1491 O O . GLU B 1 55 ? -27.243 -26.192 -34.094 1.00 35.23 55 GLU B O 1
ATOM 1497 N N . PHE B 1 56 ? -27.594 -28.128 -32.982 1.00 33.99 56 PHE B N 1
ATOM 1498 C CA . PHE B 1 56 ? -28.213 -28.805 -34.136 1.00 32.40 56 PHE B CA 1
ATOM 1499 C C . PHE B 1 56 ? -29.736 -28.946 -33.954 1.00 31.96 56 PHE B C 1
ATOM 1500 O O . PHE B 1 56 ? -30.373 -29.771 -34.623 1.00 30.95 56 PHE B O 1
ATOM 1508 N N . GLY B 1 57 ? -30.313 -28.163 -33.042 1.00 31.90 57 GLY B N 1
ATOM 1509 C CA . GLY B 1 57 ? -31.764 -28.212 -32.808 1.00 32.02 57 GLY B CA 1
ATOM 1510 C C . GLY B 1 57 ? -32.203 -28.934 -31.536 1.00 32.34 57 GLY B C 1
ATOM 1511 O O . GLY B 1 57 ? -33.283 -28.672 -31.018 1.00 33.82 57 GLY B O 1
ATOM 1512 N N . GLY B 1 58 ? -31.383 -29.853 -31.039 1.00 31.33 58 GLY B N 1
ATOM 1513 C CA . GLY B 1 58 ? -31.705 -30.599 -29.824 1.00 31.65 58 GLY B CA 1
ATOM 1514 C C . GLY B 1 58 ? -32.851 -31.601 -29.905 1.00 31.86 58 GLY B C 1
ATOM 1515 O O . GLY B 1 58 ? -33.290 -32.125 -28.868 1.00 32.77 58 GLY B O 1
ATOM 1516 N N . PHE B 1 59 ? -33.349 -31.881 -31.110 1.00 30.39 59 PHE B N 1
ATOM 1517 C CA . PHE B 1 59 ? -34.527 -32.751 -31.246 1.00 30.87 59 PHE B CA 1
ATOM 1518 C C . PHE B 1 59 ? -34.287 -34.193 -30.798 1.00 30.79 59 PHE B C 1
ATOM 1519 O O . PHE B 1 59 ? -35.207 -34.840 -30.317 1.00 31.55 59 PHE B O 1
ATOM 1527 N N . PHE B 1 60 ? -33.062 -34.686 -30.965 1.00 30.08 60 PHE B N 1
ATOM 1528 C CA . PHE B 1 60 ? -32.770 -36.102 -30.781 1.00 30.67 60 PHE B CA 1
ATOM 1529 C C . PHE B 1 60 ? -31.709 -36.313 -29.715 1.00 30.86 60 PHE B C 1
ATOM 1530 O O . PHE B 1 60 ? -30.718 -35.601 -29.689 1.00 31.15 60 PHE B O 1
ATOM 1538 N N . PRO B 1 61 ? -31.906 -37.311 -28.833 1.00 31.70 61 PRO B N 1
ATOM 1539 C CA . PRO B 1 61 ? -30.905 -37.583 -27.797 1.00 32.01 61 PRO B CA 1
ATOM 1540 C C . PRO B 1 61 ? -29.485 -37.651 -28.365 1.00 31.54 61 PRO B C 1
ATOM 1541 O O . PRO B 1 61 ? -28.561 -37.092 -27.769 1.00 32.02 61 PRO B O 1
ATOM 1545 N N . VAL B 1 62 ? -29.318 -38.317 -29.505 1.00 30.94 62 VAL B N 1
ATOM 1546 C CA . VAL B 1 62 ? -28.046 -38.280 -30.238 1.00 30.65 62 VAL B CA 1
ATOM 1547 C C . VAL B 1 62 ? -28.292 -37.821 -31.653 1.00 30.04 62 VAL B C 1
ATOM 1548 O O . VAL B 1 62 ? -29.206 -38.300 -32.315 1.00 30.20 62 VAL B O 1
ATOM 1552 N N . GLN B 1 63 ? -27.479 -36.873 -32.103 1.00 29.73 63 GLN B N 1
ATOM 1553 C CA . GLN B 1 63 ? -27.536 -36.408 -33.469 1.00 29.45 63 GLN B CA 1
ATOM 1554 C C . GLN B 1 63 ? -26.119 -36.216 -33.964 1.00 29.60 63 GLN B C 1
ATOM 1555 O O . GLN B 1 63 ? -25.373 -35.422 -33.412 1.00 30.48 63 GLN B O 1
ATOM 1561 N N . VAL B 1 64 ? -25.752 -36.951 -35.004 1.00 29.74 64 VAL B N 1
ATOM 1562 C CA . VAL B 1 64 ? -24.410 -36.853 -35.567 1.00 29.97 64 VAL B CA 1
ATOM 1563 C C . VAL B 1 64 ? -24.542 -36.383 -37.004 1.00 30.17 64 VAL B C 1
ATOM 1564 O O . VAL B 1 64 ? -25.245 -37.005 -37.803 1.00 30.00 64 VAL B O 1
ATOM 1568 N N . ARG B 1 65 ? -23.869 -35.281 -37.327 1.00 29.78 65 ARG B N 1
ATOM 1569 C CA . ARG B 1 65 ? -23.847 -34.773 -38.701 1.00 30.13 65 ARG B CA 1
ATOM 1570 C C . ARG B 1 65 ? -22.577 -35.159 -39.437 1.00 30.61 65 ARG B C 1
ATOM 1571 O O . ARG B 1 65 ? -21.500 -35.192 -38.850 1.00 31.12 65 ARG B O 1
ATOM 1579 N N . PHE B 1 66 ? -22.723 -35.446 -40.727 1.00 30.63 66 PHE B N 1
ATOM 1580 C CA . PHE B 1 66 ? -21.601 -35.817 -41.600 1.00 31.32 66 PHE B CA 1
ATOM 1581 C C . PHE B 1 66 ? -21.611 -34.872 -42.788 1.00 30.85 66 PHE B C 1
ATOM 1582 O O . PHE B 1 66 ? -22.628 -34.753 -43.469 1.00 30.19 66 PHE B O 1
ATOM 1590 N N . THR B 1 67 ? -20.486 -34.198 -43.026 1.00 30.75 67 THR B N 1
ATOM 1591 C CA . THR B 1 67 ? -20.460 -33.073 -43.946 1.00 31.04 67 THR B CA 1
ATOM 1592 C C . THR B 1 67 ? -19.237 -33.116 -44.838 1.00 31.89 67 THR B C 1
ATOM 1593 O O . THR B 1 67 ? -18.118 -33.139 -44.331 1.00 32.54 67 THR B O 1
ATOM 1597 N N . PRO B 1 68 ? -19.443 -33.132 -46.172 1.00 32.66 68 PRO B N 1
ATOM 1598 C CA . PRO B 1 68 ? -18.336 -33.024 -47.131 1.00 34.00 68 PRO B CA 1
ATOM 1599 C C . PRO B 1 68 ? -17.699 -31.643 -47.027 1.00 34.66 68 PRO B C 1
ATOM 1600 O O . PRO B 1 68 ? -18.360 -30.688 -46.597 1.00 33.41 68 PRO B O 1
ATOM 1604 N N . ALA B 1 69 ? -16.435 -31.532 -47.424 1.00 36.42 69 ALA B N 1
ATOM 1605 C CA . ALA B 1 69 ? -15.696 -30.266 -47.270 1.00 37.16 69 ALA B CA 1
ATOM 1606 C C . ALA B 1 69 ? -16.327 -29.094 -48.030 1.00 36.76 69 ALA B C 1
ATOM 1607 O O . ALA B 1 69 ? -16.241 -27.949 -47.584 1.00 36.92 69 ALA B O 1
ATOM 1609 N N . HIS B 1 70 ? -16.959 -29.376 -49.169 1.00 36.54 70 HIS B N 1
ATOM 1610 C CA . HIS B 1 70 ? -17.610 -28.331 -49.957 1.00 36.50 70 HIS B CA 1
ATOM 1611 C C . HIS B 1 70 ? -18.944 -27.820 -49.344 1.00 34.84 70 HIS B C 1
ATOM 1612 O O . HIS B 1 70 ? -19.447 -26.784 -49.749 1.00 34.88 70 HIS B O 1
ATOM 1619 N N . GLU B 1 71 ? -19.514 -28.560 -48.390 1.00 33.94 71 GLU B N 1
ATOM 1620 C CA . GLU B 1 71 ? -20.663 -28.094 -47.606 1.00 32.51 71 GLU B CA 1
ATOM 1621 C C . GLU B 1 71 ? -21.933 -27.764 -48.431 1.00 32.29 71 GLU B C 1
ATOM 1622 O O . GLU B 1 71 ? -22.764 -26.969 -47.991 1.00 31.00 71 GLU B O 1
ATOM 1628 N N . ARG B 1 72 ? -22.089 -28.384 -49.605 1.00 32.86 72 ARG B N 1
ATOM 1629 C CA . ARG B 1 72 ? -23.305 -28.198 -50.412 1.00 33.55 72 ARG B CA 1
ATOM 1630 C C . ARG B 1 72 ? -24.499 -28.925 -49.801 1.00 32.42 72 ARG B C 1
ATOM 1631 O O . ARG B 1 72 ? -25.649 -28.611 -50.112 1.00 32.59 72 ARG B O 1
ATOM 1639 N N . PHE B 1 73 ? -24.219 -29.907 -48.948 1.00 31.63 73 PHE B N 1
ATOM 1640 C CA . PHE B 1 73 ? -25.258 -30.681 -48.260 1.00 31.23 73 PHE B CA 1
ATOM 1641 C C . PHE B 1 73 ? -24.618 -31.398 -47.074 1.00 30.71 73 PHE B C 1
ATOM 1642 O O . PHE B 1 73 ? -23.398 -31.417 -46.933 1.00 30.58 73 PHE B O 1
ATOM 1650 N N . HIS B 1 74 ? -25.443 -31.981 -46.217 1.00 30.05 74 HIS B N 1
ATOM 1651 C CA . HIS B 1 74 ? -24.919 -32.852 -45.170 1.00 29.83 74 HIS B CA 1
ATOM 1652 C C . HIS B 1 74 ? -25.928 -33.947 -44.883 1.00 29.68 74 HIS B C 1
ATOM 1653 O O . HIS B 1 74 ? -27.080 -33.874 -45.324 1.00 29.57 74 HIS B O 1
ATOM 1660 N N . LEU B 1 75 ? -25.482 -34.965 -44.160 1.00 29.71 75 LEU B N 1
ATOM 1661 C CA A LEU B 1 75 ? -26.408 -35.947 -43.624 0.50 29.42 75 LEU B CA 1
ATOM 1662 C CA B LEU B 1 75 ? -26.378 -35.988 -43.628 0.50 30.07 75 LEU B CA 1
ATOM 1663 C C . LEU B 1 75 ? -26.396 -35.886 -42.106 1.00 29.22 75 LEU B C 1
ATOM 1664 O O . LEU B 1 75 ? -25.437 -35.422 -41.498 1.00 28.89 75 LEU B O 1
ATOM 1673 N N . ALA B 1 76 ? -27.482 -36.332 -41.495 1.00 29.14 76 ALA B N 1
ATOM 1674 C CA . ALA B 1 76 ? -27.557 -36.343 -40.047 1.00 28.93 76 ALA B CA 1
ATOM 1675 C C . ALA B 1 76 ? -28.178 -37.659 -39.612 1.00 28.96 76 ALA B C 1
ATOM 1676 O O . ALA B 1 76 ? -29.231 -38.054 -40.126 1.00 29.59 76 ALA B O 1
ATOM 1678 N N . LEU B 1 77 ? -27.508 -38.338 -38.688 1.00 29.64 77 LEU B N 1
ATOM 1679 C CA . LEU B 1 77 ? -28.043 -39.529 -38.047 1.00 30.25 77 LEU B CA 1
ATOM 1680 C C . LEU B 1 77 ? -28.720 -39.092 -36.753 1.00 30.23 77 LEU B C 1
ATOM 1681 O O . LEU B 1 77 ? -28.085 -38.471 -35.909 1.00 30.19 77 LEU B O 1
ATOM 1686 N N . CYS B 1 78 ? -29.998 -39.426 -36.606 1.00 30.29 78 CYS B N 1
ATOM 1687 C CA . CYS B 1 78 ? -30.800 -38.984 -35.479 1.00 30.89 78 CYS B CA 1
ATOM 1688 C C . CYS B 1 78 ? -31.309 -40.194 -34.695 1.00 31.89 78 CYS B C 1
ATOM 1689 O O . CYS B 1 78 ? -31.877 -41.114 -35.278 1.00 32.50 78 CYS B O 1
ATOM 1692 N N . SER B 1 79 ? -31.112 -40.179 -33.378 1.00 31.68 79 SER B N 1
ATOM 1693 C CA . SER B 1 79 ? -31.423 -41.333 -32.546 1.00 32.59 79 SER B CA 1
ATOM 1694 C C . SER B 1 79 ? -32.918 -41.444 -32.245 1.00 32.67 79 SER B C 1
ATOM 1695 O O . SER B 1 79 ? -33.659 -40.467 -32.404 1.00 32.42 79 SER B O 1
ATOM 1698 N N . PRO B 1 80 ? -33.366 -42.641 -31.817 1.00 33.44 80 PRO B N 1
ATOM 1699 C CA . PRO B 1 80 ? -34.692 -42.758 -31.229 1.00 34.03 80 PRO B CA 1
ATOM 1700 C C . PRO B 1 80 ? -34.840 -41.847 -30.008 1.00 33.80 80 PRO B C 1
ATOM 1701 O O . PRO B 1 80 ? -33.839 -41.456 -29.383 1.00 32.76 80 PRO B O 1
ATOM 1705 N N . GLY B 1 81 ? -36.088 -41.541 -29.672 1.00 34.49 81 GLY B N 1
ATOM 1706 C CA . GLY B 1 81 ? -36.415 -40.698 -28.527 1.00 35.22 81 GLY B CA 1
ATOM 1707 C C . GLY B 1 81 ? -37.867 -40.271 -28.641 1.00 36.40 81 GLY B C 1
ATOM 1708 O O . GLY B 1 81 ? -38.670 -40.989 -29.231 1.00 37.16 81 GLY B O 1
ATOM 1709 N N . ASP B 1 82 ? -38.202 -39.103 -28.093 1.00 36.81 82 ASP B N 1
ATOM 1710 C CA . ASP B 1 82 ? -39.581 -38.607 -28.112 1.00 38.62 82 ASP B CA 1
ATOM 1711 C C . ASP B 1 82 ? -40.102 -38.364 -29.523 1.00 38.14 82 ASP B C 1
ATOM 1712 O O . ASP B 1 82 ? -41.274 -38.597 -29.800 1.00 40.11 82 ASP B O 1
ATOM 1717 N N . VAL B 1 83 ? -39.233 -37.881 -30.398 1.00 36.79 83 VAL B N 1
ATOM 1718 C CA . VAL B 1 83 ? -39.626 -37.490 -31.748 1.00 37.08 83 VAL B CA 1
ATOM 1719 C C . VAL B 1 83 ? -39.786 -38.692 -32.701 1.00 37.68 83 VAL B C 1
ATOM 1720 O O . VAL B 1 83 ? -40.740 -38.742 -33.477 1.00 38.96 83 VAL B O 1
ATOM 1724 N N . SER B 1 84 ? -38.866 -39.651 -32.628 1.00 37.36 84 SER B N 1
ATOM 1725 C CA . SER B 1 84 ? -38.874 -40.802 -33.540 1.00 38.42 84 SER B CA 1
ATOM 1726 C C . SER B 1 84 ? -38.625 -42.104 -32.773 1.00 38.66 84 SER B C 1
ATOM 1727 O O . SER B 1 84 ? -37.726 -42.158 -31.923 1.00 38.09 84 SER B O 1
ATOM 1730 N N . GLN B 1 85 ? -39.406 -43.144 -33.068 1.00 39.70 85 GLN B N 1
ATOM 1731 C CA . GLN B 1 85 ? -39.192 -44.455 -32.444 1.00 40.84 85 GLN B CA 1
ATOM 1732 C C . GLN B 1 85 ? -37.964 -45.166 -33.017 1.00 39.70 85 GLN B C 1
ATOM 1733 O O . GLN B 1 85 ? -37.498 -46.156 -32.453 1.00 40.65 85 GLN B O 1
ATOM 1739 N N . VAL B 1 86 ? -37.461 -44.665 -34.145 1.00 38.06 86 VAL B N 1
ATOM 1740 C CA . VAL B 1 86 ? -36.415 -45.342 -34.918 1.00 36.77 86 VAL B CA 1
ATOM 1741 C C . VAL B 1 86 ? -35.255 -44.383 -35.219 1.00 35.24 86 VAL B C 1
ATOM 1742 O O . VAL B 1 86 ? -35.439 -43.158 -35.205 1.00 33.74 86 VAL B O 1
ATOM 1746 N N . TRP B 1 87 ? -34.074 -44.938 -35.487 1.00 34.47 87 TRP B N 1
ATOM 1747 C CA . TRP B 1 87 ? -32.962 -44.159 -36.012 1.00 34.04 87 TRP B CA 1
ATOM 1748 C C . TRP B 1 87 ? -33.336 -43.699 -37.414 1.00 34.81 87 TRP B C 1
ATOM 1749 O O . TRP B 1 87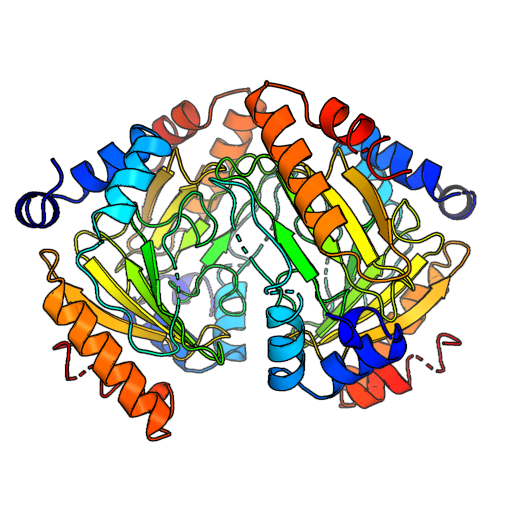 ? -33.879 -44.485 -38.199 1.00 35.41 87 TRP B O 1
ATOM 1760 N N . VAL B 1 88 ? -33.081 -42.432 -37.727 1.00 33.91 88 VAL B N 1
ATOM 1761 C CA . VAL B 1 88 ? -33.276 -41.966 -39.092 1.00 35.33 88 VAL B CA 1
ATOM 1762 C C . VAL B 1 88 ? -32.000 -41.316 -39.607 1.00 34.71 88 VAL B C 1
ATOM 1763 O O . VAL B 1 88 ? -31.355 -40.540 -38.893 1.00 33.71 88 VAL B O 1
ATOM 1767 N N . LEU B 1 89 ? -31.620 -41.666 -40.834 1.00 34.63 89 LEU B N 1
ATOM 1768 C CA . LEU B 1 89 ? -30.527 -40.985 -41.512 1.00 33.85 89 LEU B CA 1
ATOM 1769 C C . LEU B 1 89 ? -31.158 -40.080 -42.563 1.00 33.57 89 LEU B C 1
ATOM 1770 O O . LEU B 1 89 ? -31.864 -40.555 -43.450 1.00 34.48 89 LEU B O 1
ATOM 1775 N N . VAL B 1 90 ? -30.931 -38.771 -42.436 1.00 32.80 90 VAL B N 1
ATOM 1776 C CA . VAL B 1 90 ? -31.505 -37.795 -43.368 1.00 32.51 90 VAL B CA 1
ATOM 1777 C C . VAL B 1 90 ? -30.411 -37.137 -44.204 1.00 32.31 90 VAL B C 1
ATOM 1778 O O . VAL B 1 90 ? -29.274 -37.073 -43.778 1.00 31.12 90 VAL B O 1
ATOM 1782 N N . LEU B 1 91 ? -30.758 -36.681 -45.405 1.00 32.89 91 LEU B N 1
ATOM 1783 C CA . LEU B 1 91 ? -29.840 -35.882 -46.201 1.00 32.76 91 LEU B CA 1
ATOM 1784 C C . LEU B 1 91 ? -30.507 -34.523 -46.361 1.00 32.61 91 LEU B C 1
ATOM 1785 O O . LEU B 1 91 ? -31.665 -34.439 -46.777 1.00 33.47 91 LEU B O 1
ATOM 1790 N N . VAL B 1 92 ? -29.775 -33.472 -46.007 1.00 31.73 92 VAL B N 1
ATOM 1791 C CA . VAL B 1 92 ? -30.279 -32.108 -46.079 1.00 31.14 92 VAL B CA 1
ATOM 1792 C C . VAL B 1 92 ? -29.381 -31.297 -47.007 1.00 31.68 92 VAL B C 1
ATOM 1793 O O . VAL B 1 92 ? -28.213 -31.064 -46.718 1.00 31.43 92 VAL B O 1
ATOM 1797 N N . ASN B 1 93 ? -29.936 -30.880 -48.130 1.00 32.46 93 ASN B N 1
ATOM 1798 C CA . ASN B 1 93 ? -29.247 -29.976 -49.028 1.00 33.23 93 ASN B CA 1
ATOM 1799 C C . ASN B 1 93 ? -29.224 -28.555 -48.473 1.00 32.27 93 ASN B C 1
ATOM 1800 O O . ASN B 1 93 ? -30.122 -28.159 -47.732 1.00 31.99 93 ASN B O 1
ATOM 1805 N N . ALA B 1 94 ? -28.213 -27.789 -48.856 1.00 32.10 94 ALA B N 1
ATOM 1806 C CA . ALA B 1 94 ? -28.227 -26.339 -48.637 1.00 33.08 94 ALA B CA 1
ATOM 1807 C C . ALA B 1 94 ? -29.584 -25.774 -49.041 1.00 34.26 94 ALA B C 1
ATOM 1808 O O . ALA B 1 94 ? -30.150 -26.162 -50.076 1.00 35.11 94 ALA B O 1
ATOM 1810 N N . GLY B 1 95 ? -30.125 -24.884 -48.217 1.00 34.61 95 GLY B N 1
ATOM 1811 C CA . GLY B 1 95 ? -31.431 -24.300 -48.504 1.00 35.50 95 GLY B CA 1
ATOM 1812 C C . GLY B 1 95 ? -32.603 -25.158 -48.049 1.00 35.83 95 GLY B C 1
ATOM 1813 O O . GLY B 1 95 ? -33.741 -24.759 -48.215 1.00 36.87 95 GLY B O 1
ATOM 1814 N N . GLY B 1 96 ? -32.326 -26.329 -47.472 1.00 35.05 96 GLY B N 1
ATOM 1815 C CA . GLY B 1 96 ? -33.361 -27.182 -46.869 1.00 35.43 96 GLY B CA 1
ATOM 1816 C C . GLY B 1 96 ? -34.128 -28.068 -47.844 1.00 36.83 96 GLY B C 1
ATOM 1817 O O . GLY B 1 96 ? -35.055 -28.793 -47.450 1.00 37.21 96 GLY B O 1
ATOM 1818 N N . GLU B 1 97 ? -33.721 -28.026 -49.109 1.00 37.27 97 GLU B N 1
ATOM 1819 C CA . GLU B 1 97 ? -34.366 -28.759 -50.176 1.00 39.74 97 GLU B CA 1
ATOM 1820 C C . GLU B 1 97 ? -33.332 -28.962 -51.278 1.00 39.38 97 GLU B C 1
ATOM 1821 O O . GLU B 1 97 ? -32.626 -28.025 -51.625 1.00 39.42 97 GLU B O 1
ATOM 1827 N N . PRO B 1 98 ? -33.232 -30.188 -51.832 1.00 39.62 98 PRO B N 1
ATOM 1828 C CA . PRO B 1 98 ? -33.996 -31.379 -51.454 1.00 39.50 98 PRO B CA 1
ATOM 1829 C C . PRO B 1 98 ? -33.641 -31.944 -50.088 1.00 37.81 98 PRO B C 1
ATOM 1830 O O . PRO B 1 98 ? -32.564 -31.653 -49.542 1.00 37.17 98 PRO B O 1
ATOM 1834 N N . PHE B 1 99 ? -34.566 -32.736 -49.543 1.00 36.87 99 PHE B N 1
ATOM 1835 C CA . PHE B 1 99 ? -34.437 -33.361 -48.228 1.00 34.99 99 PHE B CA 1
ATOM 1836 C C . PHE B 1 99 ? -35.054 -34.750 -48.309 1.00 35.68 99 PHE B C 1
ATOM 1837 O O . PHE B 1 99 ? -36.061 -34.942 -48.994 1.00 36.66 99 PHE B O 1
ATOM 1845 N N . ALA B 1 100 ? -34.461 -35.703 -47.605 1.00 34.20 100 ALA B N 1
ATOM 1846 C CA . ALA B 1 100 ? -35.090 -37.003 -47.461 1.00 35.49 100 ALA B CA 1
ATOM 1847 C C . ALA B 1 100 ? -34.528 -37.788 -46.288 1.00 34.41 100 ALA B C 1
ATOM 1848 O O . ALA B 1 100 ? -33.384 -37.599 -45.874 1.00 32.89 100 ALA B O 1
ATOM 1850 N N . VAL B 1 101 ? -35.384 -38.632 -45.732 1.00 35.38 101 VAL B N 1
ATOM 1851 C CA . VAL B 1 101 ? -34.965 -39.720 -44.887 1.00 35.56 101 VAL B CA 1
ATOM 1852 C C . VAL B 1 101 ? -34.490 -40.789 -45.874 1.00 37.35 101 VAL B C 1
ATOM 1853 O O . VAL B 1 101 ? -35.280 -41.274 -46.687 1.00 38.68 101 VAL B O 1
ATOM 1857 N N . VAL B 1 102 ? -33.197 -41.115 -45.836 1.00 37.23 102 VAL B N 1
ATOM 1858 C CA . VAL B 1 102 ? -32.629 -42.087 -46.776 1.00 38.98 102 VAL B CA 1
ATOM 1859 C C . VAL B 1 102 ? -32.504 -43.482 -46.184 1.00 40.37 102 VAL B C 1
ATOM 1860 O O . VAL B 1 102 ? -32.341 -44.454 -46.923 1.00 42.11 102 VAL B O 1
ATOM 1864 N N . GLN B 1 103 ? -32.579 -43.566 -44.859 1.00 40.28 103 GLN B N 1
ATOM 1865 C CA . GLN B 1 103 ? -32.516 -44.835 -44.138 1.00 42.21 103 GLN B CA 1
ATOM 1866 C C . GLN B 1 103 ? -33.159 -44.718 -42.759 1.00 41.73 103 GLN B C 1
ATOM 1867 O O . GLN B 1 103 ? -33.015 -43.701 -42.074 1.00 39.86 103 GLN B O 1
ATOM 1873 N N . VAL B 1 104 ? -33.865 -45.774 -42.374 1.00 43.06 104 VAL B N 1
ATOM 1874 C CA . VAL B 1 104 ? -34.504 -45.874 -41.070 1.00 43.50 104 VAL B CA 1
ATOM 1875 C C . VAL B 1 104 ? -34.038 -47.198 -40.438 1.00 44.31 104 VAL B C 1
ATOM 1876 O O . VAL B 1 104 ? -33.968 -48.201 -41.124 1.00 45.81 104 VAL B O 1
ATOM 1880 N N . GLN B 1 105 ? -33.692 -47.187 -39.152 1.00 43.63 105 GLN B N 1
ATOM 1881 C CA . GLN B 1 105 ? -33.306 -48.414 -38.446 1.00 45.38 105 GLN B CA 1
ATOM 1882 C C . GLN B 1 105 ? -34.018 -48.524 -37.106 1.00 45.56 105 GLN B C 1
ATOM 1883 O O . GLN B 1 105 ? -33.935 -47.623 -36.267 1.00 43.52 105 GLN B O 1
ATOM 1889 N N . ARG B 1 106 ? -34.712 -49.638 -36.915 1.00 47.35 106 ARG B N 1
ATOM 1890 C CA . ARG B 1 106 ? -35.341 -49.958 -35.642 1.00 49.12 106 ARG B CA 1
ATOM 1891 C C . ARG B 1 106 ? -34.265 -50.069 -34.546 1.00 48.15 106 ARG B C 1
ATOM 1892 O O . ARG B 1 106 ? -34.431 -49.573 -33.436 1.00 47.50 106 ARG B O 1
ATOM 1900 N N . ARG B 1 107 ? -33.149 -50.690 -34.897 1.00 48.59 107 ARG B N 1
ATOM 1901 C CA . ARG B 1 107 ? -32.034 -50.876 -33.993 1.00 48.83 107 ARG B CA 1
ATOM 1902 C C . ARG B 1 107 ? -30.784 -50.347 -34.669 1.00 47.51 107 ARG B C 1
ATOM 1903 O O . ARG B 1 107 ? -30.577 -50.596 -35.861 1.00 47.92 107 ARG B O 1
ATOM 1911 N N . PHE B 1 108 ? -29.939 -49.655 -33.901 1.00 46.04 108 PHE B N 1
ATOM 1912 C CA . PHE B 1 108 ? -28.696 -49.078 -34.418 1.00 44.91 108 PHE B CA 1
ATOM 1913 C C . PHE B 1 108 ? -27.866 -50.071 -35.224 1.00 46.35 108 PHE B C 1
ATOM 1914 O O . PHE B 1 108 ? -27.389 -51.078 -34.697 1.00 47.77 108 PHE B O 1
ATOM 1922 N N . ALA B 1 109 ? -27.718 -49.786 -36.511 1.00 46.08 109 ALA B N 1
ATOM 1923 C CA . ALA B 1 109 ? -26.891 -50.601 -37.379 1.00 47.79 109 ALA B CA 1
ATOM 1924 C C . ALA B 1 109 ? -25.735 -49.741 -37.853 1.00 47.11 109 ALA B C 1
ATOM 1925 O O . ALA B 1 109 ? -25.824 -49.061 -38.876 1.00 46.44 109 ALA B O 1
ATOM 1927 N N . SER B 1 110 ? -24.654 -49.765 -37.083 1.00 47.32 110 SER B N 1
ATOM 1928 C CA . SER B 1 110 ? -23.526 -48.859 -37.295 1.00 47.05 110 SER B CA 1
ATOM 1929 C C . SER B 1 110 ? -22.948 -49.000 -38.704 1.00 47.89 110 SER B C 1
ATOM 1930 O O . SER B 1 110 ? -22.753 -48.003 -39.409 1.00 46.68 110 SER B O 1
ATOM 1933 N N . GLU B 1 111 ? -22.716 -50.243 -39.111 1.00 49.48 111 GLU B N 1
ATOM 1934 C CA . GLU B 1 111 ? -22.052 -50.530 -40.376 1.00 51.42 111 GLU B CA 1
ATOM 1935 C C . GLU B 1 111 ? -22.882 -50.103 -41.592 1.00 49.77 111 GLU B C 1
ATOM 1936 O O . GLU B 1 111 ? -22.342 -49.569 -42.561 1.00 49.96 111 GLU B O 1
ATOM 1942 N N . ALA B 1 112 ? -24.187 -50.350 -41.535 1.00 48.52 112 ALA B N 1
ATOM 1943 C CA . ALA B 1 112 ? -25.106 -49.860 -42.558 1.00 47.47 112 ALA B CA 1
ATOM 1944 C C . ALA B 1 112 ? -25.053 -48.323 -42.688 1.00 45.04 112 ALA B C 1
ATOM 1945 O O . ALA B 1 112 ? -25.087 -47.795 -43.800 1.00 45.16 112 ALA B O 1
ATOM 1947 N N . VAL B 1 113 ? -24.967 -47.610 -41.566 1.00 42.66 113 VAL B N 1
ATOM 1948 C CA . VAL B 1 113 ? -24.828 -46.160 -41.623 1.00 40.62 113 VAL B CA 1
ATOM 1949 C C . VAL B 1 113 ? -23.532 -45.770 -42.341 1.00 40.82 113 VAL B C 1
ATOM 1950 O O . VAL B 1 113 ? -23.561 -44.971 -43.271 1.00 39.78 113 VAL B O 1
ATOM 1954 N N . SER B 1 114 ? -22.407 -46.350 -41.927 1.00 41.71 114 SER B N 1
ATOM 1955 C CA . SER B 1 114 ? -21.116 -46.042 -42.545 1.00 43.27 114 SER B CA 1
ATOM 1956 C C . SER B 1 114 ? -21.095 -46.336 -44.052 1.00 44.95 114 SER B C 1
ATOM 1957 O O . SER B 1 114 ? -20.485 -45.595 -44.828 1.00 44.51 114 SER B O 1
ATOM 1960 N N . HIS B 1 115 ? -21.784 -47.403 -44.453 1.00 46.27 115 HIS B N 1
ATOM 1961 C CA . HIS B 1 115 ? -21.856 -47.782 -45.861 1.00 48.24 115 HIS B CA 1
ATOM 1962 C C . HIS B 1 115 ? -22.685 -46.818 -46.691 1.00 46.45 115 HIS B C 1
ATOM 1963 O O . HIS B 1 115 ? -22.289 -46.490 -47.802 1.00 47.37 115 HIS B O 1
ATOM 1970 N N . SER B 1 116 ? -23.828 -46.378 -46.161 1.00 44.21 116 SER B N 1
ATOM 1971 C CA . SER B 1 116 ? -24.631 -45.347 -46.825 1.00 43.57 116 SER B CA 1
ATOM 1972 C C . SER B 1 116 ? -23.857 -44.050 -46.984 1.00 42.32 116 SER B C 1
ATOM 1973 O O . SER B 1 116 ? -23.959 -43.381 -48.017 1.00 42.68 116 SER B O 1
ATOM 1976 N N . LEU B 1 117 ? -23.093 -43.695 -45.954 1.00 40.83 117 LEU B N 1
ATOM 1977 C CA . LEU B 1 117 ? -22.262 -42.498 -46.003 1.00 39.69 117 LEU B CA 1
ATOM 1978 C C . LEU B 1 117 ? -21.174 -42.604 -47.072 1.00 40.63 117 LEU B C 1
ATOM 1979 O O . LEU B 1 117 ? -20.971 -41.663 -47.830 1.00 40.58 117 LEU B O 1
ATOM 1984 N N . ALA B 1 118 ? -20.501 -43.751 -47.134 1.00 42.02 118 ALA B N 1
ATOM 1985 C CA . ALA B 1 118 ? -19.452 -43.995 -48.129 1.00 43.90 118 ALA B CA 1
ATOM 1986 C C . ALA B 1 118 ? -19.994 -43.943 -49.559 1.00 44.44 118 ALA B C 1
ATOM 1987 O O . ALA B 1 118 ? -19.324 -43.457 -50.467 1.00 45.56 118 ALA B O 1
ATOM 1989 N N . LEU B 1 119 ? -21.208 -44.452 -49.745 1.00 44.05 119 LEU B N 1
ATOM 1990 C CA . LEU B 1 119 ? -21.884 -44.409 -51.032 1.00 44.51 119 LEU B CA 1
ATOM 1991 C C . LEU B 1 119 ? -22.270 -42.975 -51.389 1.00 42.92 119 LEU B C 1
ATOM 1992 O O . LEU B 1 119 ? -22.100 -42.556 -52.538 1.00 43.26 119 LEU B O 1
ATOM 1997 N N . ALA B 1 120 ? -22.764 -42.217 -50.406 1.00 40.97 120 ALA B N 1
ATOM 1998 C CA . ALA B 1 120 ? -23.069 -40.807 -50.639 1.00 39.90 120 ALA B CA 1
ATOM 1999 C C . ALA B 1 120 ? -21.817 -40.061 -51.079 1.00 40.67 120 ALA B C 1
ATOM 2000 O O . ALA B 1 120 ? -21.841 -39.338 -52.081 1.00 40.97 120 ALA B O 1
ATOM 2002 N N . ALA B 1 121 ? -20.722 -40.253 -50.343 1.00 41.46 121 ALA B N 1
ATOM 2003 C CA . ALA B 1 121 ? -19.424 -39.650 -50.699 1.00 43.25 121 ALA B CA 1
ATOM 2004 C C . ALA B 1 121 ? -18.943 -40.069 -52.085 1.00 45.56 121 ALA B C 1
ATOM 2005 O O . ALA B 1 121 ? -18.394 -39.253 -52.831 1.00 46.93 121 ALA B O 1
ATOM 2007 N N . SER B 1 122 ? -19.134 -41.341 -52.419 1.00 47.03 122 SER B N 1
ATOM 2008 C CA . SER B 1 122 ? -18.717 -41.860 -53.722 1.00 49.47 122 SER B CA 1
ATOM 2009 C C . SER B 1 122 ? -19.521 -41.205 -54.850 1.00 49.34 122 SER B C 1
ATOM 2010 O O . SER B 1 122 ? -18.941 -40.698 -55.812 1.00 50.76 122 SER B O 1
ATOM 2013 N N . LEU B 1 123 ? -20.848 -41.201 -54.713 1.00 48.09 123 LEU B N 1
ATOM 2014 C CA . LEU B 1 123 ? -21.737 -40.608 -55.720 1.00 48.46 123 LEU B CA 1
ATOM 2015 C C . LEU B 1 123 ? -21.461 -39.116 -55.919 1.00 48.14 123 LEU B C 1
ATOM 2016 O O . LEU B 1 123 ? -21.467 -38.620 -57.051 1.00 49.17 123 LEU B O 1
ATOM 2021 N N . ASP B 1 124 ? -21.212 -38.410 -54.814 1.00 46.85 124 ASP B N 1
ATOM 2022 C CA . ASP B 1 124 ? -20.894 -36.981 -54.855 1.00 46.90 124 ASP B CA 1
ATOM 2023 C C . ASP B 1 124 ? -19.590 -36.716 -55.606 1.00 48.90 124 ASP B C 1
ATOM 2024 O O . ASP B 1 124 ? -19.488 -35.744 -56.353 1.00 49.28 124 ASP B O 1
ATOM 2029 N N . THR B 1 125 ? -18.606 -37.587 -55.397 1.00 50.93 125 THR B N 1
ATOM 2030 C CA . THR B 1 125 ? -17.317 -37.508 -56.090 1.00 53.72 125 THR B CA 1
ATOM 2031 C C . THR B 1 125 ? -17.452 -37.792 -57.591 1.00 55.99 125 THR B C 1
ATOM 2032 O O . THR B 1 125 ? -16.800 -37.137 -58.406 1.00 57.46 125 THR B O 1
ATOM 2036 N N . GLN B 1 126 ? -18.309 -38.750 -57.945 1.00 56.93 126 GLN B N 1
ATOM 2037 C CA . GLN B 1 126 ? -18.583 -39.099 -59.353 1.00 59.04 126 GLN B CA 1
ATOM 2038 C C . GLN B 1 126 ? -19.476 -38.063 -60.058 1.00 58.38 126 GLN B C 1
ATOM 2039 O O . GLN B 1 126 ? -19.767 -38.199 -61.250 1.00 60.77 126 GLN B O 1
ATOM 2045 N N . GLY B 1 127 ? -19.926 -37.050 -59.319 1.00 55.74 127 GLY B N 1
ATOM 2046 C CA . GLY B 1 127 ? -20.629 -35.906 -59.900 1.00 54.84 127 GLY B CA 1
ATOM 2047 C C . GLY B 1 127 ? -22.148 -35.961 -59.936 1.00 54.04 127 GLY B C 1
ATOM 2048 O O . GLY B 1 127 ? -22.776 -35.213 -60.693 1.00 54.38 127 GLY B O 1
ATOM 2049 N N . TYR B 1 128 ? -22.748 -36.839 -59.130 1.00 52.74 128 TYR B N 1
ATOM 2050 C CA . TYR B 1 128 ? -24.205 -36.943 -59.080 1.00 52.16 128 TYR B CA 1
ATOM 2051 C C . TYR B 1 128 ? -24.787 -35.774 -58.310 1.00 50.46 128 TYR B C 1
ATOM 2052 O O . TYR B 1 128 ? -24.185 -35.290 -57.355 1.00 48.80 128 TYR B O 1
ATOM 2061 N N . SER B 1 129 ? -25.953 -35.311 -58.748 1.00 51.32 129 SER B N 1
ATOM 2062 C CA . SER B 1 129 ? -26.679 -34.272 -58.031 1.00 49.73 129 SER B CA 1
ATOM 2063 C C . SER B 1 129 ? -27.276 -34.848 -56.747 1.00 48.17 129 SER B C 1
ATOM 2064 O O . SER B 1 129 ? -27.426 -36.073 -56.600 1.00 48.62 129 SER B O 1
ATOM 2067 N N . VAL B 1 130 ? -27.620 -33.960 -55.820 1.00 46.50 130 VAL B N 1
ATOM 2068 C CA . VAL B 1 130 ? -28.200 -34.353 -54.540 1.00 44.98 130 VAL B CA 1
ATOM 2069 C C . VAL B 1 130 ? -29.519 -35.102 -54.713 1.00 45.71 130 VAL B C 1
ATOM 2070 O O . VAL B 1 130 ? -29.745 -36.106 -54.031 1.00 45.40 130 VAL B O 1
ATOM 2074 N N . ASN B 1 131 ? -30.381 -34.631 -55.620 1.00 47.18 131 ASN B N 1
ATOM 2075 C CA . ASN B 1 131 ? -31.607 -35.377 -55.977 1.00 49.20 131 ASN B CA 1
ATOM 2076 C C . ASN B 1 131 ? -31.329 -36.829 -56.364 1.00 49.89 131 ASN B C 1
ATOM 2077 O O . ASN B 1 131 ? -32.016 -37.748 -55.903 1.00 49.68 131 ASN B O 1
ATOM 2082 N N . ASP B 1 132 ? -30.316 -37.024 -57.205 1.00 50.69 132 ASP B N 1
ATOM 2083 C CA . ASP B 1 132 ? -29.927 -38.361 -57.659 1.00 52.24 132 ASP B CA 1
ATOM 2084 C C . ASP B 1 132 ? -29.344 -39.182 -56.518 1.00 50.40 132 ASP B C 1
ATOM 2085 O O . ASP B 1 132 ? -29.631 -40.373 -56.394 1.00 51.00 132 ASP B O 1
ATOM 2090 N N . ILE B 1 133 ? -28.539 -38.529 -55.680 1.00 48.35 133 ILE B N 1
ATOM 2091 C CA . ILE B 1 133 ? -27.933 -39.174 -54.517 1.00 46.83 133 ILE B CA 1
ATOM 2092 C C . ILE B 1 133 ? -29.020 -39.640 -53.552 1.00 46.01 133 ILE B C 1
ATOM 2093 O O . ILE B 1 133 ? -28.993 -40.780 -53.099 1.00 46.41 133 ILE B O 1
ATOM 2098 N N . ILE B 1 134 ? -29.989 -38.769 -53.269 1.00 45.22 134 ILE B N 1
ATOM 2099 C CA . ILE B 1 134 ? -31.167 -39.139 -52.471 1.00 44.72 134 ILE B CA 1
ATOM 2100 C C . ILE B 1 134 ? -31.847 -40.397 -53.042 1.00 46.85 134 ILE B C 1
ATOM 2101 O O . ILE B 1 134 ? -32.030 -41.386 -52.323 1.00 46.91 134 ILE B O 1
ATOM 2106 N N . HIS B 1 135 ? -32.191 -40.356 -54.331 1.00 48.22 135 HIS B N 1
ATOM 2107 C CA . HIS B 1 135 ? -32.929 -41.442 -55.000 1.00 50.92 135 HIS B CA 1
ATOM 2108 C C . HIS B 1 135 ? -32.164 -42.780 -54.931 1.00 51.56 135 HIS B C 1
ATOM 2109 O O . HIS B 1 135 ? -32.753 -43.827 -54.665 1.00 52.93 135 HIS B O 1
ATOM 2116 N N . ILE B 1 136 ? -30.852 -42.722 -55.131 1.00 51.29 136 ILE B N 1
ATOM 2117 C CA . ILE B 1 136 ? -29.980 -43.890 -55.031 1.00 52.22 136 ILE B CA 1
ATOM 2118 C C . ILE B 1 136 ? -29.834 -44.412 -53.587 1.00 51.65 136 ILE B C 1
ATOM 2119 O O . ILE B 1 136 ? -29.965 -45.613 -53.349 1.00 52.38 136 ILE B O 1
ATOM 2124 N N . LEU B 1 137 ? -29.565 -43.519 -52.633 1.00 50.29 137 LEU B N 1
ATOM 2125 C CA . LEU B 1 137 ? -29.407 -43.933 -51.232 1.00 50.48 137 LEU B CA 1
ATOM 2126 C C . LEU B 1 137 ? -30.700 -44.520 -50.688 1.00 51.82 137 LEU B C 1
ATOM 2127 O O . LEU B 1 137 ? -30.664 -45.479 -49.928 1.00 52.27 137 LEU B O 1
ATOM 2140 N N . ALA B 1 139 ? -32.831 -46.240 -52.455 1.00 61.13 139 ALA B N 1
ATOM 2141 C CA . ALA B 1 139 ? -32.820 -47.614 -52.959 1.00 64.09 139 ALA B CA 1
ATOM 2142 C C . ALA B 1 139 ? -31.857 -48.503 -52.156 1.00 64.32 139 ALA B C 1
ATOM 2143 O O . ALA B 1 139 ? -32.204 -49.619 -51.789 1.00 65.90 139 ALA B O 1
ATOM 2145 N N . GLU B 1 140 ? -30.657 -47.996 -51.881 1.00 63.81 140 GLU B N 1
ATOM 2146 C CA . GLU B 1 140 ? -29.660 -48.709 -51.072 1.00 64.66 140 GLU B CA 1
ATOM 2147 C C . GLU B 1 140 ? -30.101 -48.903 -49.608 1.00 63.87 140 GLU B C 1
ATOM 2148 O O . GLU B 1 140 ? -29.943 -49.989 -49.050 1.00 64.97 140 GLU B O 1
ATOM 2154 N N . GLY B 1 141 ? -30.645 -47.849 -48.998 1.00 62.46 141 GLY B N 1
ATOM 2155 C CA . GLY B 1 141 ? -31.080 -47.887 -47.597 1.00 62.22 141 GLY B CA 1
ATOM 2156 C C . GLY B 1 141 ? -32.424 -48.556 -47.339 1.00 63.86 141 GLY B C 1
ATOM 2157 O O . GLY B 1 141 ? -32.878 -48.606 -46.192 1.00 63.03 141 GLY B O 1
ATOM 2158 N N . GLY B 1 142 ? -33.059 -49.062 -48.403 1.00 66.27 142 GLY B N 1
ATOM 2159 C CA . GLY B 1 142 ? -34.343 -49.767 -48.304 1.00 68.34 142 GLY B CA 1
ATOM 2160 C C . GLY B 1 142 ? -35.594 -48.895 -48.255 1.00 68.18 142 GLY B C 1
ATOM 2161 O O . GLY B 1 142 ? -36.694 -49.401 -48.011 1.00 69.56 142 GLY B O 1
ATOM 2162 N N . GLN B 1 143 ? -35.436 -47.591 -48.489 1.00 66.89 143 GLN B N 1
ATOM 2163 C CA . GLN B 1 143 ? -36.566 -46.657 -48.517 1.00 66.96 143 GLN B CA 1
ATOM 2164 C C . GLN B 1 143 ? -37.265 -46.667 -49.881 1.00 69.36 143 GLN B C 1
ATOM 2165 O O . GLN B 1 143 ? -38.430 -46.270 -50.004 1.00 70.23 143 GLN B O 1
ATOM 2171 N N . LEU C 1 5 ? 6.063 -27.404 -47.485 1.00 81.62 5 LEU C N 1
ATOM 2172 C CA . LEU C 1 5 ? 5.600 -26.541 -46.359 1.00 78.19 5 LEU C CA 1
ATOM 2173 C C . LEU C 1 5 ? 6.303 -26.905 -45.053 1.00 78.37 5 LEU C C 1
ATOM 2174 O O . LEU C 1 5 ? 5.752 -27.618 -44.208 1.00 77.17 5 LEU C O 1
ATOM 2179 N N . THR C 1 6 ? 7.525 -26.408 -44.901 1.00 80.12 6 THR C N 1
ATOM 2180 C CA . THR C 1 6 ? 8.323 -26.625 -43.698 1.00 80.30 6 THR C CA 1
ATOM 2181 C C . THR C 1 6 ? 7.943 -25.607 -42.625 1.00 77.19 6 THR C C 1
ATOM 2182 O O . THR C 1 6 ? 7.168 -24.681 -42.887 1.00 74.53 6 THR C O 1
ATOM 2186 N N . LEU C 1 7 ? 8.502 -25.774 -41.426 1.00 77.30 7 LEU C N 1
ATOM 2187 C CA . LEU C 1 7 ? 8.246 -24.847 -40.321 1.00 74.93 7 LEU C CA 1
ATOM 2188 C C . LEU C 1 7 ? 8.694 -23.430 -40.679 1.00 75.12 7 LEU C C 1
ATOM 2189 O O . LEU C 1 7 ? 7.982 -22.462 -40.400 1.00 72.70 7 LEU C O 1
ATOM 2194 N N . ASN C 1 8 ? 9.860 -23.327 -41.316 1.00 78.26 8 ASN C N 1
ATOM 2195 C CA . ASN C 1 8 ? 10.414 -22.050 -41.759 1.00 79.17 8 ASN C CA 1
ATOM 2196 C C . ASN C 1 8 ? 9.548 -21.337 -42.794 1.00 77.45 8 ASN C C 1
ATOM 2197 O O . ASN C 1 8 ? 9.428 -20.111 -42.767 1.00 76.76 8 ASN C O 1
ATOM 2202 N N . VAL C 1 9 ? 8.972 -22.112 -43.711 1.00 76.98 9 VAL C N 1
ATOM 2203 C CA . VAL C 1 9 ? 8.025 -21.600 -44.702 1.00 75.28 9 VAL C CA 1
ATOM 2204 C C . VAL C 1 9 ? 6.746 -21.092 -44.009 1.00 70.97 9 VAL C C 1
ATOM 2205 O O . VAL C 1 9 ? 6.228 -20.028 -44.355 1.00 69.80 9 VAL C O 1
ATOM 2209 N N . LEU C 1 10 ? 6.266 -21.835 -43.013 1.00 68.56 10 LEU C N 1
ATOM 2210 C CA . LEU C 1 10 ? 5.101 -21.417 -42.230 1.00 64.69 10 LEU C CA 1
ATOM 2211 C C . LEU C 1 10 ? 5.371 -20.139 -41.432 1.00 64.07 10 LEU C C 1
ATOM 2212 O O . LEU C 1 10 ? 4.445 -19.364 -41.180 1.00 61.42 10 LEU C O 1
ATOM 2217 N N . GLN C 1 11 ? 6.638 -19.928 -41.049 1.00 66.13 11 GLN C N 1
ATOM 2218 C CA . GLN C 1 11 ? 7.056 -18.761 -40.253 1.00 66.14 11 GLN C CA 1
ATOM 2219 C C . GLN C 1 11 ? 7.265 -17.484 -41.077 1.00 67.30 11 GLN C C 1
ATOM 2220 O O . GLN C 1 11 ? 7.075 -16.374 -40.572 1.00 66.14 11 GLN C O 1
ATOM 2226 N N . THR C 1 12 ? 7.655 -17.646 -42.340 1.00 69.84 12 THR C N 1
ATOM 2227 C CA . THR C 1 12 ? 8.009 -16.508 -43.195 1.00 72.20 12 THR C CA 1
ATOM 2228 C C . THR C 1 12 ? 6.827 -15.975 -44.010 1.00 70.75 12 THR C C 1
ATOM 2229 O O . THR C 1 12 ? 6.834 -14.815 -44.435 1.00 71.37 12 THR C O 1
ATOM 2241 N N . ASN C 1 14 ? 3.448 -14.324 -44.986 1.00 65.92 14 ASN C N 1
ATOM 2242 C CA . ASN C 1 14 ? 2.631 -13.243 -44.439 1.00 64.15 14 ASN C CA 1
ATOM 2243 C C . ASN C 1 14 ? 1.121 -13.552 -44.492 1.00 60.82 14 ASN C C 1
ATOM 2244 O O . ASN C 1 14 ? 0.706 -14.613 -44.971 1.00 60.06 14 ASN C O 1
ATOM 2249 N N . ALA C 1 15 ? 0.319 -12.606 -44.005 1.00 58.71 15 ALA C N 1
ATOM 2250 C CA . ALA C 1 15 ? -1.136 -12.724 -43.967 1.00 55.90 15 ALA C CA 1
ATOM 2251 C C . ALA C 1 15 ? -1.771 -13.017 -45.337 1.00 56.10 15 ALA C C 1
ATOM 2252 O O . ALA C 1 15 ? -2.622 -13.909 -45.445 1.00 54.22 15 ALA C O 1
ATOM 2254 N N . GLN C 1 16 ? -1.356 -12.282 -46.373 1.00 57.88 16 GLN C N 1
ATOM 2255 C CA . GLN C 1 16 ? -1.898 -12.482 -47.725 1.00 58.52 16 GLN C CA 1
ATOM 2256 C C . GLN C 1 16 ? -1.555 -13.868 -48.272 1.00 58.70 16 GLN C C 1
ATOM 2257 O O . GLN C 1 16 ? -2.389 -14.503 -48.901 1.00 58.36 16 GLN C O 1
ATOM 2263 N N . GLU C 1 17 ? -0.347 -14.351 -47.996 1.00 59.67 17 GLU C N 1
ATOM 2264 C CA . GLU C 1 17 ? 0.078 -15.671 -48.477 1.00 60.20 17 GLU C CA 1
ATOM 2265 C C . GLU C 1 17 ? -0.682 -16.821 -47.810 1.00 57.15 17 GLU C C 1
ATOM 2266 O O . GLU C 1 17 ? -0.839 -17.889 -48.399 1.00 57.78 17 GLU C O 1
ATOM 2272 N N . TYR C 1 18 ? -1.153 -16.595 -46.588 1.00 53.82 18 TYR C N 1
ATOM 2273 C CA . TYR C 1 18 ? -2.070 -17.530 -45.941 1.00 51.06 18 TYR C CA 1
ATOM 2274 C C . TYR C 1 18 ? -3.443 -17.520 -46.632 1.00 49.53 18 TYR C C 1
ATOM 2275 O O . TYR C 1 18 ? -3.975 -18.570 -46.967 1.00 48.90 18 TYR C O 1
ATOM 2284 N N . GLU C 1 19 ? -3.979 -16.328 -46.884 1.00 49.44 19 GLU C N 1
ATOM 2285 C CA . GLU C 1 19 ? -5.218 -16.173 -47.650 1.00 49.08 19 GLU C CA 1
ATOM 2286 C C . GLU C 1 19 ? -5.111 -16.696 -49.081 1.00 51.37 19 GLU C C 1
ATOM 2287 O O . GLU C 1 19 ? -6.098 -17.163 -49.639 1.00 50.83 19 GLU C O 1
ATOM 2293 N N . ASP C 1 20 ? -3.913 -16.619 -49.662 1.00 54.25 20 ASP C N 1
ATOM 2294 C CA . ASP C 1 20 ? -3.668 -17.096 -51.027 1.00 57.06 20 ASP C CA 1
ATOM 2295 C C . ASP C 1 20 ? -3.823 -18.609 -51.159 1.00 56.82 20 ASP C C 1
ATOM 2296 O O . ASP C 1 20 ? -4.365 -19.088 -52.152 1.00 57.80 20 ASP C O 1
ATOM 2301 N N . ILE C 1 21 ? -3.333 -19.354 -50.169 1.00 55.93 21 ILE C N 1
ATOM 2302 C CA . ILE C 1 21 ? -3.459 -20.813 -50.180 1.00 56.10 21 ILE C CA 1
ATOM 2303 C C . ILE C 1 21 ? -4.912 -21.232 -49.926 1.00 53.88 21 ILE C C 1
ATOM 2304 O O . ILE C 1 21 ? -5.404 -22.188 -50.534 1.00 54.36 21 ILE C O 1
ATOM 2309 N N . ARG C 1 22 ? -5.603 -20.514 -49.043 1.00 51.60 22 ARG C N 1
ATOM 2310 C CA . ARG C 1 22 ? -7.030 -20.758 -48.866 1.00 49.87 22 ARG C CA 1
ATOM 2311 C C . ARG C 1 22 ? -7.776 -20.525 -50.181 1.00 50.71 22 ARG C C 1
ATOM 2312 O O . ARG C 1 22 ? -8.656 -21.305 -50.545 1.00 50.18 22 ARG C O 1
ATOM 2320 N N . ALA C 1 23 ? -7.408 -19.453 -50.884 1.00 52.19 23 ALA C N 1
ATOM 2321 C CA . ALA C 1 23 ? -8.049 -19.085 -52.145 1.00 53.51 23 ALA C CA 1
ATOM 2322 C C . ALA C 1 23 ? -7.755 -20.089 -53.253 1.00 55.73 23 ALA C C 1
ATOM 2323 O O . ALA C 1 23 ? -8.565 -20.254 -54.156 1.00 56.98 23 ALA C O 1
ATOM 2325 N N . ALA C 1 24 ? -6.608 -20.760 -53.170 1.00 56.97 24 ALA C N 1
ATOM 2326 C CA . ALA C 1 24 ? -6.181 -21.720 -54.194 1.00 59.70 24 ALA C CA 1
ATOM 2327 C C . ALA C 1 24 ? -7.083 -22.952 -54.237 1.00 59.03 24 ALA C C 1
ATOM 2328 O O . ALA C 1 24 ? -7.270 -23.552 -55.290 1.00 61.11 24 ALA C O 1
ATOM 2330 N N . GLY C 1 25 ? -7.640 -23.334 -53.095 1.00 56.61 25 GLY C N 1
ATOM 2331 C CA . GLY C 1 25 ? -8.584 -24.447 -53.075 1.00 56.12 25 GLY C CA 1
ATOM 2332 C C . GLY C 1 25 ? -8.563 -25.294 -51.825 1.00 54.71 25 GLY C C 1
ATOM 2333 O O . GLY C 1 25 ? -7.665 -25.174 -50.979 1.00 54.11 25 GLY C O 1
ATOM 2334 N N . SER C 1 26 ? -9.561 -26.168 -51.727 1.00 53.86 26 SER C N 1
ATOM 2335 C CA . SER C 1 26 ? -9.797 -26.963 -50.532 1.00 52.25 26 SER C CA 1
ATOM 2336 C C . SER C 1 26 ? -8.654 -27.934 -50.209 1.00 53.61 26 SER C C 1
ATOM 2337 O O . SER C 1 26 ? -8.320 -28.113 -49.037 1.00 52.45 26 SER C O 1
ATOM 2340 N N . ASP C 1 27 ? -8.073 -28.556 -51.239 1.00 56.11 27 ASP C N 1
ATOM 2341 C CA . ASP C 1 27 ? -6.945 -29.493 -51.076 1.00 58.15 27 ASP C CA 1
ATOM 2342 C C . ASP C 1 27 ? -5.654 -28.770 -50.681 1.00 57.94 27 ASP C C 1
ATOM 2343 O O . ASP C 1 27 ? -4.851 -29.285 -49.884 1.00 57.98 27 ASP C O 1
ATOM 2348 N N . GLU C 1 28 ? -5.453 -27.588 -51.265 1.00 57.43 28 GLU C N 1
ATOM 2349 C CA . GLU C 1 28 ? -4.302 -26.745 -50.962 1.00 57.37 28 GLU C CA 1
ATOM 2350 C C . GLU C 1 28 ? -4.402 -26.246 -49.522 1.00 54.00 28 GLU C C 1
ATOM 2351 O O . GLU C 1 28 ? -3.425 -26.262 -48.776 1.00 53.86 28 GLU C O 1
ATOM 2357 N N . ARG C 1 29 ? -5.601 -25.829 -49.127 1.00 51.30 29 ARG C N 1
ATOM 2358 C CA . ARG C 1 29 ? -5.824 -25.377 -47.757 1.00 48.42 29 ARG C CA 1
ATOM 2359 C C . ARG C 1 29 ? -5.599 -26.524 -46.768 1.00 48.37 29 ARG C C 1
ATOM 2360 O O . ARG C 1 29 ? -4.870 -26.357 -45.790 1.00 47.90 29 ARG C O 1
ATOM 2368 N N . ARG C 1 30 ? -6.176 -27.693 -47.063 1.00 49.01 30 ARG C N 1
ATOM 2369 C CA . ARG C 1 30 ? -6.045 -28.891 -46.224 1.00 49.58 30 ARG C CA 1
ATOM 2370 C C . ARG C 1 30 ? -4.574 -29.243 -45.975 1.00 51.88 30 ARG C C 1
ATOM 2371 O O . ARG C 1 30 ? -4.190 -29.530 -44.841 1.00 51.24 30 ARG C O 1
ATOM 2379 N N . GLU C 1 31 ? -3.767 -29.216 -47.038 1.00 54.78 31 GLU C N 1
ATOM 2380 C CA . GLU C 1 31 ? -2.316 -29.420 -46.945 1.00 57.53 31 GLU C CA 1
ATOM 2381 C C . GLU C 1 31 ? -1.679 -28.435 -45.956 1.00 56.30 31 GLU C C 1
ATOM 2382 O O . GLU C 1 31 ? -0.911 -28.839 -45.080 1.00 56.97 31 GLU C O 1
ATOM 2388 N N . LEU C 1 32 ? -2.019 -27.153 -46.091 1.00 54.55 32 LEU C N 1
ATOM 2389 C CA . LEU C 1 32 ? -1.496 -26.117 -45.203 1.00 53.50 32 LEU C CA 1
ATOM 2390 C C . LEU C 1 32 ? -1.880 -26.379 -43.741 1.00 51.81 32 LEU C C 1
ATOM 2391 O O . LEU C 1 32 ? -1.030 -26.287 -42.844 1.00 51.95 32 LEU C O 1
ATOM 2396 N N . THR C 1 33 ? -3.147 -26.736 -43.523 1.00 50.02 33 THR C N 1
ATOM 2397 C CA . THR C 1 33 ? -3.666 -27.048 -42.190 1.00 48.60 33 THR C CA 1
ATOM 2398 C C . THR C 1 33 ? -2.903 -28.207 -41.532 1.00 50.66 33 THR C C 1
ATOM 2399 O O . THR C 1 33 ? -2.519 -28.105 -40.362 1.00 50.16 33 THR C O 1
ATOM 2403 N N . HIS C 1 34 ? -2.665 -29.282 -42.289 1.00 53.18 34 HIS C N 1
ATOM 2404 C CA . HIS C 1 34 ? -1.931 -30.450 -41.783 1.00 56.02 34 HIS C CA 1
ATOM 2405 C C . HIS C 1 34 ? -0.474 -30.145 -41.415 1.00 57.81 34 HIS C C 1
ATOM 2406 O O . HIS C 1 34 ? 0.059 -30.714 -40.453 1.00 58.64 34 HIS C O 1
ATOM 2413 N N . ALA C 1 35 ? 0.163 -29.270 -42.195 1.00 58.49 35 ALA C N 1
ATOM 2414 C CA . ALA C 1 35 ? 1.537 -28.833 -41.934 1.00 60.23 35 ALA C CA 1
ATOM 2415 C C . ALA C 1 35 ? 1.611 -28.035 -40.632 1.00 58.72 35 ALA C C 1
ATOM 2416 O O . ALA C 1 35 ? 2.572 -28.154 -39.876 1.00 60.24 35 ALA C O 1
ATOM 2418 N N . VAL C 1 36 ? 0.591 -27.221 -40.376 1.00 56.05 36 VAL C N 1
ATOM 2419 C CA . VAL C 1 36 ? 0.492 -26.484 -39.118 1.00 54.85 36 VAL C CA 1
ATOM 2420 C C . VAL C 1 36 ? 0.345 -27.455 -37.945 1.00 55.23 36 VAL C C 1
ATOM 2421 O O . VAL C 1 36 ? 1.076 -27.355 -36.951 1.00 56.04 36 VAL C O 1
ATOM 2433 N N . ARG C 1 38 ? 1.010 -30.722 -37.831 1.00 62.44 38 ARG C N 1
ATOM 2434 C CA . ARG C 1 38 ? 2.206 -31.575 -37.766 1.00 66.56 38 ARG C CA 1
ATOM 2435 C C . ARG C 1 38 ? 3.296 -30.983 -36.856 1.00 67.39 38 ARG C C 1
ATOM 2436 O O . ARG C 1 38 ? 4.097 -31.717 -36.271 1.00 69.85 38 ARG C O 1
ATOM 2444 N N . GLU C 1 39 ? 3.306 -29.656 -36.737 1.00 65.67 39 GLU C N 1
ATOM 2445 C CA . GLU C 1 39 ? 4.276 -28.942 -35.910 1.00 66.35 39 GLU C CA 1
ATOM 2446 C C . GLU C 1 39 ? 3.828 -28.813 -34.453 1.00 65.22 39 GLU C C 1
ATOM 2447 O O . GLU C 1 39 ? 4.603 -28.396 -33.589 1.00 66.22 39 GLU C O 1
ATOM 2453 N N . LEU C 1 40 ? 2.582 -29.189 -34.187 1.00 63.56 40 LEU C N 1
ATOM 2454 C CA . LEU C 1 40 ? 1.985 -29.024 -32.869 1.00 62.49 40 LEU C CA 1
ATOM 2455 C C . LEU C 1 40 ? 1.832 -30.368 -32.167 1.00 64.58 40 LEU C C 1
ATOM 2456 O O . LEU C 1 40 ? 1.780 -31.415 -32.817 1.00 66.01 40 LEU C O 1
ATOM 2461 N N . ASP C 1 41 ? 1.774 -30.330 -30.838 1.00 65.34 41 ASP C N 1
ATOM 2462 C CA . ASP C 1 41 ? 1.548 -31.525 -30.032 1.00 67.69 41 ASP C CA 1
ATOM 2463 C C . ASP C 1 41 ? 0.311 -31.345 -29.158 1.00 65.88 41 ASP C C 1
ATOM 2464 O O . ASP C 1 41 ? 0.279 -30.491 -28.266 1.00 65.34 41 ASP C O 1
ATOM 2469 N N . ALA C 1 42 ? -0.716 -32.144 -29.429 1.00 65.75 42 ALA C N 1
ATOM 2470 C CA . ALA C 1 42 ? -1.934 -32.128 -28.625 1.00 64.28 42 ALA C CA 1
ATOM 2471 C C . ALA C 1 42 ? -1.676 -32.826 -27.292 1.00 66.34 42 ALA C C 1
ATOM 2472 O O . ALA C 1 42 ? -1.085 -33.905 -27.269 1.00 69.11 42 ALA C O 1
ATOM 2474 N N . PRO C 1 43 ? -2.104 -32.203 -26.177 1.00 65.46 43 PRO C N 1
ATOM 2475 C CA . PRO C 1 43 ? -1.976 -32.794 -24.844 1.00 67.46 43 PRO C CA 1
ATOM 2476 C C . PRO C 1 43 ? -2.718 -34.131 -24.728 1.00 68.95 43 PRO C C 1
ATOM 2477 O O . PRO C 1 43 ? -3.671 -34.369 -25.473 1.00 67.26 43 PRO C O 1
ATOM 2481 N N . ASP C 1 44 ? -2.271 -34.989 -23.808 1.00 71.99 44 ASP C N 1
ATOM 2482 C CA . ASP C 1 44 ? -2.865 -36.322 -23.610 1.00 74.19 44 ASP C CA 1
ATOM 2483 C C . ASP C 1 44 ? -4.352 -36.235 -23.258 1.00 72.11 44 ASP C C 1
ATOM 2484 O O . ASP C 1 44 ? -4.742 -35.477 -22.366 1.00 71.08 44 ASP C O 1
ATOM 2489 N N . ASN C 1 45 ? -5.166 -37.022 -23.961 1.00 71.77 45 ASN C N 1
ATOM 2490 C CA . ASN C 1 45 ? -6.637 -37.025 -23.819 1.00 70.07 45 ASN C CA 1
ATOM 2491 C C . ASN C 1 45 ? -7.354 -35.804 -24.410 1.00 65.65 45 ASN C C 1
ATOM 2492 O O . ASN C 1 45 ? -8.562 -35.628 -24.217 1.00 64.65 45 ASN C O 1
ATOM 2497 N N . TRP C 1 46 ? -6.611 -34.972 -25.134 1.00 63.30 46 TRP C N 1
ATOM 2498 C CA . TRP C 1 46 ? -7.192 -33.856 -25.883 1.00 59.20 46 TRP C CA 1
ATOM 2499 C C . TRP C 1 46 ? -7.324 -34.237 -27.346 1.00 58.33 46 TRP C C 1
ATOM 2500 O O . TRP C 1 46 ? -6.587 -35.092 -27.837 1.00 60.16 46 TRP C O 1
ATOM 2511 N N . THR C 1 47 ? -8.267 -33.606 -28.039 1.00 55.50 47 THR C N 1
ATOM 2512 C CA . THR C 1 47 ? -8.350 -33.736 -29.486 1.00 54.68 47 THR C CA 1
ATOM 2513 C C . THR C 1 47 ? -7.837 -32.470 -30.172 1.00 52.45 47 THR C C 1
ATOM 2514 O O . THR C 1 47 ? -7.910 -31.365 -29.620 1.00 50.80 47 THR C O 1
ATOM 2526 N N . ASN C 1 49 ? -8.206 -30.711 -33.983 1.00 47.18 49 ASN C N 1
ATOM 2527 C CA . ASN C 1 49 ? -8.934 -30.715 -35.248 1.00 46.24 49 ASN C CA 1
ATOM 2528 C C . ASN C 1 49 ? -8.704 -29.414 -35.989 1.00 44.21 49 ASN C C 1
ATOM 2529 O O . ASN C 1 49 ? -8.743 -28.339 -35.392 1.00 42.90 49 ASN C O 1
ATOM 2534 N N . GLY C 1 50 ? -8.460 -29.517 -37.288 1.00 44.32 50 GLY C N 1
ATOM 2535 C CA . GLY C 1 50 ? -8.371 -28.344 -38.144 1.00 43.17 50 GLY C CA 1
ATOM 2536 C C . GLY C 1 50 ? -9.683 -28.115 -38.863 1.00 41.64 50 GLY C C 1
ATOM 2537 O O . GLY C 1 50 ? -10.502 -29.038 -38.965 1.00 42.85 50 GLY C O 1
ATOM 2538 N N . GLU C 1 51 ? -9.893 -26.891 -39.348 1.00 40.10 51 GLU C N 1
ATOM 2539 C CA . GLU C 1 51 ? -11.072 -26.563 -40.157 1.00 39.06 51 GLU C CA 1
ATOM 2540 C C . GLU C 1 51 ? -10.766 -26.791 -41.631 1.00 40.21 51 GLU C C 1
ATOM 2541 O O . GLU C 1 51 ? -9.771 -26.278 -42.148 1.00 41.62 51 GLU C O 1
ATOM 2547 N N . TYR C 1 52 ? -11.630 -27.539 -42.305 1.00 40.20 52 TYR C N 1
ATOM 2548 C CA . TYR C 1 52 ? -11.445 -27.842 -43.719 1.00 41.46 52 TYR C CA 1
ATOM 2549 C C . TYR C 1 52 ? -12.454 -27.138 -44.635 1.00 40.45 52 TYR C C 1
ATOM 2550 O O . TYR C 1 52 ? -12.256 -27.056 -45.851 1.00 41.87 52 TYR C O 1
ATOM 2559 N N . GLY C 1 53 ? -13.525 -26.631 -44.042 1.00 38.19 53 GLY C N 1
ATOM 2560 C CA . GLY C 1 53 ? -14.508 -25.841 -44.760 1.00 37.71 53 GLY C CA 1
ATOM 2561 C C . GLY C 1 53 ? -14.779 -24.573 -43.977 1.00 36.13 53 GLY C C 1
ATOM 2562 O O . GLY C 1 53 ? -13.895 -23.721 -43.851 1.00 35.59 53 GLY C O 1
ATOM 2563 N N . SER C 1 54 ? -15.998 -24.445 -43.454 1.00 34.76 54 SER C N 1
ATOM 2564 C CA . SER C 1 54 ? -16.328 -23.312 -42.579 1.00 34.34 54 SER C CA 1
ATOM 2565 C C . SER C 1 54 ? -16.929 -23.768 -41.259 1.00 33.80 54 SER C C 1
ATOM 2566 O O . SER C 1 54 ? -17.608 -22.987 -40.584 1.00 33.73 54 SER C O 1
ATOM 2569 N N . GLU C 1 55 ? -16.675 -25.025 -40.893 1.00 34.22 55 GLU C N 1
ATOM 2570 C CA . GLU C 1 55 ? -17.245 -25.607 -39.672 1.00 33.96 55 GLU C CA 1
ATOM 2571 C C . GLU C 1 55 ? -16.800 -24.885 -38.386 1.00 32.85 55 GLU C C 1
ATOM 2572 O O . GLU C 1 55 ? -17.471 -24.979 -37.363 1.00 32.20 55 GLU C O 1
ATOM 2578 N N . PHE C 1 56 ? -15.681 -24.159 -38.447 1.00 32.54 56 PHE C N 1
ATOM 2579 C CA . PHE C 1 56 ? -15.209 -23.374 -37.298 1.00 32.07 56 PHE C CA 1
ATOM 2580 C C . PHE C 1 56 ? -15.407 -21.858 -37.540 1.00 31.65 56 PHE C C 1
ATOM 2581 O O . PHE C 1 56 ? -14.780 -21.029 -36.871 1.00 30.91 56 PHE C O 1
ATOM 2589 N N . GLY C 1 57 ? -16.271 -21.516 -38.500 1.00 31.46 57 GLY C N 1
ATOM 2590 C CA . GLY C 1 57 ? -16.594 -20.117 -38.813 1.00 30.85 57 GLY C CA 1
ATOM 2591 C C . GLY C 1 57 ? -15.919 -19.639 -40.089 1.00 31.78 57 GLY C C 1
ATOM 2592 O O . GLY C 1 57 ? -16.347 -18.661 -40.688 1.00 32.06 57 GLY C O 1
ATOM 2593 N N . GLY C 1 58 ? -14.843 -20.317 -40.488 1.00 31.81 58 GLY C N 1
ATOM 2594 C CA .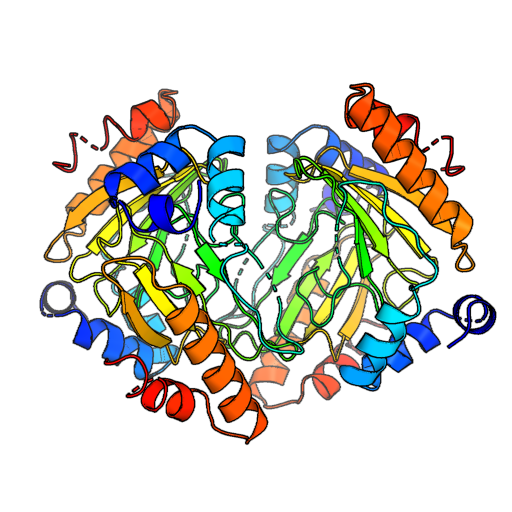 GLY C 1 58 ? -14.102 -19.953 -41.687 1.00 32.69 58 GLY C CA 1
ATOM 2595 C C . GLY C 1 58 ? -13.312 -18.648 -41.646 1.00 32.87 58 GLY C C 1
ATOM 2596 O O . GLY C 1 58 ? -12.815 -18.207 -42.668 1.00 34.09 58 GLY C O 1
ATOM 2597 N N . PHE C 1 59 ? -13.179 -18.031 -40.475 1.00 32.67 59 PHE C N 1
ATOM 2598 C CA . PHE C 1 59 ? -12.572 -16.696 -40.378 1.00 33.02 59 PHE C CA 1
ATOM 2599 C C . PHE C 1 59 ? -11.078 -16.662 -40.722 1.00 34.59 59 PHE C C 1
ATOM 2600 O O . PHE C 1 59 ? -10.574 -15.633 -41.167 1.00 34.84 59 PHE C O 1
ATOM 2608 N N . PHE C 1 60 ? -10.383 -17.784 -40.509 1.00 34.86 60 PHE C N 1
ATOM 2609 C CA . PHE C 1 60 ? -8.920 -17.808 -40.579 1.00 36.69 60 PHE C CA 1
ATOM 2610 C C . PHE C 1 60 ? -8.459 -18.842 -41.590 1.00 37.62 60 PHE C C 1
ATOM 2611 O O . PHE C 1 60 ? -9.038 -19.927 -41.658 1.00 38.24 60 PHE C O 1
ATOM 2619 N N . PRO C 1 61 ? -7.440 -18.502 -42.402 1.00 38.67 61 PRO C N 1
ATOM 2620 C CA . PRO C 1 61 ? -6.947 -19.457 -43.393 1.00 40.07 61 PRO C CA 1
ATOM 2621 C C . PRO C 1 61 ? -6.628 -20.800 -42.758 1.00 40.42 61 PRO C C 1
ATOM 2622 O O . PRO C 1 61 ? -6.965 -21.847 -43.318 1.00 41.29 61 PRO C O 1
ATOM 2626 N N . VAL C 1 62 ? -6.012 -20.775 -41.582 1.00 40.24 62 VAL C N 1
ATOM 2627 C CA . VAL C 1 62 ? -5.842 -21.983 -40.785 1.00 40.12 62 VAL C CA 1
ATOM 2628 C C . VAL C 1 62 ? -6.437 -21.740 -39.415 1.00 38.58 62 VAL C C 1
ATOM 2629 O O . VAL C 1 62 ? -6.182 -20.708 -38.797 1.00 38.12 62 VAL C O 1
ATOM 2633 N N . GLN C 1 63 ? -7.264 -22.680 -38.967 1.00 38.28 63 GLN C N 1
ATOM 2634 C CA . GLN C 1 63 ? -7.777 -22.682 -37.606 1.00 36.98 63 GLN C CA 1
ATOM 2635 C C . GLN C 1 63 ? -7.682 -24.095 -37.072 1.00 38.09 63 GLN C C 1
ATOM 2636 O O . GLN C 1 63 ? -8.230 -25.033 -37.660 1.00 38.37 63 GLN C O 1
ATOM 2642 N N . VAL C 1 64 ? -6.984 -24.239 -35.951 1.00 38.63 64 VAL C N 1
ATOM 2643 C CA . VAL C 1 64 ? -6.832 -25.526 -35.293 1.00 39.87 64 VAL C CA 1
ATOM 2644 C C . VAL C 1 64 ? -7.398 -25.421 -33.882 1.00 39.34 64 VAL C C 1
ATOM 2645 O O . VAL C 1 64 ? -7.022 -24.531 -33.114 1.00 39.55 64 VAL C O 1
ATOM 2649 N N . ARG C 1 65 ? -8.317 -26.321 -33.550 1.00 39.23 65 ARG C N 1
ATOM 2650 C CA . ARG C 1 65 ? -8.903 -26.355 -32.215 1.00 38.87 65 ARG C CA 1
ATOM 2651 C C . ARG C 1 65 ? -8.343 -27.490 -31.359 1.00 40.32 65 ARG C C 1
ATOM 2652 O O . ARG C 1 65 ? -8.060 -28.576 -31.859 1.00 41.51 65 ARG C O 1
ATOM 2660 N N . PHE C 1 66 ? -8.178 -27.214 -30.069 1.00 40.25 66 PHE C N 1
ATOM 2661 C CA . PHE C 1 66 ? -7.679 -28.198 -29.111 1.00 42.27 66 PHE C CA 1
ATOM 2662 C C . PHE C 1 66 ? -8.692 -28.252 -27.994 1.00 42.15 66 PHE C C 1
ATOM 2663 O O . PHE C 1 66 ? -9.003 -27.227 -27.381 1.00 41.11 66 PHE C O 1
ATOM 2671 N N . THR C 1 67 ? -9.208 -29.448 -27.738 1.00 43.94 67 THR C N 1
ATOM 2672 C CA . THR C 1 67 ? -10.328 -29.622 -26.819 1.00 44.88 67 THR C CA 1
ATOM 2673 C C . THR C 1 67 ? -10.024 -30.748 -25.830 1.00 47.55 67 THR C C 1
ATOM 2674 O O . THR C 1 67 ? -9.641 -31.849 -26.240 1.00 49.29 67 THR C O 1
ATOM 2678 N N . PRO C 1 68 ? -10.177 -30.470 -24.523 1.00 48.56 68 PRO C N 1
ATOM 2679 C CA . PRO C 1 68 ? -10.075 -31.518 -23.503 1.00 51.54 68 PRO C CA 1
ATOM 2680 C C . PRO C 1 68 ? -11.228 -32.507 -23.639 1.00 52.82 68 PRO C C 1
ATOM 2681 O O . PRO C 1 68 ? -12.248 -32.174 -24.251 1.00 51.69 68 PRO C O 1
ATOM 2685 N N . ALA C 1 69 ? -11.070 -33.702 -23.071 1.00 56.32 69 ALA C N 1
ATOM 2686 C CA . ALA C 1 69 ? -12.048 -34.785 -23.216 1.00 57.84 69 ALA C CA 1
ATOM 2687 C C . ALA C 1 69 ? -13.440 -34.406 -22.714 1.00 57.42 69 ALA C C 1
ATOM 2688 O O . ALA C 1 69 ? -14.443 -34.803 -23.309 1.00 57.26 69 ALA C O 1
ATOM 2690 N N . HIS C 1 70 ? -13.492 -33.637 -21.627 1.00 57.59 70 HIS C N 1
ATOM 2691 C CA . HIS C 1 70 ? -14.759 -33.215 -21.023 1.00 57.49 70 HIS C CA 1
ATOM 2692 C C . HIS C 1 70 ? -15.476 -32.112 -21.817 1.00 54.60 70 HIS C C 1
ATOM 2693 O O . HIS C 1 70 ? -16.672 -31.888 -21.641 1.00 53.94 70 HIS C O 1
ATOM 2700 N N . GLU C 1 71 ? -14.724 -31.423 -22.673 1.00 53.04 71 GLU C N 1
ATOM 2701 C CA . GLU C 1 71 ? -15.254 -30.441 -23.625 1.00 50.80 71 GLU C CA 1
ATOM 2702 C C . GLU C 1 71 ? -15.958 -29.224 -23.014 1.00 49.08 71 GLU C C 1
ATOM 2703 O O . GLU C 1 71 ? -16.829 -28.628 -23.649 1.00 47.53 71 GLU C O 1
ATOM 2709 N N . ARG C 1 72 ? -15.577 -28.861 -21.793 1.00 49.30 72 ARG C N 1
ATOM 2710 C CA . ARG C 1 72 ? -16.130 -27.684 -21.130 1.00 48.58 72 ARG C CA 1
ATOM 2711 C C . ARG C 1 72 ? -15.638 -26.380 -21.789 1.00 46.03 72 ARG C C 1
ATOM 2712 O O . ARG C 1 72 ? -16.294 -25.340 -21.715 1.00 45.08 72 ARG C O 1
ATOM 2720 N N . PHE C 1 73 ? -14.486 -26.463 -22.445 1.00 44.86 73 PHE C N 1
ATOM 2721 C CA . PHE C 1 73 ? -13.898 -25.334 -23.163 1.00 42.72 73 PHE C CA 1
ATOM 2722 C C . PHE C 1 73 ? -13.005 -25.870 -24.266 1.00 41.89 73 PHE C C 1
ATOM 2723 O O . PHE C 1 73 ? -12.784 -27.080 -24.370 1.00 42.93 73 PHE C O 1
ATOM 2731 N N . HIS C 1 74 ? -12.506 -24.976 -25.101 1.00 40.19 74 HIS C N 1
ATOM 2732 C CA . HIS C 1 74 ? -11.495 -25.355 -26.072 1.00 40.16 74 HIS C CA 1
ATOM 2733 C C . HIS C 1 74 ? -10.575 -24.169 -26.310 1.00 39.10 74 HIS C C 1
ATOM 2734 O O . HIS C 1 74 ? -10.908 -23.040 -25.943 1.00 38.10 74 HIS C O 1
ATOM 2741 N N . LEU C 1 75 ? -9.417 -24.436 -26.896 1.00 39.48 75 LEU C N 1
ATOM 2742 C CA . LEU C 1 75 ? -8.569 -23.378 -27.425 1.00 39.66 75 LEU C CA 1
ATOM 2743 C C . LEU C 1 75 ? -8.520 -23.445 -28.952 1.00 39.11 75 LEU C C 1
ATOM 2744 O O . LEU C 1 75 ? -8.596 -24.521 -29.539 1.00 40.24 75 LEU C O 1
ATOM 2749 N N . ALA C 1 76 ? -8.383 -22.292 -29.589 1.00 38.35 76 ALA C N 1
ATOM 2750 C CA . ALA C 1 76 ? -8.284 -22.244 -31.030 1.00 38.14 76 ALA C CA 1
ATOM 2751 C C . ALA C 1 76 ? -7.072 -21.420 -31.436 1.00 38.59 76 ALA C C 1
ATOM 2752 O O . ALA C 1 76 ? -6.886 -20.302 -30.959 1.00 39.21 76 ALA C O 1
ATOM 2754 N N . LEU C 1 77 ? -6.244 -22.001 -32.295 1.00 39.46 77 LEU C N 1
ATOM 2755 C CA . LEU C 1 77 ? -5.122 -21.304 -32.895 1.00 40.51 77 LEU C CA 1
ATOM 2756 C C . LEU C 1 77 ? -5.564 -20.782 -34.265 1.00 40.06 77 LEU C C 1
ATOM 2757 O O . LEU C 1 77 ? -5.968 -21.563 -35.137 1.00 39.42 77 LEU C O 1
ATOM 2762 N N . CYS C 1 78 ? -5.466 -19.466 -34.441 1.00 39.72 78 CYS C N 1
ATOM 2763 C CA . CYS C 1 78 ? -5.989 -18.789 -35.621 1.00 39.92 78 CYS C CA 1
ATOM 2764 C C . CYS C 1 78 ? -4.871 -18.080 -36.390 1.00 41.37 78 CYS C C 1
ATOM 2765 O O . CYS C 1 78 ? -4.195 -17.201 -35.845 1.00 42.23 78 CYS C O 1
ATOM 2768 N N . SER C 1 79 ? -4.694 -18.459 -37.656 1.00 41.62 79 SER C N 1
ATOM 2769 C CA . SER C 1 79 ? -3.588 -17.957 -38.483 1.00 43.05 79 SER C CA 1
ATOM 2770 C C . SER C 1 79 ? -3.752 -16.504 -38.943 1.00 43.10 79 SER C C 1
ATOM 2771 O O . SER C 1 79 ? -4.857 -15.948 -38.881 1.00 41.94 79 SER C O 1
ATOM 2774 N N . PRO C 1 80 ? -2.644 -15.880 -39.397 1.00 44.92 80 PRO C N 1
ATOM 2775 C CA . PRO C 1 80 ? -2.697 -14.605 -40.119 1.00 45.59 80 PRO C CA 1
ATOM 2776 C C . PRO C 1 80 ? -3.597 -14.702 -41.350 1.00 45.37 80 PRO C C 1
ATOM 2777 O O . PRO C 1 80 ? -3.821 -15.796 -41.866 1.00 45.22 80 PRO C O 1
ATOM 2781 N N . GLY C 1 81 ? -4.102 -13.561 -41.803 1.00 45.80 81 GLY C N 1
ATOM 2782 C CA . GLY C 1 81 ? -4.991 -13.488 -42.958 1.00 46.46 81 GLY C CA 1
ATOM 2783 C C . GLY C 1 81 ? -5.660 -12.126 -43.009 1.00 47.23 81 GLY C C 1
ATOM 2784 O O . GLY C 1 81 ? -5.113 -11.153 -42.496 1.00 48.28 81 GLY C O 1
ATOM 2785 N N . ASP C 1 82 ? -6.847 -12.058 -43.612 1.00 46.93 82 ASP C N 1
ATOM 2786 C CA . ASP C 1 82 ? -7.607 -10.806 -43.700 1.00 47.62 82 ASP C CA 1
ATOM 2787 C C . ASP C 1 82 ? -8.017 -10.279 -42.323 1.00 45.88 82 ASP C C 1
ATOM 2788 O O . ASP C 1 82 ? -7.977 -9.076 -42.074 1.00 46.24 82 ASP C O 1
ATOM 2793 N N . VAL C 1 83 ? -8.439 -11.182 -41.443 1.00 43.98 83 VAL C N 1
ATOM 2794 C CA . VAL C 1 83 ? -8.959 -10.783 -40.135 1.00 43.30 83 VAL C CA 1
ATOM 2795 C C . VAL C 1 83 ? -7.841 -10.281 -39.192 1.00 44.80 83 VAL C C 1
ATOM 2796 O O . VAL C 1 83 ? -7.986 -9.234 -38.553 1.00 45.27 83 VAL C O 1
ATOM 2800 N N . SER C 1 84 ? -6.729 -11.012 -39.138 1.00 45.58 84 SER C N 1
ATOM 2801 C CA . SER C 1 84 ? -5.648 -10.719 -38.191 1.00 47.13 84 SER C CA 1
ATOM 2802 C C . SER C 1 84 ? -4.271 -10.840 -38.843 1.00 48.76 84 SER C C 1
ATOM 2803 O O . SER C 1 84 ? -3.992 -11.810 -39.554 1.00 48.97 84 SER C O 1
ATOM 2806 N N . GLN C 1 85 ? -3.410 -9.861 -38.586 1.00 50.34 85 GLN C N 1
ATOM 2807 C CA . GLN C 1 85 ? -2.048 -9.883 -39.100 1.00 52.37 85 GLN C CA 1
ATOM 2808 C C . GLN C 1 85 ? -1.166 -10.912 -38.394 1.00 51.81 85 GLN C C 1
ATOM 2809 O O . GLN C 1 85 ? -0.118 -11.292 -38.915 1.00 53.81 85 GLN C O 1
ATOM 2815 N N . VAL C 1 86 ? -1.602 -11.359 -37.218 1.00 49.31 86 VAL C N 1
ATOM 2816 C CA . VAL C 1 86 ? -0.808 -12.232 -36.351 1.00 48.47 86 VAL C CA 1
ATOM 2817 C C . VAL C 1 86 ? -1.541 -13.535 -36.030 1.00 46.65 86 VAL C C 1
ATOM 2818 O O . VAL C 1 86 ? -2.773 -13.597 -36.111 1.00 44.33 86 VAL C O 1
ATOM 2822 N N . TRP C 1 87 ? -0.776 -14.562 -35.662 1.00 46.88 87 TRP C N 1
ATOM 2823 C CA . TRP C 1 87 ? -1.338 -15.773 -35.073 1.00 45.62 87 TRP C CA 1
ATOM 2824 C C . TRP C 1 87 ? -1.993 -15.429 -33.740 1.00 45.01 87 TRP C C 1
ATOM 2825 O O . TRP C 1 87 ? -1.426 -14.690 -32.932 1.00 45.46 87 TRP C O 1
ATOM 2836 N N . VAL C 1 88 ? -3.191 -15.960 -33.514 1.00 43.72 88 VAL C N 1
ATOM 2837 C CA . VAL C 1 88 ? -3.885 -15.715 -32.263 1.00 43.45 88 VAL C CA 1
ATOM 2838 C C . VAL C 1 88 ? -4.295 -17.041 -31.637 1.00 42.47 88 VAL C C 1
ATOM 2839 O O . VAL C 1 88 ? -4.897 -17.882 -32.302 1.00 42.37 88 VAL C O 1
ATOM 2843 N N . LEU C 1 89 ? -3.950 -17.227 -30.364 1.00 42.58 89 LEU C N 1
ATOM 2844 C CA . LEU C 1 89 ? -4.451 -18.347 -29.580 1.00 41.43 89 LEU C CA 1
ATOM 2845 C C . LEU C 1 89 ? -5.502 -17.842 -28.604 1.00 40.54 89 LEU C C 1
ATOM 2846 O O . LEU C 1 89 ? -5.211 -16.999 -27.750 1.00 41.20 89 LEU C O 1
ATOM 2851 N N . VAL C 1 90 ? -6.722 -18.363 -28.736 1.00 38.72 90 VAL C N 1
ATOM 2852 C CA . VAL C 1 90 ? -7.823 -17.976 -27.862 1.00 37.44 90 VAL C CA 1
ATOM 2853 C C . VAL C 1 90 ? -8.272 -19.149 -26.998 1.00 37.51 90 VAL C C 1
ATOM 2854 O O . VAL C 1 90 ? -8.037 -20.305 -27.337 1.00 37.68 90 VAL C O 1
ATOM 2858 N N . LEU C 1 91 ? -8.897 -18.839 -25.870 1.00 37.29 91 LEU C N 1
ATOM 2859 C CA . LEU C 1 91 ? -9.563 -19.846 -25.064 1.00 37.63 91 LEU C CA 1
ATOM 2860 C C . LEU C 1 91 ? -11.020 -19.441 -25.001 1.00 36.79 91 LEU C C 1
ATOM 2861 O O . LEU C 1 91 ? -11.335 -18.293 -24.660 1.00 36.97 91 LEU C O 1
ATOM 2866 N N . VAL C 1 92 ? -11.900 -20.379 -25.348 1.00 35.76 92 VAL C N 1
ATOM 2867 C CA . VAL C 1 92 ? -13.326 -20.124 -25.374 1.00 34.87 92 VAL C CA 1
ATOM 2868 C C . VAL C 1 92 ? -14.011 -21.115 -24.441 1.00 36.11 92 VAL C C 1
ATOM 2869 O O . VAL C 1 92 ? -13.981 -22.322 -24.697 1.00 36.23 92 VAL C O 1
ATOM 2873 N N . ASN C 1 93 ? -14.608 -20.622 -23.353 1.00 36.67 93 ASN C N 1
ATOM 2874 C CA . ASN C 1 93 ? -15.519 -21.449 -22.572 1.00 37.50 93 ASN C CA 1
ATOM 2875 C C . ASN C 1 93 ? -16.756 -21.783 -23.418 1.00 36.74 93 ASN C C 1
ATOM 2876 O O . ASN C 1 93 ? -17.169 -20.978 -24.263 1.00 35.30 93 ASN C O 1
ATOM 2881 N N . ALA C 1 94 ? -17.340 -22.958 -23.195 1.00 37.84 94 ALA C N 1
ATOM 2882 C CA . ALA C 1 94 ? -18.629 -23.309 -23.814 1.00 38.51 94 ALA C CA 1
ATOM 2883 C C . ALA C 1 94 ? -19.650 -22.267 -23.379 1.00 38.44 94 ALA C C 1
ATOM 2884 O O . ALA C 1 94 ? -19.680 -21.875 -22.221 1.00 40.03 94 ALA C O 1
ATOM 2886 N N . GLY C 1 95 ? -20.459 -21.782 -24.300 1.00 37.73 95 GLY C N 1
ATOM 2887 C CA . GLY C 1 95 ? -21.384 -20.715 -23.932 1.00 38.32 95 GLY C CA 1
ATOM 2888 C C . GLY C 1 95 ? -20.801 -19.313 -24.136 1.00 37.52 95 GLY C C 1
ATOM 2889 O O . GLY C 1 95 ? -21.503 -18.330 -23.939 1.00 37.69 95 GLY C O 1
ATOM 2890 N N . GLY C 1 96 ? -19.528 -19.234 -24.525 1.00 36.85 96 GLY C N 1
ATOM 2891 C CA . GLY C 1 96 ? -18.892 -17.970 -24.951 1.00 37.05 96 GLY C CA 1
ATOM 2892 C C . GLY C 1 96 ? -18.217 -17.101 -23.892 1.00 38.43 96 GLY C C 1
ATOM 2893 O O . GLY C 1 96 ? -17.584 -16.089 -24.228 1.00 38.02 96 GLY C O 1
ATOM 2894 N N . GLU C 1 97 ? -18.354 -17.482 -22.620 1.00 39.69 97 GLU C N 1
ATOM 2895 C CA . GLU C 1 97 ? -17.793 -16.727 -21.504 1.00 41.68 97 GLU C CA 1
ATOM 2896 C C . GLU C 1 97 ? -17.399 -17.688 -20.372 1.00 42.35 97 GLU C C 1
ATOM 2897 O O . GLU C 1 97 ? -18.203 -18.530 -19.977 1.00 43.03 97 GLU C O 1
ATOM 2903 N N . PRO C 1 98 ? -16.184 -17.535 -19.812 1.00 42.48 98 PRO C N 1
ATOM 2904 C CA . PRO C 1 98 ? -15.165 -16.554 -20.199 1.00 41.81 98 PRO C CA 1
ATOM 2905 C C . PRO C 1 98 ? -14.458 -16.834 -21.522 1.00 40.08 98 PRO C C 1
ATOM 2906 O O . PRO C 1 98 ? -14.483 -17.951 -22.045 1.00 39.25 98 PRO C O 1
ATOM 2910 N N . PHE C 1 99 ? -13.841 -15.785 -22.047 1.00 39.26 99 PHE C N 1
ATOM 2911 C CA . PHE C 1 99 ? -13.127 -15.820 -23.303 1.00 38.19 99 PHE C CA 1
ATOM 2912 C C . PHE C 1 99 ? -11.925 -14.902 -23.148 1.00 38.53 99 PHE C C 1
ATOM 2913 O O . PHE C 1 99 ? -12.011 -13.888 -22.452 1.00 39.40 99 PHE C O 1
ATOM 2921 N N . ALA C 1 100 ? -10.820 -15.265 -23.794 1.00 37.62 100 ALA C N 1
ATOM 2922 C CA . ALA C 1 100 ? -9.674 -14.369 -23.949 1.00 38.35 100 ALA C CA 1
ATOM 2923 C C . ALA C 1 100 ? -8.761 -14.809 -25.074 1.00 37.45 100 ALA C C 1
ATOM 2924 O O . ALA C 1 100 ? -8.691 -15.992 -25.414 1.00 36.79 100 ALA C O 1
ATOM 2926 N N . VAL C 1 101 ? -8.070 -13.828 -25.636 1.00 38.01 101 VAL C N 1
ATOM 2927 C CA . VAL C 1 101 ? -6.817 -14.042 -26.341 1.00 38.84 101 VAL C CA 1
ATOM 2928 C C . VAL C 1 101 ? -5.730 -14.238 -25.271 1.00 40.70 101 VAL C C 1
ATOM 2929 O O . VAL C 1 101 ? -5.489 -13.344 -24.444 1.00 41.21 101 VAL C O 1
ATOM 2933 N N . VAL C 1 102 ? -5.098 -15.411 -25.280 1.00 41.23 102 VAL C N 1
ATOM 2934 C CA . VAL C 1 102 ? -4.102 -15.763 -24.270 1.00 43.27 102 VAL C CA 1
ATOM 2935 C C . VAL C 1 102 ? -2.670 -15.598 -24.789 1.00 45.12 102 VAL C C 1
ATOM 2936 O O . VAL C 1 102 ? -1.706 -15.547 -24.006 1.00 46.37 102 VAL C O 1
ATOM 2940 N N . GLN C 1 103 ? -2.544 -15.503 -26.110 1.00 45.03 103 GLN C N 1
ATOM 2941 C CA . GLN C 1 103 ? -1.251 -15.355 -26.767 1.00 46.95 103 GLN C CA 1
ATOM 2942 C C . GLN C 1 103 ? -1.440 -14.874 -28.197 1.00 46.87 103 GLN C C 1
ATOM 2943 O O . GLN C 1 103 ? -2.381 -15.296 -28.895 1.00 44.97 103 GLN C O 1
ATOM 2949 N N . VAL C 1 104 ? -0.549 -13.982 -28.620 1.00 48.67 104 VAL C N 1
ATOM 2950 C CA . VAL C 1 104 ? -0.434 -13.601 -30.024 1.00 49.31 104 VAL C CA 1
ATOM 2951 C C . VAL C 1 104 ? 1.003 -13.832 -30.472 1.00 51.89 104 VAL C C 1
ATOM 2952 O O . VAL C 1 104 ? 1.936 -13.650 -29.688 1.00 52.98 104 VAL C O 1
ATOM 2956 N N . GLN C 1 105 ? 1.178 -14.270 -31.717 1.00 52.77 105 GLN C N 1
ATOM 2957 C CA . GLN C 1 105 ? 2.520 -14.449 -32.279 1.00 55.59 105 GLN C CA 1
ATOM 2958 C C . GLN C 1 105 ? 2.590 -13.813 -33.657 1.00 56.61 105 GLN C C 1
ATOM 2959 O O . GLN C 1 105 ? 1.728 -14.052 -34.515 1.00 54.82 105 GLN C O 1
ATOM 2965 N N . ARG C 1 106 ? 3.623 -13.005 -33.859 1.00 59.04 106 ARG C N 1
ATOM 2966 C CA . ARG C 1 106 ? 3.873 -12.369 -35.146 1.00 61.10 106 ARG C CA 1
ATOM 2967 C C . ARG C 1 106 ? 4.302 -13.400 -36.193 1.00 61.34 106 ARG C C 1
ATOM 2968 O O . ARG C 1 106 ? 3.888 -13.335 -37.346 1.00 61.42 106 ARG C O 1
ATOM 2976 N N . ARG C 1 107 ? 5.126 -14.350 -35.770 1.00 61.95 107 ARG C N 1
ATOM 2977 C CA . ARG C 1 107 ? 5.576 -15.439 -36.617 1.00 62.83 107 ARG C CA 1
ATOM 2978 C C . ARG C 1 107 ? 5.193 -16.735 -35.927 1.00 61.02 107 ARG C C 1
ATOM 2979 O O . ARG C 1 107 ? 5.345 -16.852 -34.708 1.00 60.96 107 ARG C O 1
ATOM 2987 N N . PHE C 1 108 ? 4.705 -17.703 -36.699 1.00 59.84 108 PHE C N 1
ATOM 2988 C CA . PHE C 1 108 ? 4.325 -19.013 -36.164 1.00 58.51 108 PHE C CA 1
ATOM 2989 C C . PHE C 1 108 ? 5.400 -19.536 -35.212 1.00 60.47 108 PHE C C 1
ATOM 2990 O O . PHE C 1 108 ? 6.570 -19.674 -35.583 1.00 62.71 108 PHE C O 1
ATOM 2998 N N . ALA C 1 109 ? 5.002 -19.778 -33.969 1.00 59.28 109 ALA C N 1
ATOM 2999 C CA . ALA C 1 109 ? 5.918 -20.322 -32.974 1.00 60.68 109 ALA C CA 1
ATOM 3000 C C . ALA C 1 109 ? 5.274 -21.576 -32.396 1.00 59.71 109 ALA C C 1
ATOM 3001 O O . ALA C 1 109 ? 4.464 -21.512 -31.458 1.00 57.73 109 ALA C O 1
ATOM 3003 N N . SER C 1 110 ? 5.634 -22.709 -32.997 1.00 60.76 110 SER C N 1
ATOM 3004 C CA . SER C 1 110 ? 4.974 -23.993 -32.766 1.00 60.16 110 SER C CA 1
ATOM 3005 C C . SER C 1 110 ? 5.155 -24.535 -31.350 1.00 60.74 110 SER C C 1
ATOM 3006 O O . SER C 1 110 ? 4.175 -24.934 -30.709 1.00 58.66 110 SER C O 1
ATOM 3009 N N . GLU C 1 111 ? 6.404 -24.546 -30.872 1.00 63.25 111 GLU C N 1
ATOM 3010 C CA . GLU C 1 111 ? 6.734 -25.090 -29.553 1.00 64.85 111 GLU C CA 1
ATOM 3011 C C . GLU C 1 111 ? 6.034 -24.292 -28.456 1.00 62.80 111 GLU C C 1
ATOM 3012 O O . GLU C 1 111 ? 5.577 -24.866 -27.461 1.00 62.93 111 GLU C O 1
ATOM 3018 N N . ALA C 1 112 ? 5.930 -22.978 -28.663 1.00 61.07 112 ALA C N 1
ATOM 3019 C CA . ALA C 1 112 ? 5.247 -22.078 -27.734 1.00 58.98 112 ALA C CA 1
ATOM 3020 C C . ALA C 1 112 ? 3.752 -22.388 -27.611 1.00 56.30 112 ALA C C 1
ATOM 3021 O O . ALA C 1 112 ? 3.203 -22.367 -26.507 1.00 55.88 112 ALA C O 1
ATOM 3023 N N . VAL C 1 113 ? 3.096 -22.676 -28.735 1.00 54.57 113 VAL C N 1
ATOM 3024 C CA . VAL C 1 113 ? 1.687 -23.069 -28.708 1.00 51.99 113 VAL C CA 1
ATOM 3025 C C . VAL C 1 113 ? 1.486 -24.360 -27.903 1.00 52.72 113 VAL C C 1
ATOM 3026 O O . VAL C 1 113 ? 0.645 -24.401 -27.001 1.00 51.26 113 VAL C O 1
ATOM 3030 N N . SER C 1 114 ? 2.274 -25.389 -28.221 1.00 54.54 114 SER C N 1
ATOM 3031 C CA . SER C 1 114 ? 2.184 -26.694 -27.555 1.00 56.68 114 SER C CA 1
ATOM 3032 C C . SER C 1 114 ? 2.409 -26.633 -26.041 1.00 58.02 114 SER C C 1
ATOM 3033 O O . SER C 1 114 ? 1.769 -27.380 -25.289 1.00 58.63 114 SER C O 1
ATOM 3036 N N . HIS C 1 115 ? 3.313 -25.750 -25.612 1.00 58.77 115 HIS C N 1
ATOM 3037 C CA . HIS C 1 115 ? 3.589 -25.520 -24.193 1.00 60.28 115 HIS C CA 1
ATOM 3038 C C . HIS C 1 115 ? 2.417 -24.858 -23.479 1.00 58.13 115 HIS C C 1
ATOM 3039 O O . HIS C 1 115 ? 2.076 -25.242 -22.362 1.00 58.53 115 HIS C O 1
ATOM 3046 N N . SER C 1 116 ? 1.810 -23.853 -24.113 1.00 55.99 116 SER C N 1
ATOM 3047 C CA . SER C 1 116 ? 0.622 -23.224 -23.542 1.00 54.71 116 SER C CA 1
ATOM 3048 C C . SER C 1 116 ? -0.504 -24.246 -23.398 1.00 54.03 116 SER C C 1
ATOM 3049 O O . SER C 1 116 ? -1.230 -24.246 -22.398 1.00 54.19 116 SER C O 1
ATOM 3052 N N . LEU C 1 117 ? -0.625 -25.127 -24.390 1.00 53.78 117 LEU C N 1
ATOM 3053 C CA . LEU C 1 117 ? -1.621 -26.199 -24.361 1.00 53.39 117 LEU C CA 1
ATOM 3054 C C . LEU C 1 117 ? -1.325 -27.180 -23.238 1.00 55.45 117 LEU C C 1
ATOM 3055 O O . LEU C 1 117 ? -2.223 -27.538 -22.473 1.00 55.52 117 LEU C O 1
ATOM 3060 N N . ALA C 1 118 ? -0.062 -27.596 -23.137 1.00 57.43 118 ALA C N 1
ATOM 3061 C CA . ALA C 1 118 ? 0.385 -28.464 -22.050 1.00 59.92 118 ALA C CA 1
ATOM 3062 C C . ALA C 1 118 ? 0.071 -27.821 -20.698 1.00 59.95 118 ALA C C 1
ATOM 3063 O O . ALA C 1 118 ? -0.438 -28.485 -19.794 1.00 61.14 118 ALA C O 1
ATOM 3065 N N . LEU C 1 119 ? 0.347 -26.524 -20.576 1.00 58.75 119 LEU C N 1
ATOM 3066 C CA . LEU C 1 119 ? 0.015 -25.783 -19.362 1.00 58.80 119 LEU C CA 1
ATOM 3067 C C . LEU C 1 119 ? -1.495 -25.751 -19.093 1.00 56.84 119 LEU C C 1
ATOM 3068 O O . LEU C 1 119 ? -1.936 -26.043 -17.982 1.00 57.71 119 LEU C O 1
ATOM 3073 N N . ALA C 1 120 ? -2.283 -25.417 -20.112 1.00 54.67 120 ALA C N 1
ATOM 3074 C CA . ALA C 1 120 ? -3.740 -25.449 -19.993 1.00 52.95 120 ALA C CA 1
ATOM 3075 C C . ALA C 1 120 ? -4.241 -26.803 -19.475 1.00 54.73 120 ALA C C 1
ATOM 3076 O O . ALA C 1 120 ? -5.044 -26.851 -18.535 1.00 55.01 120 ALA C O 1
ATOM 3078 N N . ALA C 1 121 ? -3.748 -27.891 -20.071 1.00 56.10 121 ALA C N 1
ATOM 3079 C CA . ALA C 1 121 ? -4.114 -29.263 -19.678 1.00 58.47 121 ALA C CA 1
ATOM 3080 C C . ALA C 1 121 ? -3.826 -29.613 -18.217 1.00 61.54 121 ALA C C 1
ATOM 3081 O O . ALA C 1 121 ? -4.708 -30.119 -17.509 1.00 62.49 121 ALA C O 1
ATOM 3083 N N . SER C 1 122 ? -2.594 -29.366 -17.772 1.00 63.49 122 SER C N 1
ATOM 3084 C CA . SER C 1 122 ? -2.201 -29.703 -16.412 1.00 66.55 122 SER C CA 1
ATOM 3085 C C . SER C 1 122 ? -2.939 -28.843 -15.396 1.00 66.38 122 SER C C 1
ATOM 3086 O O . SER C 1 122 ? -3.332 -29.337 -14.345 1.00 68.84 122 SER C O 1
ATOM 3089 N N . LEU C 1 123 ? -3.141 -27.566 -15.713 1.00 64.30 123 LEU C N 1
ATOM 3090 C CA . LEU C 1 123 ? -3.971 -26.693 -14.878 1.00 64.25 123 LEU C CA 1
ATOM 3091 C C . LEU C 1 123 ? -5.415 -27.209 -14.784 1.00 64.07 123 LEU C C 1
ATOM 3092 O O . LEU C 1 123 ? -6.026 -27.167 -13.715 1.00 65.17 123 LEU C O 1
ATOM 3097 N N . ASP C 1 124 ? -5.946 -27.682 -15.913 1.00 62.96 124 ASP C N 1
ATOM 3098 C CA . ASP C 1 124 ? -7.285 -28.274 -15.968 1.00 63.33 124 ASP C CA 1
ATOM 3099 C C . ASP C 1 124 ? -7.368 -29.553 -15.126 1.00 66.50 124 ASP C C 1
ATOM 3100 O O . ASP C 1 124 ? -8.268 -29.686 -14.292 1.00 67.56 124 ASP C O 1
ATOM 3105 N N . THR C 1 125 ? -6.423 -30.473 -15.336 1.00 68.55 125 THR C N 1
ATOM 3106 C CA . THR C 1 125 ? -6.288 -31.680 -14.496 1.00 72.18 125 THR C CA 1
ATOM 3107 C C . THR C 1 125 ? -6.168 -31.315 -13.015 1.00 74.17 125 THR C C 1
ATOM 3108 O O . THR C 1 125 ? -6.801 -31.946 -12.164 1.00 76.54 125 THR C O 1
ATOM 3112 N N . GLN C 1 126 ? -5.368 -30.292 -12.716 1.00 73.76 126 GLN C N 1
ATOM 3113 C CA . GLN C 1 126 ? -5.160 -29.841 -11.334 1.00 75.76 126 GLN C CA 1
ATOM 3114 C C . GLN C 1 126 ? -6.375 -29.110 -10.740 1.00 74.54 126 GLN C C 1
ATOM 3115 O O . GLN C 1 126 ? -6.339 -28.688 -9.577 1.00 76.19 126 GLN C O 1
ATOM 3121 N N . GLY C 1 127 ? -7.435 -28.957 -11.542 1.00 71.51 127 GLY C N 1
ATOM 3122 C CA . GLY C 1 127 ? -8.715 -28.418 -11.073 1.00 70.21 127 GLY C CA 1
ATOM 3123 C C . GLY C 1 127 ? -8.866 -26.901 -11.009 1.00 68.11 127 GLY C C 1
ATOM 3124 O O . GLY C 1 127 ? -9.712 -26.391 -10.268 1.00 68.57 127 GLY C O 1
ATOM 3125 N N . TYR C 1 128 ? -8.055 -26.173 -11.774 1.00 65.60 128 TYR C N 1
ATOM 3126 C CA . TYR C 1 128 ? -8.188 -24.719 -11.846 1.00 63.55 128 TYR C CA 1
ATOM 3127 C C . TYR C 1 128 ? -9.433 -24.353 -12.656 1.00 60.83 128 TYR C C 1
ATOM 3128 O O . TYR C 1 128 ? -9.772 -25.046 -13.612 1.00 59.02 128 TYR C O 1
ATOM 3137 N N . SER C 1 129 ? -10.111 -23.279 -12.255 1.00 60.55 129 SER C N 1
ATOM 3138 C CA . SER C 1 129 ? -11.264 -22.763 -13.001 1.00 58.70 129 SER C CA 1
ATOM 3139 C C . SER C 1 129 ? -10.798 -22.118 -14.298 1.00 56.31 129 SER C C 1
ATOM 3140 O O . SER C 1 129 ? -9.624 -21.719 -14.424 1.00 56.20 129 SER C O 1
ATOM 3143 N N . VAL C 1 130 ? -11.721 -22.018 -15.253 1.00 53.94 130 VAL C N 1
ATOM 3144 C CA . VAL C 1 130 ? -11.449 -21.425 -16.552 1.00 51.64 130 VAL C CA 1
ATOM 3145 C C . VAL C 1 130 ? -10.926 -19.997 -16.421 1.00 51.47 130 VAL C C 1
ATOM 3146 O O . VAL C 1 130 ? -9.986 -19.633 -17.122 1.00 50.53 130 VAL C O 1
ATOM 3150 N N . ASN C 1 131 ? -11.532 -19.204 -15.532 1.00 52.72 131 ASN C N 1
ATOM 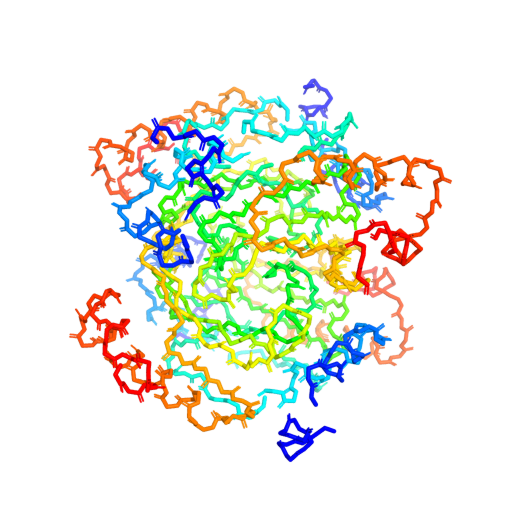3151 C CA . ASN C 1 131 ? -11.082 -17.829 -15.263 1.00 53.74 131 ASN C CA 1
ATOM 3152 C C . ASN C 1 131 ? -9.620 -17.791 -14.827 1.00 55.03 131 ASN C C 1
ATOM 3153 O O . ASN C 1 131 ? -8.851 -16.953 -15.298 1.00 54.62 131 ASN C O 1
ATOM 3158 N N . ASP C 1 132 ? -9.253 -18.700 -13.920 1.00 56.55 132 ASP C N 1
ATOM 3159 C CA . ASP C 1 132 ? -7.879 -18.799 -13.425 1.00 57.89 132 ASP C CA 1
ATOM 3160 C C . ASP C 1 132 ? -6.933 -19.308 -14.507 1.00 56.29 132 ASP C C 1
ATOM 3161 O O . ASP C 1 132 ? -5.825 -18.804 -14.631 1.00 56.57 132 ASP C O 1
ATOM 3166 N N . ILE C 1 133 ? -7.384 -20.281 -15.303 1.00 54.69 133 ILE C N 1
ATOM 3167 C CA . ILE C 1 133 ? -6.604 -20.773 -16.447 1.00 53.42 133 ILE C CA 1
ATOM 3168 C C . ILE C 1 133 ? -6.326 -19.672 -17.480 1.00 51.69 133 ILE C C 1
ATOM 3169 O O . ILE C 1 133 ? -5.201 -19.556 -17.975 1.00 52.05 133 ILE C O 1
ATOM 3174 N N . ILE C 1 134 ? -7.335 -18.860 -17.790 1.00 49.96 134 ILE C N 1
ATOM 3175 C CA . ILE C 1 134 ? -7.134 -17.718 -18.686 1.00 48.47 134 ILE C CA 1
ATOM 3176 C C . ILE C 1 134 ? -6.104 -16.735 -18.115 1.00 49.72 134 ILE C C 1
ATOM 3177 O O . ILE C 1 134 ? -5.162 -16.346 -18.813 1.00 49.35 134 ILE C O 1
ATOM 3182 N N . HIS C 1 135 ? -6.290 -16.349 -16.851 1.00 50.93 135 HIS C N 1
ATOM 3183 C CA . HIS C 1 135 ? -5.412 -15.388 -16.183 1.00 52.67 135 HIS C CA 1
ATOM 3184 C C . HIS C 1 135 ? -3.944 -15.876 -16.194 1.00 53.39 135 HIS C C 1
ATOM 3185 O O . HIS C 1 135 ? -3.029 -15.093 -16.467 1.00 53.69 135 HIS C O 1
ATOM 3192 N N . ILE C 1 136 ? -3.744 -17.173 -15.945 1.00 53.28 136 ILE C N 1
ATOM 3193 C CA . ILE C 1 136 ? -2.417 -17.802 -15.977 1.00 54.21 136 ILE C CA 1
ATOM 3194 C C . ILE C 1 136 ? -1.830 -17.906 -17.390 1.00 52.70 136 ILE C C 1
ATOM 3195 O O . ILE C 1 136 ? -0.653 -17.618 -17.590 1.00 53.25 136 ILE C O 1
ATOM 3200 N N . LEU C 1 137 ? -2.646 -18.312 -18.362 1.00 50.92 137 LEU C N 1
ATOM 3201 C CA . LEU C 1 137 ? -2.172 -18.445 -19.744 1.00 50.01 137 LEU C CA 1
ATOM 3202 C C . LEU C 1 137 ? -1.794 -17.102 -20.358 1.00 49.52 137 LEU C C 1
ATOM 3203 O O . LEU C 1 137 ? -0.851 -17.027 -21.128 1.00 50.04 137 LEU C O 1
ATOM 3216 N N . ALA C 1 139 ? -0.537 -14.568 -18.711 1.00 53.13 139 ALA C N 1
ATOM 3217 C CA . ALA C 1 139 ? 0.776 -14.272 -18.142 1.00 55.47 13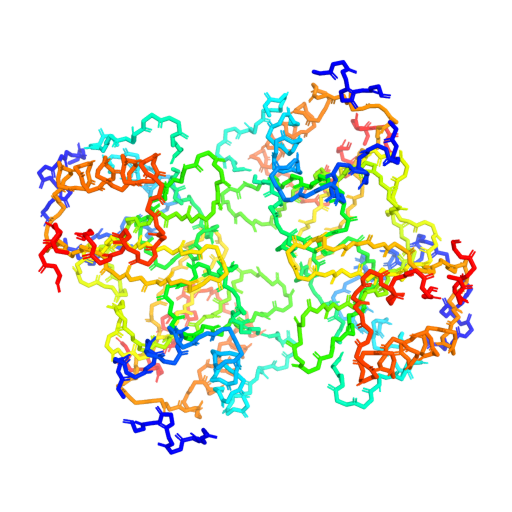9 ALA C CA 1
ATOM 3218 C C . ALA C 1 139 ? 1.883 -15.105 -18.807 1.00 56.06 139 ALA C C 1
ATOM 3219 O O . ALA C 1 139 ? 2.941 -14.583 -19.138 1.00 57.07 139 ALA C O 1
ATOM 3221 N N . GLU C 1 140 ? 1.620 -16.396 -19.006 1.00 55.82 140 GLU C N 1
ATOM 3222 C CA . GLU C 1 140 ? 2.524 -17.280 -19.744 1.00 57.06 140 GLU C CA 1
ATOM 3223 C C . GLU C 1 140 ? 2.697 -16.802 -21.198 1.00 56.30 140 GLU C C 1
ATOM 3224 O O . GLU C 1 140 ? 3.796 -16.870 -21.749 1.00 57.19 140 GLU C O 1
ATOM 3230 N N . GLY C 1 141 ? 1.610 -16.305 -21.795 1.00 54.32 141 GLY C N 1
ATOM 3231 C CA . GLY C 1 141 ? 1.623 -15.861 -23.191 1.00 54.39 141 GLY C CA 1
ATOM 3232 C C . GLY C 1 141 ? 2.084 -14.439 -23.470 1.00 55.66 141 GLY C C 1
ATOM 3233 O O . GLY C 1 141 ? 2.112 -14.017 -24.628 1.00 55.54 141 GLY C O 1
ATOM 3234 N N . GLY C 1 142 ? 2.438 -13.699 -22.421 1.00 57.65 142 GLY C N 1
ATOM 3235 C CA . GLY C 1 142 ? 2.891 -12.308 -22.555 1.00 59.76 142 GLY C CA 1
ATOM 3236 C C . GLY C 1 142 ? 1.778 -11.333 -22.917 1.00 59.10 142 GLY C C 1
ATOM 3237 O O . GLY C 1 142 ? 2.035 -10.273 -23.502 1.00 59.71 142 GLY C O 1
ATOM 3238 N N . GLN C 1 143 ? 0.552 -11.682 -22.527 1.00 57.71 143 GLN C N 1
ATOM 3239 C CA . GLN C 1 143 ? -0.658 -11.031 -23.008 1.00 56.78 143 GLN C CA 1
ATOM 3240 C C . GLN C 1 143 ? -1.404 -10.192 -21.957 1.00 57.54 143 GLN C C 1
ATOM 3241 O O . GLN C 1 143 ? -0.809 -9.688 -20.998 1.00 60.01 143 GLN C O 1
ATOM 3247 N N . GLU D 1 4 ? -55.798 -23.996 -50.491 1.00 88.42 4 GLU D N 1
ATOM 3248 C CA . GLU D 1 4 ? -54.886 -23.037 -51.177 1.00 87.93 4 GLU D CA 1
ATOM 3249 C C . GLU D 1 4 ? -55.103 -21.599 -50.665 1.00 88.15 4 GLU D C 1
ATOM 3250 O O . GLU D 1 4 ? -55.755 -20.793 -51.341 1.00 91.44 4 GLU D O 1
ATOM 3256 N N . LEU D 1 5 ? -54.586 -21.268 -49.474 1.00 84.60 5 LEU D N 1
ATOM 3257 C CA . LEU D 1 5 ? -53.896 -22.196 -48.569 1.00 80.04 5 LEU D CA 1
ATOM 3258 C C . LEU D 1 5 ? -54.436 -22.015 -47.143 1.00 78.75 5 LEU D C 1
ATOM 3259 O O . LEU D 1 5 ? -53.735 -21.537 -46.246 1.00 76.50 5 LEU D O 1
ATOM 3264 N N . THR D 1 6 ? -55.691 -22.418 -46.958 1.00 80.17 6 THR D N 1
ATOM 3265 C CA . THR D 1 6 ? -56.464 -22.165 -45.740 1.00 79.76 6 THR D CA 1
ATOM 3266 C C . THR D 1 6 ? -56.166 -23.141 -44.604 1.00 76.26 6 THR D C 1
ATOM 3267 O O . THR D 1 6 ? -55.493 -24.157 -44.803 1.00 74.17 6 THR D O 1
ATOM 3271 N N . LEU D 1 7 ? -56.701 -22.832 -43.421 1.00 75.62 7 LEU D N 1
ATOM 3272 C CA . LEU D 1 7 ? -56.611 -23.711 -42.252 1.00 73.01 7 LEU D CA 1
ATOM 3273 C C . LEU D 1 7 ? -57.102 -25.127 -42.564 1.00 73.16 7 LEU D C 1
ATOM 3274 O O . LEU D 1 7 ? -56.422 -26.104 -42.239 1.00 70.43 7 LEU D O 1
ATOM 3279 N N . ASN D 1 8 ? -58.272 -25.223 -43.203 1.00 76.19 8 ASN D N 1
ATOM 3280 C CA . ASN D 1 8 ? -58.851 -26.511 -43.594 1.00 77.00 8 ASN D CA 1
ATOM 3281 C C . ASN D 1 8 ? -57.907 -27.371 -44.436 1.00 74.63 8 ASN D C 1
ATOM 3282 O O . ASN D 1 8 ? -57.830 -28.590 -44.231 1.00 73.78 8 ASN D O 1
ATOM 3287 N N . VAL D 1 9 ? -57.203 -26.719 -45.375 1.00 73.70 9 VAL D N 1
ATOM 3288 C CA . VAL D 1 9 ? -56.191 -27.370 -46.210 1.00 71.73 9 VAL D CA 1
ATOM 3289 C C . VAL D 1 9 ? -54.978 -27.839 -45.380 1.00 67.49 9 VAL D C 1
ATOM 3290 O O . VAL D 1 9 ? -54.523 -28.971 -45.545 1.00 66.45 9 VAL D O 1
ATOM 3294 N N . LEU D 1 10 ? -54.482 -26.978 -44.487 1.00 65.06 10 LEU D N 1
ATOM 3295 C CA . LEU D 1 10 ? -53.359 -27.318 -43.592 1.00 61.28 10 LEU D CA 1
ATOM 3296 C C . LEU D 1 10 ? -53.675 -28.542 -42.714 1.00 60.95 10 LEU D C 1
ATOM 3297 O O . LEU D 1 10 ? -52.792 -29.357 -42.438 1.00 58.42 10 LEU D O 1
ATOM 3302 N N . GLN D 1 11 ? -54.939 -28.652 -42.296 1.00 63.27 11 GLN D N 1
ATOM 3303 C CA . GLN D 1 11 ? -55.440 -29.766 -41.483 1.00 63.97 11 GLN D CA 1
ATOM 3304 C C . GLN D 1 11 ? -55.693 -31.030 -42.307 1.00 65.48 11 GLN D C 1
ATOM 3305 O O . GLN D 1 11 ? -55.862 -32.116 -41.747 1.00 65.84 11 GLN D O 1
ATOM 3311 N N . THR D 1 12 ? -55.718 -30.874 -43.630 1.00 66.83 12 THR D N 1
ATOM 3312 C CA . THR D 1 12 ? -56.131 -31.923 -44.569 1.00 69.24 12 THR D CA 1
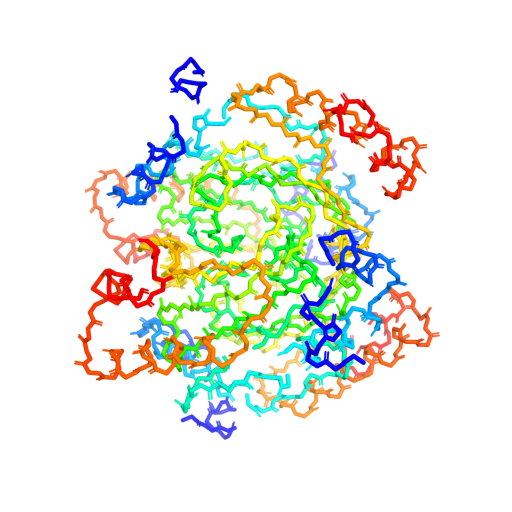ATOM 3313 C C . THR D 1 12 ? -54.956 -32.642 -45.240 1.00 67.24 12 THR D C 1
ATOM 3314 O O . THR D 1 12 ? -55.048 -33.826 -45.581 1.00 68.23 12 THR D O 1
ATOM 3326 N N . ASN D 1 14 ? -51.517 -34.567 -45.800 1.00 60.41 14 ASN D N 1
ATOM 3327 C CA . ASN D 1 14 ? -50.758 -35.593 -45.081 1.00 58.08 14 ASN D CA 1
ATOM 3328 C C . ASN D 1 14 ? -49.249 -35.310 -45.123 1.00 54.83 14 ASN D C 1
ATOM 3329 O O . ASN D 1 14 ? -48.812 -34.324 -45.732 1.00 53.92 14 ASN D O 1
ATOM 3334 N N . ALA D 1 15 ? -48.468 -36.176 -44.478 1.00 52.81 15 ALA D N 1
ATOM 3335 C CA . ALA D 1 15 ? -47.017 -36.014 -44.377 1.00 50.12 15 ALA D CA 1
ATOM 3336 C C . ALA D 1 15 ? -46.358 -35.802 -45.744 1.00 50.42 15 ALA D C 1
ATOM 3337 O O . ALA D 1 15 ? -45.601 -34.840 -45.923 1.00 48.38 15 ALA D O 1
ATOM 3339 N N . GLN D 1 16 ? -46.687 -36.672 -46.704 1.00 52.45 16 GLN D N 1
ATOM 3340 C CA . GLN D 1 16 ? -46.132 -36.597 -48.055 1.00 53.30 16 GLN D CA 1
ATOM 3341 C C . GLN D 1 16 ? -46.453 -35.262 -48.739 1.00 53.18 16 GLN D C 1
ATOM 3342 O O . GLN D 1 16 ? -45.608 -34.715 -49.449 1.00 52.68 16 GLN D O 1
ATOM 3348 N N . GLU D 1 17 ? -47.655 -34.741 -48.505 1.00 53.47 17 GLU D N 1
ATOM 3349 C CA . GLU D 1 17 ? -48.072 -33.470 -49.106 1.00 54.09 17 GLU D CA 1
ATOM 3350 C C . GLU D 1 17 ? -47.347 -32.269 -48.473 1.00 50.98 17 GLU D C 1
ATOM 3351 O O . GLU D 1 17 ? -47.138 -31.261 -49.130 1.00 51.06 17 GLU D O 1
ATOM 3357 N N . TYR D 1 18 ? -46.950 -32.391 -47.208 1.00 48.43 18 TYR D N 1
ATOM 3358 C CA . TYR D 1 18 ? -46.052 -31.404 -46.601 1.00 45.77 18 TYR D CA 1
ATOM 3359 C C . TYR D 1 18 ? -44.696 -31.433 -47.285 1.00 44.91 18 TYR D C 1
ATOM 3360 O O . TYR D 1 18 ? -44.233 -30.398 -47.753 1.00 44.98 18 TYR D O 1
ATOM 3369 N N . GLU D 1 19 ? -44.108 -32.622 -47.409 1.00 45.05 19 GLU D N 1
ATOM 3370 C CA . GLU D 1 19 ? -42.846 -32.815 -48.135 1.00 44.98 19 GLU D CA 1
ATOM 3371 C C . GLU D 1 19 ? -42.877 -32.366 -49.607 1.00 47.39 19 GLU D C 1
ATOM 3372 O O . GLU D 1 19 ? -41.869 -31.844 -50.115 1.00 46.52 19 GLU D O 1
ATOM 3378 N N . ASP D 1 20 ? -44.015 -32.583 -50.279 1.00 50.20 20 ASP D N 1
ATOM 3379 C CA . ASP D 1 20 ? -44.198 -32.189 -51.687 1.00 53.32 20 ASP D CA 1
ATOM 3380 C C . ASP D 1 20 ? -44.035 -30.689 -51.895 1.00 52.73 20 ASP D C 1
ATOM 3381 O O . ASP D 1 20 ? -43.481 -30.254 -52.906 1.00 53.78 20 ASP D O 1
ATOM 3386 N N . ILE D 1 21 ? -44.529 -29.908 -50.939 1.00 51.72 21 ILE D N 1
ATOM 3387 C CA . ILE D 1 21 ? -44.426 -28.454 -51.009 1.00 51.45 21 ILE D CA 1
ATOM 3388 C C . ILE D 1 21 ? -43.003 -27.988 -50.720 1.00 49.20 21 ILE D C 1
ATOM 3389 O O . ILE D 1 21 ? -42.500 -27.106 -51.416 1.00 49.84 21 ILE D O 1
ATOM 3394 N N . ARG D 1 22 ? -42.340 -28.590 -49.728 1.00 46.77 22 ARG D N 1
ATOM 3395 C CA . ARG D 1 22 ? -40.920 -28.294 -49.502 1.00 44.85 22 ARG D CA 1
ATOM 3396 C C . ARG D 1 22 ? -40.114 -28.605 -50.762 1.00 46.17 22 ARG D C 1
ATOM 3397 O O . ARG D 1 22 ? -39.214 -27.846 -51.124 1.00 45.92 22 ARG D O 1
ATOM 3405 N N . ALA D 1 23 ? -40.456 -29.712 -51.428 1.00 47.76 23 ALA D N 1
ATOM 3406 C CA . ALA D 1 23 ? -39.749 -30.175 -52.627 1.00 49.59 23 ALA D CA 1
ATOM 3407 C C . ALA D 1 23 ? -39.984 -29.285 -53.842 1.00 52.04 23 ALA D C 1
ATOM 3408 O O . ALA D 1 23 ? -39.121 -29.191 -54.712 1.00 53.41 23 ALA D O 1
ATOM 3410 N N . ALA D 1 24 ? -41.146 -28.639 -53.901 1.00 53.26 24 ALA D N 1
ATOM 3411 C CA . ALA D 1 24 ? -41.500 -27.787 -55.041 1.00 56.03 24 ALA D CA 1
ATOM 3412 C C . ALA D 1 24 ? -40.609 -26.549 -55.135 1.00 55.40 24 ALA D C 1
ATOM 3413 O O . ALA D 1 24 ? -40.373 -26.040 -56.221 1.00 57.45 24 ALA D O 1
ATOM 3415 N N . GLY D 1 25 ? -40.112 -26.072 -54.000 1.00 53.37 25 GLY D N 1
ATOM 3416 C CA . GLY D 1 25 ? -39.162 -24.957 -54.018 1.00 53.10 25 GLY D CA 1
ATOM 3417 C C . GLY D 1 25 ? -39.264 -24.026 -52.834 1.00 51.33 25 GLY D C 1
ATOM 3418 O O . GLY D 1 25 ? -40.240 -24.065 -52.079 1.00 50.66 25 GLY D O 1
ATOM 3419 N N . SER D 1 26 ? -38.245 -23.181 -52.688 1.00 50.86 26 SER D N 1
ATOM 3420 C CA . SER D 1 26 ? -38.103 -22.290 -51.535 1.00 49.49 26 SER D CA 1
ATOM 3421 C C . SER D 1 26 ? -39.305 -21.368 -51.399 1.00 50.53 26 SER D C 1
ATOM 3422 O O . SER D 1 26 ? -39.809 -21.155 -50.301 1.00 49.38 26 SER D O 1
ATOM 3425 N N . ASP D 1 27 ? -39.748 -20.822 -52.527 1.00 53.15 27 ASP D N 1
ATOM 3426 C CA . ASP D 1 27 ? -40.898 -19.925 -52.582 1.00 55.30 27 ASP D CA 1
ATOM 3427 C C . ASP D 1 27 ? -42.189 -20.581 -52.094 1.00 54.49 27 ASP D C 1
ATOM 3428 O O . ASP D 1 27 ? -42.899 -20.018 -51.259 1.00 53.96 27 ASP D O 1
ATOM 3433 N N . GLU D 1 28 ? -42.472 -21.771 -52.616 1.00 53.90 28 GLU D N 1
ATOM 3434 C CA . GLU D 1 28 ? -43.659 -22.533 -52.249 1.00 53.69 28 GLU D CA 1
ATOM 3435 C C . GLU D 1 28 ? -43.620 -22.881 -50.759 1.00 50.03 28 GLU D C 1
ATOM 3436 O O . GLU D 1 28 ? -44.609 -22.730 -50.049 1.00 49.88 28 GLU D O 1
ATOM 3442 N N . ARG D 1 29 ? -42.456 -23.306 -50.279 1.00 47.13 29 ARG D N 1
ATOM 3443 C CA . ARG D 1 29 ? -42.305 -23.626 -48.862 1.00 43.98 29 ARG D CA 1
ATOM 3444 C C . ARG D 1 29 ? -42.529 -22.402 -47.975 1.00 43.53 29 ARG D C 1
ATOM 3445 O O . ARG D 1 29 ? -43.211 -22.507 -46.957 1.00 42.84 29 ARG D O 1
ATOM 3453 N N . ARG D 1 30 ? -41.980 -21.250 -48.378 1.00 43.68 30 ARG D N 1
ATOM 3454 C CA . ARG D 1 30 ? -42.132 -19.997 -47.630 1.00 44.12 30 ARG D CA 1
ATOM 3455 C C . ARG D 1 30 ? -43.613 -19.622 -47.457 1.00 46.30 30 ARG D C 1
ATOM 3456 O O . ARG D 1 30 ? -44.034 -19.245 -46.358 1.00 45.63 30 ARG D O 1
ATOM 3464 N N . GLU D 1 31 ? -44.387 -19.729 -48.540 1.00 49.01 31 GLU D N 1
ATOM 3465 C CA . GLU D 1 31 ? -45.855 -19.541 -48.496 1.00 52.20 31 GLU D CA 1
ATOM 3466 C C . GLU D 1 31 ? -46.531 -20.475 -47.484 1.00 50.63 31 GLU D C 1
ATOM 3467 O O . GLU D 1 31 ? -47.342 -20.039 -46.659 1.00 51.14 31 GLU D O 1
ATOM 3473 N N . LEU D 1 32 ? -46.186 -21.760 -47.552 1.00 49.16 32 LEU D N 1
ATOM 3474 C CA . LEU D 1 32 ? -46.731 -22.762 -46.633 1.00 48.00 32 LEU D CA 1
ATOM 3475 C C . LEU D 1 32 ? -46.394 -22.399 -45.187 1.00 46.49 32 LEU D C 1
ATOM 3476 O O . LEU D 1 32 ? -47.270 -22.417 -44.313 1.00 46.77 32 LEU D O 1
ATOM 3481 N N . THR D 1 33 ? -45.129 -22.041 -44.961 1.00 44.93 33 THR D N 1
ATOM 3482 C CA . THR D 1 33 ? -44.644 -21.626 -43.651 1.00 43.88 33 THR D CA 1
ATOM 3483 C C . THR D 1 33 ? -45.413 -20.400 -43.142 1.00 45.70 33 THR D C 1
ATOM 3484 O O . THR D 1 33 ? -45.816 -20.356 -41.976 1.00 45.13 33 THR D O 1
ATOM 3488 N N . H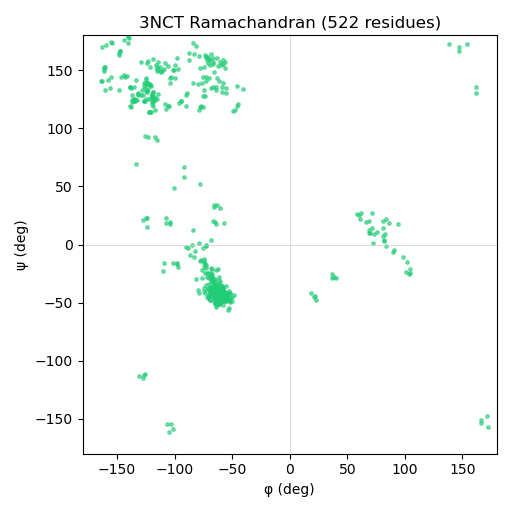IS D 1 34 ? -45.621 -19.415 -44.014 1.00 48.26 34 HIS D N 1
ATOM 3489 C CA . HIS D 1 34 ? -46.393 -18.224 -43.647 1.00 50.91 34 HIS D CA 1
ATOM 3490 C C . HIS D 1 34 ? -47.860 -18.537 -43.384 1.00 52.39 34 HIS D C 1
ATOM 3491 O O . HIS D 1 34 ? -48.469 -17.943 -42.496 1.00 53.41 34 HIS D O 1
ATOM 3498 N N . ALA D 1 35 ? -48.424 -19.461 -44.154 1.00 53.07 35 ALA D N 1
ATOM 3499 C CA . ALA D 1 35 ? -49.814 -19.875 -43.933 1.00 55.12 35 ALA D CA 1
ATOM 3500 C C . ALA D 1 35 ? -49.983 -20.487 -42.535 1.00 53.67 35 ALA D C 1
ATOM 3501 O O . ALA D 1 35 ? -50.978 -20.223 -41.863 1.00 55.41 35 ALA D O 1
ATOM 3503 N N . VAL D 1 36 ? -48.998 -21.273 -42.094 1.00 50.81 36 VAL D N 1
ATOM 3504 C CA . VAL D 1 36 ? -49.025 -21.880 -40.749 1.00 49.76 36 VAL D CA 1
ATOM 3505 C C . VAL D 1 36 ? -48.921 -20.816 -39.651 1.00 49.98 36 VAL D C 1
ATOM 3506 O O . VAL D 1 36 ? -49.739 -20.777 -38.725 1.00 50.75 36 VAL D O 1
ATOM 3518 N N . ARG D 1 38 ? -49.538 -17.658 -39.790 1.00 56.37 38 ARG D N 1
ATOM 3519 C CA . ARG D 1 38 ? -50.737 -16.791 -39.818 1.00 60.73 38 ARG D CA 1
ATOM 3520 C C . ARG D 1 38 ? -51.833 -17.284 -38.861 1.00 61.73 38 ARG D C 1
ATOM 3521 O O . ARG D 1 38 ? -52.620 -16.489 -38.328 1.00 63.90 38 ARG D O 1
ATOM 3529 N N . GLU D 1 39 ? -51.867 -18.596 -38.637 1.00 60.24 39 GLU D N 1
ATOM 3530 C CA . GLU D 1 39 ? -52.915 -19.215 -37.817 1.00 61.39 39 GLU D CA 1
ATOM 3531 C C . GLU D 1 39 ? -52.537 -19.247 -36.339 1.00 60.03 39 GLU D C 1
ATOM 3532 O O . GLU D 1 39 ? -53.336 -19.649 -35.492 1.00 61.00 39 GLU D O 1
ATOM 3538 N N . LEU D 1 40 ? -51.325 -18.788 -36.038 1.00 57.82 40 LEU D N 1
ATOM 3539 C CA . LEU D 1 40 ? -50.761 -18.899 -34.704 1.00 56.87 40 LEU D CA 1
ATOM 3540 C C . LEU D 1 40 ? -50.593 -17.548 -34.028 1.00 59.11 40 LEU D C 1
ATOM 3541 O O . LEU D 1 40 ? -50.344 -16.537 -34.687 1.00 60.09 40 LEU D O 1
ATOM 3546 N N . ASP D 1 41 ? -50.712 -17.544 -32.704 1.00 60.48 41 ASP D N 1
ATOM 3547 C CA . ASP D 1 41 ? -50.499 -16.338 -31.911 1.00 62.86 41 ASP D CA 1
ATOM 3548 C C . ASP D 1 41 ? -49.317 -16.519 -30.960 1.00 60.92 41 ASP D C 1
ATOM 3549 O O . ASP D 1 41 ? -49.340 -17.372 -30.067 1.00 60.05 41 ASP D O 1
ATOM 3554 N N . ALA D 1 42 ? -48.275 -15.723 -31.173 1.00 60.71 42 ALA D N 1
ATOM 3555 C CA . ALA D 1 42 ? -47.102 -15.745 -30.304 1.00 59.34 42 ALA D CA 1
ATOM 3556 C C . ALA D 1 42 ? -47.366 -14.853 -29.097 1.00 61.60 42 ALA D C 1
ATOM 3557 O O . ALA D 1 42 ? -47.943 -13.783 -29.243 1.00 64.72 42 ALA D O 1
ATOM 3559 N N . PRO D 1 43 ? -46.960 -15.295 -27.897 1.00 60.96 43 PRO D N 1
ATOM 3560 C CA . PRO D 1 43 ? -47.197 -14.469 -26.713 1.00 63.59 43 PRO D CA 1
ATOM 3561 C C . PRO D 1 43 ? -46.355 -13.195 -26.711 1.00 64.83 43 PRO D C 1
ATOM 3562 O O . PRO D 1 43 ? -45.385 -13.097 -27.469 1.00 63.33 43 PRO D O 1
ATOM 3566 N N . ASP D 1 44 ? -46.733 -12.230 -25.872 1.00 67.92 44 ASP D N 1
ATOM 3567 C CA . ASP D 1 44 ? -46.008 -10.964 -25.765 1.00 69.49 44 ASP D CA 1
ATOM 3568 C C . ASP D 1 44 ? -44.575 -11.165 -25.305 1.00 67.48 44 ASP D C 1
ATOM 3569 O O . ASP D 1 44 ? -44.301 -12.000 -24.439 1.00 66.20 44 ASP D O 1
ATOM 3574 N N . ASN D 1 45 ? -43.675 -10.388 -25.900 1.00 67.35 45 ASN D N 1
ATOM 3575 C CA . ASN D 1 45 ? -42.236 -10.445 -25.629 1.00 65.98 45 ASN D CA 1
ATOM 3576 C C . ASN D 1 45 ? -41.540 -11.694 -26.192 1.00 61.81 45 ASN D C 1
ATOM 3577 O O . ASN D 1 45 ? -40.330 -11.861 -26.022 1.00 61.07 45 ASN D O 1
ATOM 3582 N N . TRP D 1 46 ? -42.302 -12.547 -26.875 1.00 59.31 46 TRP D N 1
ATOM 3583 C CA . TRP D 1 46 ? -41.751 -13.713 -27.563 1.00 55.60 46 TRP D CA 1
ATOM 3584 C C . TRP D 1 46 ? -41.614 -13.434 -29.056 1.00 54.69 46 TRP D C 1
ATOM 3585 O O . TRP D 1 46 ? -42.401 -12.675 -29.616 1.00 56.50 46 TRP D O 1
ATOM 3596 N N . THR D 1 47 ? -40.628 -14.059 -29.697 1.00 51.80 47 THR D N 1
ATOM 3597 C CA . THR D 1 47 ? -40.501 -14.002 -31.147 1.00 50.71 47 THR D CA 1
ATOM 3598 C C . THR D 1 47 ? -41.032 -15.285 -31.791 1.00 48.48 47 THR D C 1
ATOM 3599 O O . THR D 1 47 ? -41.026 -16.363 -31.182 1.00 47.19 47 THR D O 1
ATOM 3611 N N . ASN D 1 49 ? -40.543 -17.352 -35.456 1.00 41.86 49 ASN D N 1
ATOM 3612 C CA . ASN D 1 49 ? -39.736 -17.456 -36.671 1.00 40.76 49 ASN D CA 1
ATOM 3613 C C . ASN D 1 49 ? -39.959 -18.790 -37.359 1.00 38.75 49 ASN D C 1
ATOM 3614 O O . ASN D 1 49 ? -39.890 -19.832 -36.720 1.00 36.51 49 ASN D O 1
ATOM 3619 N N . GLY D 1 50 ? -40.220 -18.740 -38.663 1.00 39.30 50 GLY D N 1
ATOM 3620 C CA . GLY D 1 50 ? -40.251 -19.938 -39.494 1.00 38.38 50 GLY D CA 1
ATOM 3621 C C . GLY D 1 50 ? -38.865 -20.281 -40.025 1.00 37.40 50 GLY D C 1
ATOM 3622 O O . GLY D 1 50 ? -37.979 -19.426 -40.062 1.00 37.70 50 GLY D O 1
ATOM 3623 N N . GLU D 1 51 ? -38.670 -21.539 -40.412 1.00 35.95 51 GLU D N 1
ATOM 3624 C CA . GLU D 1 51 ? -37.451 -21.938 -41.113 1.00 34.88 51 GLU D CA 1
ATOM 3625 C C . GLU D 1 51 ? -37.648 -21.766 -42.611 1.00 35.56 51 GLU D C 1
ATOM 3626 O O . GLU D 1 51 ? -38.628 -22.264 -43.171 1.00 36.48 51 GLU D O 1
ATOM 3632 N N . TYR D 1 52 ? -36.699 -21.105 -43.264 1.00 35.58 52 TYR D N 1
ATOM 3633 C CA . TYR D 1 52 ? -36.807 -20.879 -44.700 1.00 36.85 52 TYR D CA 1
ATOM 3634 C C . TYR D 1 52 ? -35.808 -21.676 -45.518 1.00 36.36 52 TYR D C 1
ATOM 3635 O O . TYR D 1 52 ? -36.047 -21.919 -46.701 1.00 38.05 52 TYR D O 1
ATOM 3644 N N . GLY D 1 53 ? -34.704 -22.074 -44.888 1.00 34.28 53 GLY D N 1
ATOM 3645 C CA . GLY D 1 53 ? -33.715 -22.933 -45.527 1.00 34.11 53 GLY D CA 1
ATOM 3646 C C . GLY D 1 53 ? -33.461 -24.149 -44.643 1.00 32.94 53 GLY D C 1
ATOM 3647 O O . GLY D 1 53 ? -34.345 -24.982 -44.455 1.00 32.10 53 GLY D O 1
ATOM 3648 N N . SER D 1 54 ? -32.262 -24.243 -44.085 1.00 32.07 54 SER D N 1
ATOM 3649 C CA . SER D 1 54 ? -31.972 -25.322 -43.137 1.00 32.21 54 SER D CA 1
ATOM 3650 C C . SER D 1 54 ? -31.454 -24.799 -41.799 1.00 31.39 54 SER D C 1
ATOM 3651 O O . SER D 1 54 ? -30.813 -25.539 -41.052 1.00 31.36 54 SER D O 1
ATOM 3654 N N . GLU D 1 55 ? -31.775 -23.543 -41.487 1.00 31.43 55 GLU D N 1
ATOM 3655 C CA . GLU D 1 55 ? -31.230 -22.889 -40.288 1.00 31.77 55 GLU D CA 1
ATOM 3656 C C . GLU D 1 55 ? -31.733 -23.495 -38.971 1.00 30.65 55 GLU D C 1
ATOM 3657 O O . GLU D 1 55 ? -31.104 -23.341 -37.941 1.00 30.39 55 GLU D O 1
ATOM 3663 N N . PHE D 1 56 ? -32.863 -24.189 -39.002 1.00 30.71 56 PHE D N 1
ATOM 3664 C CA . PHE D 1 56 ? -33.316 -24.896 -37.808 1.00 30.15 56 PHE D CA 1
ATOM 3665 C C . PHE D 1 56 ? -33.132 -26.418 -37.972 1.00 30.05 56 PHE D C 1
ATOM 3666 O O . PHE D 1 56 ? -33.814 -27.212 -37.306 1.00 29.83 56 PHE D O 1
ATOM 3674 N N . GLY D 1 57 ? -32.225 -26.820 -38.858 1.00 29.97 57 GLY D N 1
ATOM 3675 C CA . GLY D 1 57 ? -31.923 -28.248 -39.060 1.00 29.82 57 GLY D CA 1
ATOM 3676 C C . GLY D 1 57 ? -32.537 -28.843 -40.317 1.00 30.34 57 GLY D C 1
ATOM 3677 O O . GLY D 1 57 ? -32.054 -29.860 -40.831 1.00 30.62 57 GLY D O 1
ATOM 3678 N N . GLY D 1 58 ? -33.639 -28.250 -40.778 1.00 29.91 58 GLY D N 1
ATOM 3679 C CA . GLY D 1 58 ? -34.245 -28.646 -42.043 1.00 31.36 58 GLY D CA 1
ATOM 3680 C C . GLY D 1 58 ? -35.026 -29.958 -41.963 1.00 32.07 58 GLY D C 1
ATOM 3681 O O . GLY D 1 58 ? -35.428 -30.498 -42.993 1.00 32.89 58 GLY D O 1
ATOM 3682 N N . PHE D 1 59 ? -35.251 -30.453 -40.744 1.00 31.10 59 PHE D N 1
ATOM 3683 C CA . PHE D 1 59 ? -35.872 -31.765 -40.540 1.00 32.01 59 PHE D CA 1
ATOM 3684 C C . PHE D 1 59 ? -37.340 -31.825 -40.958 1.00 32.78 59 PHE D C 1
ATOM 3685 O O . PHE D 1 59 ? -37.823 -32.883 -41.354 1.00 33.56 59 PHE D O 1
ATOM 3693 N N . PHE D 1 60 ? -38.043 -30.699 -40.859 1.00 32.59 60 PHE D N 1
ATOM 3694 C CA . PHE D 1 60 ? -39.490 -30.671 -41.073 1.00 34.02 60 PHE D CA 1
ATOM 3695 C C . PHE D 1 60 ? -39.888 -29.659 -42.129 1.00 34.89 60 PHE D C 1
ATOM 3696 O O . PHE D 1 60 ? -39.332 -28.553 -42.162 1.00 35.32 60 PHE D O 1
ATOM 3704 N N . PRO D 1 61 ? -40.855 -30.025 -43.001 1.00 36.50 61 PRO D N 1
ATOM 3705 C CA . PRO D 1 61 ? -41.293 -29.117 -44.070 1.00 37.36 61 PRO D CA 1
ATOM 3706 C C . PRO D 1 61 ? -41.697 -27.750 -43.533 1.00 37.21 61 PRO D C 1
ATOM 3707 O O . PRO D 1 61 ? -41.324 -26.738 -44.124 1.00 37.57 61 PRO D O 1
ATOM 3711 N N . VAL D 1 62 ? -42.429 -27.717 -42.418 1.00 36.50 62 VAL D N 1
ATOM 3712 C CA . VAL D 1 62 ? -42.606 -26.469 -41.675 1.00 36.16 62 VAL D CA 1
ATOM 3713 C C . VAL D 1 62 ? -42.033 -26.632 -40.275 1.00 34.88 62 VAL D C 1
ATOM 3714 O O . VAL D 1 62 ? -42.304 -27.621 -39.585 1.00 34.74 62 VAL D O 1
ATOM 3718 N N . GLN D 1 63 ? -41.220 -25.670 -39.870 1.00 34.26 63 GLN D N 1
ATOM 3719 C CA . GLN D 1 63 ? -40.790 -25.584 -38.492 1.00 33.45 63 GLN D CA 1
ATOM 3720 C C . GLN D 1 63 ? -40.924 -24.133 -38.042 1.00 34.31 63 GLN D C 1
ATOM 3721 O O . GLN D 1 63 ? -40.348 -23.235 -38.653 1.00 34.81 63 GLN D O 1
ATOM 3727 N N . VAL D 1 64 ? -41.679 -23.919 -36.973 1.00 34.47 64 VAL D N 1
ATOM 3728 C CA . VAL D 1 64 ? -41.838 -22.583 -36.420 1.00 36.14 64 VAL D CA 1
ATOM 3729 C C . VAL D 1 64 ? -41.307 -22.598 -34.997 1.00 35.69 64 VAL D C 1
ATOM 3730 O O . VAL D 1 64 ? -41.704 -23.444 -34.189 1.00 36.06 64 VAL D O 1
ATOM 3734 N N . ARG D 1 65 ? -40.386 -21.689 -34.700 1.00 35.36 65 ARG D N 1
ATOM 3735 C CA . ARG D 1 65 ? -39.848 -21.585 -33.346 1.00 35.21 65 ARG D CA 1
ATOM 3736 C C . ARG D 1 65 ? -40.432 -20.415 -32.590 1.00 36.88 65 ARG D C 1
ATOM 3737 O O . ARG D 1 65 ? -40.708 -19.364 -33.169 1.00 38.16 65 ARG D O 1
ATOM 3745 N N . PHE D 1 66 ? -40.624 -20.611 -31.292 1.00 37.13 66 PHE D N 1
ATOM 3746 C CA . PHE D 1 66 ? -41.191 -19.586 -30.428 1.00 39.09 66 PHE D CA 1
ATOM 3747 C C . PHE D 1 66 ? -40.232 -19.428 -29.286 1.00 39.11 66 PHE D C 1
ATOM 3748 O O . PHE D 1 66 ? -39.926 -20.397 -28.586 1.00 38.19 66 PHE D O 1
ATOM 3756 N N . THR D 1 67 ? -39.763 -18.202 -29.100 1.00 40.40 67 THR D N 1
ATOM 3757 C CA . THR D 1 67 ? -38.666 -17.943 -28.193 1.00 41.28 67 THR D CA 1
ATOM 3758 C C . THR D 1 67 ? -38.951 -16.716 -27.315 1.00 43.96 67 THR D C 1
ATOM 3759 O O . THR D 1 67 ? -39.244 -15.643 -27.837 1.00 44.69 67 THR D O 1
ATOM 3763 N N . PRO D 1 68 ? -38.864 -16.881 -25.979 1.00 45.29 68 PRO D N 1
ATOM 3764 C CA . PRO D 1 68 ? -38.959 -15.737 -25.072 1.00 48.26 68 PRO D CA 1
ATOM 3765 C C . PRO D 1 68 ? -37.758 -14.827 -25.263 1.00 49.38 68 PRO D C 1
ATOM 3766 O O . PRO D 1 68 ? -36.723 -15.277 -25.749 1.00 47.94 68 PRO D O 1
ATOM 3770 N N . ALA D 1 69 ? -37.900 -13.559 -24.887 1.00 52.68 69 ALA D N 1
ATOM 3771 C CA . ALA D 1 69 ? -36.836 -12.561 -25.082 1.00 54.08 69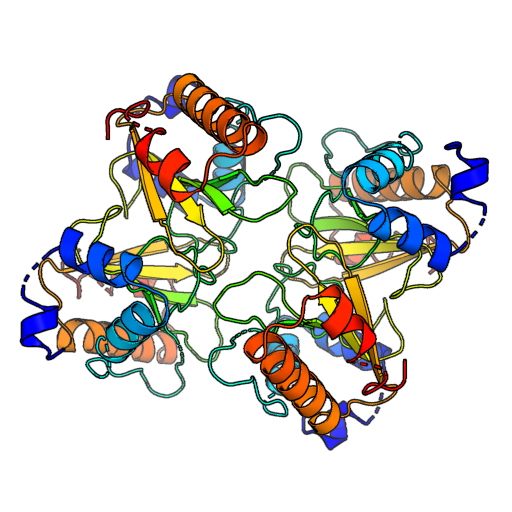 ALA D CA 1
ATOM 3772 C C . ALA D 1 69 ? -35.485 -12.953 -24.470 1.00 53.72 69 ALA D C 1
ATOM 3773 O O . ALA D 1 69 ? -34.437 -12.654 -25.049 1.00 53.81 69 ALA D O 1
ATOM 3775 N N . HIS D 1 70 ? -35.511 -13.627 -23.319 1.00 54.14 70 HIS D N 1
ATOM 3776 C CA . HIS D 1 70 ? -34.280 -14.025 -22.616 1.00 54.53 70 HIS D CA 1
ATOM 3777 C C . HIS D 1 70 ? -33.504 -15.206 -23.246 1.00 51.85 70 HIS D C 1
ATOM 3778 O O . HIS D 1 70 ? -32.353 -15.480 -22.877 1.00 51.63 70 HIS D O 1
ATOM 3785 N N . GLU D 1 71 ? -34.144 -15.902 -24.184 1.00 49.89 71 GLU D N 1
ATOM 3786 C CA . GLU D 1 71 ? -33.511 -16.970 -24.973 1.00 48.09 71 GLU D CA 1
ATOM 3787 C C . GLU D 1 71 ? -32.961 -18.198 -24.206 1.00 46.83 71 GLU D C 1
ATOM 3788 O O . GLU D 1 71 ? -32.104 -18.916 -24.728 1.00 45.38 71 GLU D O 1
ATOM 3794 N N . ARG D 1 72 ? -33.461 -18.446 -22.995 1.00 47.31 72 ARG D N 1
ATOM 3795 C CA . ARG D 1 72 ? -33.002 -19.585 -22.189 1.00 46.92 72 ARG D CA 1
ATOM 3796 C C . ARG D 1 72 ? -33.521 -20.925 -22.714 1.00 44.27 72 ARG D C 1
ATOM 3797 O O . ARG D 1 72 ? -32.940 -21.970 -22.445 1.00 43.46 72 ARG D O 1
ATOM 3805 N N . PHE D 1 73 ? -34.638 -20.882 -23.432 1.00 42.95 73 PHE D N 1
ATOM 3806 C CA . PHE D 1 73 ? -35.198 -22.069 -24.080 1.00 40.69 73 PHE D CA 1
ATOM 3807 C C . PHE D 1 73 ? -36.037 -21.599 -25.250 1.00 39.71 73 PHE D C 1
ATOM 3808 O O . PHE D 1 73 ? -36.220 -20.394 -25.447 1.00 41.12 73 PHE D O 1
ATOM 3816 N N . HIS D 1 74 ? -36.539 -22.541 -26.030 1.00 37.76 74 HIS D N 1
ATOM 3817 C CA . HIS D 1 74 ? -37.554 -22.229 -27.020 1.00 37.16 74 HIS D CA 1
ATOM 3818 C C . HIS D 1 74 ? -38.483 -23.419 -27.201 1.00 36.17 74 HIS D C 1
ATOM 3819 O O . HIS D 1 74 ? -38.175 -24.529 -26.750 1.00 35.19 74 HIS D O 1
ATOM 3826 N N . LEU D 1 75 ? -39.623 -23.168 -27.837 1.00 36.18 75 LEU D N 1
ATOM 3827 C CA . LEU D 1 75 ? -40.481 -24.236 -28.344 1.00 35.73 75 LEU D CA 1
ATOM 3828 C C . LEU D 1 75 ? -40.415 -24.259 -29.862 1.00 34.89 75 LEU D C 1
ATOM 3829 O O . LEU D 1 75 ? -40.168 -23.236 -30.492 1.00 35.47 75 LEU D O 1
ATOM 3834 N N . ALA D 1 76 ? -40.609 -25.436 -30.441 1.00 34.09 76 ALA D N 1
ATOM 3835 C CA . ALA D 1 76 ? -40.603 -25.565 -31.886 1.00 33.57 76 ALA D CA 1
ATOM 3836 C C . ALA D 1 76 ? -41.778 -26.416 -32.314 1.00 33.75 76 ALA D C 1
ATOM 3837 O O . ALA D 1 76 ? -41.925 -27.551 -31.845 1.00 33.72 76 ALA D O 1
ATOM 3839 N N . LEU D 1 77 ? -42.595 -25.854 -33.202 1.00 34.55 77 LEU D N 1
ATOM 3840 C CA . LEU D 1 77 ? -43.704 -26.559 -33.839 1.00 35.62 77 LEU D CA 1
ATOM 3841 C C . LEU D 1 77 ? -43.206 -27.198 -35.124 1.00 35.43 77 LEU D C 1
ATOM 3842 O O . LEU D 1 77 ? -42.735 -26.507 -36.025 1.00 35.72 77 LEU D O 1
ATOM 3847 N N . CYS D 1 78 ? -43.296 -28.523 -35.191 1.00 35.61 78 CYS D N 1
ATOM 3848 C CA . CYS D 1 78 ? -42.725 -29.294 -36.295 1.00 35.33 78 CYS D CA 1
ATOM 3849 C C . CYS D 1 78 ? -43.842 -30.054 -37.025 1.00 36.54 78 CYS D C 1
ATOM 3850 O O . CYS D 1 78 ? -44.671 -30.706 -36.388 1.00 37.08 78 CYS D O 1
ATOM 3853 N N . SER D 1 79 ? -43.863 -29.954 -38.354 1.00 36.25 79 SER D N 1
ATOM 3854 C CA . SER D 1 79 ? -44.978 -30.463 -39.150 1.00 37.53 79 SER D CA 1
ATOM 3855 C C . SER D 1 79 ? -44.812 -31.937 -39.532 1.00 37.58 79 SER D C 1
ATOM 3856 O O . SER D 1 79 ? -43.715 -32.480 -39.433 1.00 36.69 79 SER D O 1
ATOM 3859 N N . PRO D 1 80 ? -45.901 -32.578 -39.991 1.00 39.32 80 PRO D N 1
ATOM 3860 C CA . PRO D 1 80 ? -45.793 -33.887 -40.629 1.00 40.45 80 PRO D CA 1
ATOM 3861 C C . PRO D 1 80 ? -44.833 -33.839 -41.813 1.00 40.43 80 PRO D C 1
ATOM 3862 O O . PRO D 1 80 ? -44.659 -32.788 -42.426 1.00 40.32 80 PRO D O 1
ATOM 3866 N N . GLY D 1 81 ? -44.210 -34.970 -42.112 1.00 40.89 81 GLY D N 1
ATOM 3867 C CA . GLY D 1 81 ? -43.258 -35.092 -43.214 1.00 41.56 81 GLY D CA 1
ATOM 3868 C C . GLY D 1 81 ? -42.614 -36.461 -43.137 1.00 42.17 81 GLY D C 1
ATOM 3869 O O . GLY D 1 81 ? -43.190 -37.373 -42.547 1.00 43.18 81 GLY D O 1
ATOM 3870 N N . ASP D 1 82 ? -41.424 -36.612 -43.720 1.00 42.33 82 ASP D N 1
ATOM 3871 C CA . ASP D 1 82 ? -40.711 -37.894 -43.696 1.00 43.34 82 ASP D CA 1
ATOM 3872 C C . ASP D 1 82 ? -40.417 -38.353 -42.274 1.00 42.20 82 ASP D C 1
ATOM 3873 O O . ASP D 1 82 ? -40.480 -39.537 -41.980 1.00 43.63 82 ASP D O 1
ATOM 3878 N N . VAL D 1 83 ? -40.088 -37.410 -41.400 1.00 40.36 83 VAL D N 1
ATOM 3879 C CA . VAL D 1 83 ? -39.620 -37.733 -40.048 1.00 39.75 83 VAL D CA 1
ATOM 3880 C C . VAL D 1 83 ? -40.761 -38.088 -39.080 1.00 40.40 83 VAL D C 1
ATOM 3881 O O . VAL D 1 83 ? -40.633 -39.003 -38.250 1.00 41.05 83 VAL D O 1
ATOM 3885 N N . SER D 1 84 ? -41.876 -37.374 -39.190 1.00 40.80 84 SER D N 1
ATOM 3886 C CA . SER D 1 84 ? -42.985 -37.538 -38.246 1.00 41.61 84 SER D CA 1
ATOM 3887 C C . SER D 1 84 ? -44.312 -37.520 -39.000 1.00 43.42 84 SER D C 1
ATOM 3888 O O . SER D 1 84 ? -44.512 -36.689 -39.892 1.00 43.11 84 SER D O 1
ATOM 3891 N N . GLN D 1 85 ? -45.209 -38.444 -38.654 1.00 45.00 85 GLN D N 1
ATOM 3892 C CA . GLN D 1 85 ? -46.537 -38.475 -39.256 1.00 47.02 85 GLN D CA 1
ATOM 3893 C C . GLN D 1 85 ? -47.433 -37.376 -38.679 1.00 46.35 85 GLN D C 1
ATOM 3894 O O . GLN D 1 85 ? -48.395 -36.966 -39.308 1.00 47.99 85 GLN D O 1
ATOM 3900 N N . VAL D 1 86 ? -47.091 -36.896 -37.486 1.00 44.29 86 VAL D N 1
ATOM 3901 C CA . VAL D 1 86 ? -47.914 -35.944 -36.746 1.00 44.07 86 VAL D CA 1
ATOM 3902 C C . VAL D 1 86 ? -47.163 -34.626 -36.498 1.00 42.14 86 VAL D C 1
ATOM 3903 O O . VAL D 1 86 ? -45.937 -34.582 -36.554 1.00 40.04 86 VAL D O 1
ATOM 3907 N N . TRP D 1 87 ? -47.907 -33.561 -36.217 1.00 42.39 87 TRP D N 1
ATOM 3908 C CA . TRP D 1 87 ? -47.313 -32.322 -35.736 1.00 41.18 87 TRP D CA 1
ATOM 3909 C C . TRP D 1 87 ? -46.776 -32.580 -34.342 1.00 40.27 87 TRP D C 1
ATOM 3910 O O . TRP D 1 87 ? -47.469 -33.210 -33.527 1.00 40.42 87 TRP D O 1
ATOM 3921 N N . VAL D 1 88 ? -45.555 -32.115 -34.066 1.00 38.21 88 VAL D N 1
ATOM 3922 C CA . VAL D 1 88 ? -45.052 -32.129 -32.695 1.00 37.95 88 VAL D CA 1
ATOM 3923 C C . VAL D 1 88 ? -44.682 -30.737 -32.198 1.00 37.14 88 VAL D C 1
ATOM 3924 O O . VAL D 1 88 ? -44.124 -29.920 -32.935 1.00 36.92 88 VAL D O 1
ATOM 3928 N N . LEU D 1 89 ? -45.038 -30.465 -30.951 1.00 37.24 89 LEU D N 1
ATOM 3929 C CA . LEU D 1 89 ? -44.572 -29.278 -30.262 1.00 36.90 89 LEU D CA 1
ATOM 3930 C C . LEU D 1 89 ? -43.552 -29.720 -29.228 1.00 36.32 89 LEU D C 1
ATOM 3931 O O . LEU D 1 89 ? -43.883 -30.471 -28.302 1.00 36.93 89 LEU D O 1
ATOM 3936 N N . VAL D 1 90 ? -42.316 -29.260 -29.407 1.00 35.20 90 VAL D N 1
ATOM 3937 C CA . VAL D 1 90 ? -41.217 -29.579 -28.499 1.00 35.19 90 VAL D CA 1
ATOM 3938 C C . VAL D 1 90 ? -40.763 -28.353 -27.696 1.00 35.78 90 VAL D C 1
ATOM 3939 O O . VAL D 1 90 ? -40.853 -27.200 -28.163 1.00 35.89 90 VAL D O 1
ATOM 3943 N N . LEU D 1 91 ? -40.289 -28.598 -26.483 1.00 36.20 91 LEU D N 1
ATOM 3944 C CA . LEU D 1 91 ? -39.621 -27.560 -25.716 1.00 37.08 91 LEU D CA 1
ATOM 3945 C C . LEU D 1 91 ? -38.166 -27.989 -25.520 1.00 36.83 91 LEU D C 1
ATOM 3946 O O . LEU D 1 91 ? -37.890 -29.092 -25.022 1.00 37.05 91 LEU D O 1
ATOM 3951 N N . VAL D 1 92 ? -37.245 -27.116 -25.921 1.00 36.16 92 VAL D N 1
ATOM 3952 C CA . VAL D 1 92 ? -35.817 -27.380 -25.843 1.00 35.79 92 VAL D CA 1
ATOM 3953 C C . VAL D 1 92 ? -35.136 -26.320 -24.981 1.00 37.16 92 VAL D C 1
ATOM 3954 O O . VAL D 1 92 ? -35.087 -25.143 -25.351 1.00 36.46 92 VAL D O 1
ATOM 3958 N N . ASN D 1 93 ? -34.606 -26.736 -23.837 1.00 38.24 93 ASN D N 1
ATOM 3959 C CA . ASN D 1 93 ? -33.715 -25.877 -23.073 1.00 39.88 93 ASN D CA 1
ATOM 3960 C C . ASN D 1 93 ? -32.449 -25.573 -23.883 1.00 39.49 93 ASN D C 1
ATOM 3961 O O . ASN D 1 93 ? -31.957 -26.446 -24.608 1.00 37.99 93 ASN D O 1
ATOM 3966 N N . ALA D 1 94 ? -31.924 -24.351 -23.774 1.00 40.54 94 ALA D N 1
ATOM 3967 C CA . ALA D 1 94 ? -30.610 -24.071 -24.347 1.00 41.27 94 ALA D CA 1
ATOM 3968 C C . ALA D 1 94 ? -29.617 -25.081 -23.764 1.00 42.02 94 ALA D C 1
ATOM 3969 O O . ALA D 1 94 ? -29.562 -25.267 -22.554 1.00 44.29 94 ALA D O 1
ATOM 3971 N N . GLY D 1 95 ? -28.836 -25.741 -24.603 1.00 41.11 95 GLY D N 1
ATOM 3972 C CA . GLY D 1 95 ? -27.917 -26.754 -24.069 1.00 41.59 95 GLY D CA 1
ATOM 3973 C C . GLY D 1 95 ? -28.465 -28.172 -24.194 1.00 40.38 95 GLY D C 1
ATOM 3974 O O . GLY D 1 95 ? -27.738 -29.124 -23.957 1.00 40.99 95 GLY D O 1
ATOM 3975 N N . GLY D 1 96 ? -29.748 -28.302 -24.542 1.00 38.86 96 GLY D N 1
ATOM 3976 C CA . GLY D 1 96 ? -30.303 -29.574 -25.013 1.00 38.16 96 GLY D CA 1
ATOM 3977 C C . GLY D 1 96 ? -31.111 -30.384 -24.014 1.00 38.53 96 GLY D C 1
ATOM 3978 O O . GLY D 1 96 ? -31.819 -31.318 -24.400 1.00 37.90 96 GLY D O 1
ATOM 3979 N N . GLU D 1 97 ? -30.989 -30.021 -22.737 1.00 39.62 97 GLU D N 1
ATOM 3980 C CA A GLU D 1 97 ? -31.758 -30.647 -21.674 0.50 40.37 97 GLU D CA 1
ATOM 3981 C CA B GLU D 1 97 ? -31.711 -30.670 -21.643 0.50 40.38 97 GLU D CA 1
ATOM 3982 C C . GLU D 1 97 ? -32.115 -29.608 -20.619 1.00 41.24 97 GLU D C 1
ATOM 3983 O O . GLU D 1 97 ? -31.294 -28.773 -20.270 1.00 42.05 97 GLU D O 1
ATOM 3994 N N . PRO D 1 98 ? -33.365 -29.658 -20.108 1.00 41.41 98 PRO D N 1
ATOM 3995 C CA . PRO D 1 98 ? -34.443 -30.621 -20.411 1.00 40.61 98 PRO D CA 1
ATOM 3996 C C . PRO D 1 98 ? -35.038 -30.472 -21.807 1.00 38.74 98 PRO D C 1
ATOM 3997 O O . PRO D 1 98 ? -34.910 -29.426 -22.448 1.00 37.64 98 PRO D O 1
ATOM 4001 N N . PHE D 1 99 ? -35.666 -31.544 -22.269 1.00 37.81 99 PHE D N 1
ATOM 4002 C CA . PHE D 1 99 ? -36.254 -31.580 -23.580 1.00 36.41 99 PHE D CA 1
ATOM 4003 C C . PHE D 1 99 ? -37.481 -32.454 -23.501 1.00 37.01 99 PHE D C 1
ATOM 4004 O O . PHE D 1 99 ? -37.488 -33.463 -22.778 1.00 38.43 99 PHE D O 1
ATOM 4012 N N . ALA D 1 100 ? -38.517 -32.085 -24.244 1.00 36.12 100 ALA D N 1
ATOM 4013 C CA . ALA D 1 100 ? -39.695 -32.939 -24.340 1.00 36.98 100 ALA D CA 1
ATOM 4014 C C . ALA D 1 100 ? -40.545 -32.598 -25.543 1.00 36.10 100 ALA D C 1
ATOM 4015 O O . ALA D 1 100 ? -40.597 -31.450 -25.973 1.00 35.67 100 ALA D O 1
ATOM 4017 N N . VAL D 1 101 ? -41.220 -33.606 -26.075 1.00 36.36 101 VAL D N 1
ATOM 4018 C CA . VAL D 1 101 ? -42.416 -33.355 -26.856 1.00 36.55 101 VAL D CA 1
ATOM 4019 C C . VAL D 1 101 ? -43.511 -33.018 -25.832 1.00 38.21 101 VAL D C 1
ATOM 4020 O O . VAL D 1 101 ? -43.819 -33.836 -24.967 1.00 38.69 101 VAL D O 1
ATOM 4024 N N . VAL D 1 102 ? -44.062 -31.807 -25.903 1.00 38.40 102 VAL D N 1
ATOM 4025 C CA . VAL D 1 102 ? -45.083 -31.386 -24.938 1.00 40.17 102 VAL D CA 1
ATOM 4026 C C . VAL D 1 102 ? -46.505 -31.569 -25.479 1.00 42.18 102 VAL D C 1
ATOM 4027 O O . VAL D 1 102 ? -47.475 -31.618 -24.710 1.00 44.33 102 VAL D O 1
ATOM 4031 N N . GLN D 1 103 ? -46.620 -31.679 -26.797 1.00 42.13 103 GLN D N 1
ATOM 4032 C CA . GLN D 1 103 ? -47.904 -31.873 -27.454 1.00 44.63 103 GLN D CA 1
ATOM 4033 C C . GLN D 1 103 ? -47.705 -32.544 -28.803 1.00 44.18 103 GLN D C 1
ATOM 4034 O O . GLN D 1 103 ? -46.716 -32.299 -29.487 1.00 42.25 103 GLN D O 1
ATOM 4040 N N . VAL D 1 104 ? -48.650 -33.405 -29.160 1.00 46.42 104 VAL D N 1
ATOM 4041 C CA . VAL D 1 104 ? -48.687 -34.060 -30.458 1.00 47.55 104 VAL D CA 1
ATOM 4042 C C . VAL D 1 104 ? -50.073 -33.834 -31.050 1.00 50.07 104 VAL D C 1
ATOM 4043 O O . VAL D 1 104 ? -51.071 -34.004 -30.359 1.00 52.06 104 VAL D O 1
ATOM 4047 N N . GLN D 1 105 ? -50.138 -33.430 -32.317 1.00 50.59 105 GLN D N 1
ATOM 4048 C CA . GLN D 1 105 ? -51.432 -33.224 -32.993 1.00 53.31 105 GLN D CA 1
ATOM 4049 C C . GLN D 1 105 ? -51.486 -34.009 -34.302 1.00 53.83 105 GLN D C 1
ATOM 4050 O O . GLN D 1 105 ? -50.638 -33.831 -35.175 1.00 52.19 105 GLN D O 1
ATOM 4056 N N . ARG D 1 106 ? -52.483 -34.878 -34.442 1.00 56.53 106 ARG D N 1
ATOM 4057 C CA . ARG D 1 106 ? -52.645 -35.639 -35.685 1.00 58.12 106 ARG D CA 1
ATOM 4058 C C . ARG D 1 106 ? -53.036 -34.723 -36.850 1.00 58.77 106 ARG D C 1
ATOM 4059 O O . ARG D 1 106 ? -52.684 -34.982 -38.000 1.00 58.78 106 ARG D O 1
ATOM 4067 N N . ARG D 1 107 ? -53.743 -33.645 -36.527 1.00 59.53 107 ARG D N 1
ATOM 4068 C CA . ARG D 1 107 ? -54.067 -32.601 -37.484 1.00 60.73 107 ARG D CA 1
ATOM 4069 C C . ARG D 1 107 ? -53.785 -31.261 -36.831 1.00 59.12 107 ARG D C 1
ATOM 4070 O O . ARG D 1 107 ? -54.052 -31.078 -35.639 1.00 59.08 107 ARG D O 1
ATOM 4078 N N . PHE D 1 108 ? -53.250 -30.330 -37.617 1.00 58.03 108 PHE D N 1
ATOM 4079 C CA . PHE D 1 108 ? -52.900 -28.993 -37.140 1.00 56.62 108 PHE D CA 1
ATOM 4080 C C . PHE D 1 108 ? -54.039 -28.380 -36.323 1.00 58.57 108 PHE D C 1
ATOM 4081 O O . PHE D 1 108 ? -55.133 -28.170 -36.831 1.00 60.58 108 PHE D O 1
ATOM 4089 N N . ALA D 1 109 ? -53.777 -28.139 -35.042 1.00 57.71 109 ALA D N 1
ATOM 4090 C CA . ALA D 1 109 ? -54.715 -27.429 -34.182 1.00 60.09 109 ALA D CA 1
ATOM 4091 C C . ALA D 1 109 ? -54.049 -26.134 -33.720 1.00 59.28 109 ALA D C 1
ATOM 4092 O O . ALA D 1 109 ? -53.326 -26.106 -32.718 1.00 57.70 109 ALA D O 1
ATOM 4094 N N . SER D 1 110 ? -54.295 -25.071 -34.481 1.00 60.36 110 SER D N 1
ATOM 4095 C CA . SER D 1 110 ? -53.673 -23.771 -34.274 1.00 59.87 110 SER D CA 1
ATOM 4096 C C . SER D 1 110 ? -53.921 -23.216 -32.876 1.00 60.74 110 SER D C 1
ATOM 4097 O O . SER D 1 110 ? -52.983 -22.785 -32.199 1.00 58.45 110 SER D O 1
ATOM 4100 N N . GLU D 1 111 ? -55.188 -23.241 -32.454 1.00 63.72 111 GLU D N 1
ATOM 4101 C CA . GLU D 1 111 ? -55.610 -22.661 -31.178 1.00 65.71 111 GLU D CA 1
ATOM 4102 C C . GLU D 1 111 ? -54.959 -23.358 -29.985 1.00 63.47 111 GLU D C 1
ATOM 4103 O O . GLU D 1 111 ? -54.624 -22.715 -28.985 1.00 63.90 111 GLU D O 1
ATOM 4109 N N . ALA D 1 112 ? -54.778 -24.669 -30.105 1.00 61.32 112 ALA D N 1
ATOM 4110 C CA . ALA D 1 112 ? -54.155 -25.470 -29.053 1.00 59.35 112 ALA D CA 1
ATOM 4111 C C . ALA D 1 112 ? -52.647 -25.170 -28.923 1.00 56.06 112 ALA D C 1
ATOM 4112 O O . ALA D 1 112 ? -52.101 -25.195 -27.818 1.00 55.53 112 ALA D O 1
ATOM 4114 N N . VAL D 1 113 ? -51.988 -24.876 -30.042 1.00 53.97 113 VAL D N 1
ATOM 4115 C CA . VAL D 1 113 ? -50.588 -24.441 -30.007 1.00 51.39 113 VAL D CA 1
ATOM 4116 C C . VAL D 1 113 ? -50.481 -23.107 -29.266 1.00 52.33 113 VAL D C 1
ATOM 4117 O O . VAL D 1 113 ? -49.724 -22.990 -28.303 1.00 51.49 113 VAL D O 1
ATOM 4121 N N . SER D 1 114 ? -51.269 -22.124 -29.701 1.00 54.45 114 SER D N 1
ATOM 4122 C CA . SER D 1 114 ? -51.291 -20.799 -29.090 1.00 56.22 114 SER D CA 1
ATOM 4123 C C . SER D 1 114 ? -51.574 -20.813 -27.583 1.00 57.58 114 SER D C 1
ATOM 4124 O O . SER D 1 114 ? -50.928 -20.082 -26.828 1.00 57.98 114 SER D O 1
ATOM 4127 N N . HIS D 1 115 ? -52.523 -21.648 -27.154 1.00 58.73 115 HIS D N 1
ATOM 4128 C CA . HIS D 1 115 ? -52.813 -21.838 -25.725 1.00 60.18 115 HIS D CA 1
ATOM 4129 C C . HIS D 1 115 ? -51.625 -22.426 -24.948 1.00 57.44 115 HIS D C 1
ATOM 4130 O O . HIS D 1 115 ? -51.294 -21.965 -23.856 1.00 58.10 115 HIS D O 1
ATOM 4137 N N . SER D 1 116 ? -50.978 -23.436 -25.511 1.00 54.86 116 SER D N 1
ATOM 4138 C CA . SER D 1 116 ? -49.792 -24.009 -24.868 1.00 53.10 116 SER D CA 1
ATOM 4139 C C . SER D 1 116 ? -48.665 -22.987 -24.755 1.00 51.89 116 SER D C 1
ATOM 4140 O O . SER D 1 116 ? -48.002 -22.895 -23.722 1.00 51.91 116 SER D O 1
ATOM 4143 N N . LEU D 1 117 ? -48.467 -22.205 -25.810 1.00 51.48 117 LEU D N 1
ATOM 4144 C CA . LEU D 1 117 ? -47.443 -21.160 -25.800 1.00 51.02 117 LEU D CA 1
ATOM 4145 C C . LEU D 1 117 ? -47.743 -20.120 -24.726 1.00 53.20 117 LEU D C 1
ATOM 4146 O O . LEU D 1 117 ? -46.850 -19.724 -23.972 1.00 52.98 117 LEU D O 1
ATOM 4151 N N . ALA D 1 118 ? -49.008 -19.713 -24.644 1.00 55.29 118 ALA D N 1
ATOM 4152 C CA . ALA D 1 118 ? -49.446 -18.747 -23.636 1.00 58.11 118 ALA D CA 1
ATOM 4153 C C . ALA D 1 118 ? -49.214 -19.299 -22.228 1.00 58.04 118 ALA D C 1
ATOM 4154 O O . ALA D 1 118 ? -48.703 -18.597 -21.351 1.00 59.14 118 ALA D O 1
ATOM 4156 N N . LEU D 1 119 ? -49.564 -20.564 -22.024 1.00 56.52 119 LEU D N 1
ATOM 4157 C CA . LEU D 1 119 ? -49.298 -21.216 -20.748 1.00 56.53 119 LEU D CA 1
ATOM 4158 C C . LEU D 1 119 ? -47.801 -21.238 -20.427 1.00 54.31 119 LEU D C 1
ATOM 4159 O O . LEU D 1 119 ? -47.395 -20.878 -19.320 1.00 55.23 119 LEU D O 1
ATOM 4164 N N . ALA D 1 120 ? -46.987 -21.655 -21.394 1.00 51.75 120 ALA D N 1
ATOM 4165 C CA . ALA D 1 120 ? -45.528 -21.653 -21.229 1.00 50.28 120 ALA D CA 1
ATOM 4166 C C . ALA D 1 120 ? -45.023 -20.262 -20.831 1.00 52.18 120 ALA D C 1
ATOM 4167 O O . ALA D 1 120 ? -44.229 -20.126 -19.898 1.00 52.59 120 ALA D O 1
ATOM 4169 N N . ALA D 1 121 ? -45.524 -19.237 -21.521 1.00 53.54 121 ALA D N 1
ATOM 4170 C CA . ALA D 1 121 ? -45.128 -17.852 -21.285 1.00 55.85 121 ALA D CA 1
ATOM 4171 C C . ALA D 1 121 ? -45.454 -17.366 -19.875 1.00 59.19 121 ALA D C 1
ATOM 4172 O O . ALA D 1 121 ? -44.609 -16.761 -19.214 1.00 59.95 121 ALA D O 1
ATOM 4174 N N . SER D 1 122 ? -46.675 -17.629 -19.416 1.00 61.66 122 SER D N 1
ATOM 4175 C CA . SER D 1 122 ? -47.095 -17.155 -18.104 1.00 65.23 122 SER D CA 1
ATOM 4176 C C . SER D 1 122 ? -46.411 -17.939 -16.983 1.00 64.87 122 SER D C 1
ATOM 4177 O O . SER D 1 122 ? -46.089 -17.379 -15.944 1.00 67.50 122 SER D O 1
ATOM 4180 N N . LEU D 1 123 ? -46.171 -19.228 -17.207 1.00 62.59 123 LEU D N 1
ATOM 4181 C CA . LEU D 1 123 ? -45.387 -20.043 -16.268 1.00 62.33 123 LEU D CA 1
ATOM 4182 C C . LEU D 1 123 ? -43.946 -19.544 -16.155 1.00 62.06 123 LEU D C 1
ATOM 4183 O O . LEU D 1 123 ? -43.365 -19.554 -15.069 1.00 63.19 123 LEU D O 1
ATOM 4188 N N . ASP D 1 124 ? -43.383 -19.119 -17.289 1.00 60.80 124 ASP D N 1
ATOM 4189 C CA . ASP D 1 124 ? -42.034 -18.558 -17.351 1.00 61.24 124 ASP D CA 1
ATOM 4190 C C . ASP D 1 124 ? -41.937 -17.231 -16.595 1.00 64.92 124 ASP D C 1
ATOM 4191 O O . ASP D 1 124 ? -40.955 -16.975 -15.894 1.00 66.11 124 ASP D O 1
ATOM 4196 N N . THR D 1 125 ? -42.961 -16.397 -16.752 1.00 67.34 125 THR D N 1
ATOM 4197 C CA . THR D 1 125 ? -43.085 -15.147 -16.007 1.00 71.39 125 THR D CA 1
ATOM 4198 C C . THR D 1 125 ? -43.244 -15.422 -14.507 1.00 73.95 125 THR D C 1
ATOM 4199 O O . THR D 1 125 ? -42.630 -14.745 -13.679 1.00 76.53 125 THR D O 1
ATOM 4203 N N . GLN D 1 126 ? -44.051 -16.428 -14.167 1.00 73.64 126 GLN D N 1
ATOM 4204 C CA . GLN D 1 126 ? -44.277 -16.814 -12.768 1.00 76.00 126 GLN D CA 1
ATOM 4205 C C . GLN D 1 126 ? -43.063 -17.521 -12.142 1.00 74.78 126 GLN D C 1
ATOM 4206 O O . GLN D 1 126 ? -43.103 -17.909 -10.971 1.00 76.64 126 GLN D O 1
ATOM 4212 N N . GLY D 1 127 ? -41.997 -17.688 -12.928 1.00 71.70 127 GLY D N 1
ATOM 4213 C CA . GLY D 1 127 ? -40.702 -18.143 -12.414 1.00 70.87 127 GLY D CA 1
ATOM 4214 C C . GLY D 1 127 ? -40.488 -19.644 -12.305 1.00 68.61 127 GLY D C 1
ATOM 4215 O O . GLY D 1 127 ? -39.585 -20.095 -11.592 1.00 69.11 127 GLY D O 1
ATOM 4216 N N . TYR D 1 128 ? -41.305 -20.424 -13.010 1.00 66.25 128 TYR D N 1
ATOM 4217 C CA . TYR D 1 128 ? -41.175 -21.879 -12.992 1.00 64.29 128 TYR D CA 1
ATOM 4218 C C . TYR D 1 128 ? -39.948 -22.338 -13.779 1.00 61.85 128 TYR D C 1
ATOM 4219 O O . TYR D 1 128 ? -39.639 -21.778 -14.834 1.00 60.23 128 TYR D O 1
ATOM 4228 N N . SER D 1 129 ? -39.254 -23.348 -13.252 1.00 61.65 129 SER D N 1
ATOM 4229 C CA . SER D 1 129 ? -38.132 -23.965 -13.957 1.00 59.78 129 SER D CA 1
ATOM 4230 C C . SER D 1 129 ? -38.629 -24.596 -15.244 1.00 56.88 129 SER D C 1
ATOM 4231 O O . SER D 1 129 ? -39.800 -24.957 -15.353 1.00 56.94 129 SER D O 1
ATOM 4234 N N . VAL D 1 130 ? -37.733 -24.698 -16.221 1.00 54.70 130 VAL D N 1
ATOM 4235 C CA . VAL D 1 130 ? -38.031 -25.309 -17.509 1.00 52.15 130 VAL D CA 1
ATOM 4236 C C . VAL D 1 130 ? -38.493 -26.756 -17.325 1.00 51.41 130 VAL D C 1
ATOM 4237 O O . VAL D 1 130 ? -39.410 -27.218 -18.000 1.00 50.26 130 VAL D O 1
ATOM 4241 N N . ASN D 1 131 ? -37.853 -27.462 -16.402 1.00 52.48 131 ASN D N 1
ATOM 4242 C CA . ASN D 1 131 ? -38.291 -28.798 -16.030 1.00 53.23 131 ASN D CA 1
ATOM 4243 C C . ASN D 1 131 ? -39.752 -28.808 -15.569 1.00 54.18 131 ASN D C 1
ATOM 4244 O O . ASN D 1 131 ? -40.530 -29.674 -15.978 1.00 53.33 131 ASN D O 1
ATOM 4249 N N . ASP D 1 132 ? -40.123 -27.827 -14.742 1.00 55.85 132 ASP D N 1
ATOM 4250 C CA . ASP D 1 132 ? -41.497 -27.712 -14.234 1.00 57.38 132 ASP D CA 1
ATOM 4251 C C . ASP D 1 132 ? -42.466 -27.333 -15.345 1.00 55.54 132 ASP D C 1
ATOM 4252 O O . ASP D 1 132 ? -43.580 -27.853 -15.408 1.00 55.82 132 ASP D O 1
ATOM 4257 N N . ILE D 1 133 ? -42.027 -26.444 -16.230 1.00 53.60 133 ILE D N 1
ATOM 4258 C CA . ILE D 1 133 ? -42.847 -26.018 -17.361 1.00 52.14 133 ILE D CA 1
ATOM 4259 C C . ILE D 1 133 ? -43.126 -27.186 -18.306 1.00 49.58 133 ILE D C 1
ATOM 4260 O O . ILE D 1 133 ? -44.247 -27.351 -18.784 1.00 49.50 133 ILE D O 1
ATOM 4265 N N . ILE D 1 134 ? -42.111 -28.005 -18.563 1.00 47.99 134 ILE D N 1
ATOM 4266 C CA . ILE D 1 134 ? -42.298 -29.212 -19.377 1.00 46.10 134 ILE D CA 1
ATOM 4267 C C . ILE D 1 134 ? -43.388 -30.131 -18.792 1.00 47.41 134 ILE D C 1
ATOM 4268 O O . ILE D 1 134 ? -44.323 -30.518 -19.505 1.00 46.88 134 ILE D O 1
ATOM 4273 N N A HIS D 1 135 ? -43.265 -30.459 -17.507 0.50 49.24 135 HIS D N 1
ATOM 4274 N N B HIS D 1 135 ? -43.268 -30.455 -17.501 0.50 48.96 135 HIS D N 1
ATOM 4275 C CA A HIS D 1 135 ? -44.224 -31.337 -16.839 0.50 51.09 135 HIS D CA 1
ATOM 4276 C CA B HIS D 1 135 ? -44.213 -31.343 -16.803 0.50 50.57 135 HIS D CA 1
ATOM 4277 C C A HIS D 1 135 ? -45.651 -30.794 -16.940 0.50 52.16 135 HIS D C 1
ATOM 4278 C C B HIS D 1 135 ? -45.647 -30.802 -16.890 0.50 51.92 135 HIS D C 1
ATOM 4279 O O A HIS D 1 135 ? -46.590 -31.544 -17.219 0.50 52.47 135 HIS D O 1
ATOM 4280 O O B HIS D 1 135 ? -46.589 -31.565 -17.122 0.50 52.35 135 HIS D O 1
ATOM 4293 N N . ILE D 1 136 ? -45.798 -29.485 -16.737 1.00 52.74 136 ILE D N 1
ATOM 4294 C CA . ILE D 1 136 ? -47.110 -28.825 -16.808 1.00 54.43 136 ILE D CA 1
ATOM 4295 C C . ILE D 1 136 ? -47.679 -28.820 -18.233 1.00 53.06 136 ILE D C 1
ATOM 4296 O O . ILE D 1 136 ? -48.826 -29.205 -18.447 1.00 53.97 136 ILE D O 1
ATOM 4301 N N . LEU D 1 137 ? -46.871 -28.406 -19.203 1.00 51.42 137 LEU D N 1
ATOM 4302 C CA . LEU D 1 137 ? -47.300 -28.402 -20.597 1.00 50.73 137 LEU D CA 1
ATOM 4303 C C . LEU D 1 137 ? -47.660 -29.800 -21.078 1.00 50.61 137 LEU D C 1
ATOM 4304 O O . LEU D 1 137 ? -48.646 -29.970 -21.780 1.00 51.31 137 LEU D O 1
ATOM 4317 N N . ALA D 1 139 ? -48.907 -32.160 -19.210 1.00 55.82 139 ALA D N 1
ATOM 4318 C CA . ALA D 1 139 ? -50.232 -32.414 -18.658 1.00 58.38 139 ALA D CA 1
ATOM 4319 C C . ALA D 1 139 ? -51.293 -31.606 -19.411 1.00 59.34 139 ALA D C 1
ATOM 4320 O O . ALA D 1 139 ? -52.377 -32.112 -19.703 1.00 60.58 139 ALA D O 1
ATOM 4322 N N . GLU D 1 140 ? -50.974 -30.354 -19.727 1.00 58.88 140 GLU D N 1
ATOM 4323 C CA . GLU D 1 140 ? -51.892 -29.492 -20.477 1.00 60.57 140 GLU D CA 1
ATOM 4324 C C . GLU D 1 140 ? -52.114 -30.012 -21.901 1.00 59.77 140 GLU D C 1
ATOM 4325 O O . GLU D 1 140 ? -53.246 -30.036 -22.385 1.00 61.40 140 GLU D O 1
ATOM 4331 N N . GLY D 1 141 ? -51.030 -30.429 -22.554 1.00 57.78 141 GLY D N 1
ATOM 4332 C CA . GLY D 1 141 ? -51.092 -30.981 -23.912 1.00 57.79 141 GLY D CA 1
ATOM 4333 C C . GLY D 1 141 ? -51.425 -32.467 -24.028 1.00 59.01 141 GLY D C 1
ATOM 4334 O O . GLY D 1 141 ? -51.251 -33.056 -25.098 1.00 58.23 141 GLY D O 1
ATOM 4335 N N . GLY D 1 142 ? -51.887 -33.080 -22.937 1.00 61.04 142 GLY D N 1
ATOM 4336 C CA . GLY D 1 142 ? -52.290 -34.497 -22.945 1.00 62.94 142 GLY D CA 1
ATOM 4337 C C . GLY D 1 142 ? -51.194 -35.550 -23.119 1.00 61.72 142 GLY D C 1
ATOM 4338 O O . GLY D 1 142 ? -51.492 -36.726 -23.361 1.00 62.66 142 GLY D O 1
ATOM 4339 N N . GLN D 1 143 ? -49.932 -35.141 -22.989 1.00 59.95 143 GLN D N 1
ATOM 4340 C CA . GLN D 1 143 ? -48.801 -36.070 -23.060 1.00 59.36 143 GLN D CA 1
ATOM 4341 C C . GLN D 1 143 ? -48.652 -36.890 -21.775 1.00 60.94 143 GLN D C 1
ATOM 4342 O O . GLN D 1 143 ? -47.944 -37.903 -21.752 1.00 60.82 143 GLN D O 1
#

B-factor: mean 47.05, std 12.27, range [13.4, 100.17]

Secondary structure (DSSP, 8-state):
-HHHH--HHHHHHHHHH-HHHHHHHHHH-----PPTTB--B-SSSTT-S-SSSEEEE-BTT-SEEEEEE-SSSS-SSEEEEEEEGGG-SEEEEEEESS--HHHHHHHHHHHHHHHHTT--HHHHHHH--TT--/--HHHHH--HHHHHHHHHH-HHHHHHHHHH-----PPTTB--B-SSSTT-S-SSSEEEE-BTT-SEEEEEE-SSSS-SSEEEEEEEGGG-SEEEEEEESS--HHHHHHHHHHHHHHHHTT--HHHHHHH--TT--/--HHHHH--HHHHHHHHHH-HHHHHHHHHH-----PPTT---B-SSSTT-S-SSSEEEE--TT-SEEEEEE-SSSS-SSEEEEEEETTS-SEEEEEEESS--HHHHHHHHHHHHHHHHTT--HHHHHHH--TT--/---HHHHT--HHHHHHHHHH-HHHHHHHHHH-----PPTTB--B-SSSTT-S-SSSEEEE-BTT-SEEEEEE-SSSS-SSEEEEEEETTS-SEEEEEEESS--HHHHHHHHHHHHHHHHTT--HHHHHHH--TT--

Sequence (539 aa):
LNVLQTNAQEYEDIRAAGSDERRELTHAVRELDAPDNWTNNGEYYGSEFGGFFPVQVRFTPAHERFHLALCSPGDVSQVWVLVLVNAGGEPFAVVQVQRRFASEAVSHSLALAASLDTQGYSVNDIIHILAEGGQLTLNVLQTNAQEYEDIRAAGSDERRELTHAVRELDAPDNWTNNGEYYGSEFGGFFPVQVRFTPAHERFHLLALCSPGDVSQVWVLVLVNAGGEPFAVVQVQRRFASEAVSHSLALAASLDTQGYSVNDIIHILAEGGQLTLNVLQTNAQEYEDIRAAGSDERRELTHAVRELDAPDNWTNGEYGSEFGGFFPVQVRFTPAHERFHLALCSPGDVSQVWVLVLVNAGGEPFAVVQVQRRFASEAVSHSLALAASLDTQGYSVNDIIHILAEGGQELTLNVLQTNAQEYEDIRAAGSDERRELTHAVRELDAPDNWTNGEYGSEFGGFFPVQVRFTPAHERFHLALCSPGDVSQVWVLVLVNAGGEEPFAVVQVQRRFASEAVSHSLALAASLDTQGYSVNDIIHHILAEGGQ

CATH classification: 3.40.50.11880

Nearest PDB structures (foldseek):
  3nct-assembly1_A  TM=1.008E+00  e=7.748E-25  Escherichia coli
  8trh-assembly1_Q  TM=3.733E-01  e=6.882E+00  Homo sapiens
  3nct-assembly1_A  TM=1.007E+00  e=4.421E-24  Escherichia coli
  5zm5-assembly1_A-2  TM=5.442E-01  e=9.069E+00  Homo sapiens
  8trh-assembly1_Q  TM=3.714E-01  e=7.119E+00  Homo sapiens

Organism: Escherichia coli (strain K12) (NCBI:txid83333)

Radius of gyration: 23.08 Å; Cα contacts (8 Å, |Δi|>4): 1104; chains: 4; bounding box: 69×60×50 Å

Foldseek 3Di:
DVVQQVWQAVLVVQLVVDLVSLVVVQVVLCLADAPPQKDDWDSDCPVPPPASIKDKIAHPVRQKIWIWGQRYDVHGWIWIKIAGVVRPPIDGLATGNGDDRVLVNVLNNQLVVCVVVPDDPVRNSVVSVSRVD/DALVVQQVWQAVLVVQLVVDQVSLVVVQVRLCLADAPPQKDDWDRDCPVNPPASIKDKIAHNVRQKIWIWGQRYPVHGWIWIKIAGPVRPPIDGLATGNGDDRVLVNVLNNQLVVCVVVPDDPVVSSVVSVVRVD/DALVVQFPWQAVLVVQLVVDLVSLVVVQCNLCLADADPQKDDWDRDCPVPPPASIKDKIAHNVRQKIWIWGQHYPVHGWIWIKIAGVVGPPIDGLATGNGDDHVLVNVLNNQLVVCVVVPHDPVVNSVVSVSRVD/DPALVNQQVWQAVLVVQLVVDLVSLVVNQVNLCLADADPQKDDWDRDCPVNPPASIKDWIAHNVRQKIWIWGQRYPVHGWIWIKIAGVVGPPIDRLATGNGDDRVLVRVLNVQLVVCVVVPDDPVRSSVVSVSRVD